Protein AF-0000000067333808 (afdb_homodimer)

Organism: Triticum aestivum (NCBI:txid4565)

Secondary structure (DSSP, 8-state):
---HHHHHTSSSSEEE--S-TTBSS--TTS-SEEE-HHHHHHHHHHHHHHHHHHHTTEEEPP--GGGEEE-TTS-EEE-S--EEE--HHHHHHHHHHHHHHIIIIITTTS-TTTTS-HHHHHHHHHHHHS-TT-HHHHHT-GGGS-HHHHHHHHHHHHHHHHHGGGG-HHHHHHHHHT-S-TTTTTGGGTTBHHHHHHHHTS---TTSHHHHHHHHHHHHHTTTTTTTT-TTT-S--HHHHHHHHHHHTTTHHHHHHHHHHHTT-GGGGTGGGG-/---HHHHHTSSSSEEE--S-TTBSS--TT--SEEE-HHHHHHHHHHHHHHHHHHHTTEEEPP--GGGEEE-TTS-EEE-S--EEE--HHHHHHHHHHHHHHIIIIITTTS-TTTTS-HHHHHHHHHHHHS-TT-HHHHHT-GGGS-HHHHHHHHHHHHHHHHTGGGG-HHHHHHHHHT-S-TTTTTGGGTTBHHHHHHHHTS---TTSHHHHHHHHHHHHHTTTTTTTT-TTT-S--HHHHHHHHHHHTTTHHHHHHHHHHHTT-GGGGTGGGG-

Radius of gyration: 24.13 Å; Cα contacts (8 Å, |Δi|>4): 787; chains: 2; bounding box: 66×64×62 Å

Nearest PDB structures (foldseek):
  7bmk-assembly1_B  TM=6.468E-01  e=2.834E-04  Homo sapiens
  6xdf-assembly3_B  TM=6.776E-01  e=4.337E-04  Homo sapiens
  4yz9-assembly3_C  TM=6.048E-01  e=3.900E-04  Homo sapiens
  6w3k-assembly1_A-2  TM=6.064E-01  e=1.922E-03  Homo sapiens
  6hx1-assembly1_A  TM=5.853E-01  e=1.397E-03  Homo sapiens

Structure (mmCIF, N/CA/C/O backbone):
data_AF-0000000067333808-model_v1
#
loop_
_entity.id
_entity.type
_entity.pdbx_description
1 polymer 'Uncharacterized protein'
#
loop_
_atom_site.group_PDB
_atom_site.id
_atom_site.type_symbol
_atom_site.label_atom_id
_atom_site.label_alt_id
_atom_site.label_comp_id
_atom_site.label_asym_id
_atom_site.label_entity_id
_atom_site.label_seq_id
_atom_site.pdbx_PDB_ins_code
_atom_site.Cartn_x
_atom_site.Cartn_y
_atom_site.Cartn_z
_atom_site.occupancy
_atom_site.B_iso_or_equiv
_atom_site.auth_seq_id
_atom_site.auth_comp_id
_atom_site.auth_asym_id
_atom_site.auth_atom_id
_atom_site.pdbx_PDB_model_num
ATOM 1 N N . MET A 1 1 ? 0.226 22.469 31.094 1 55.81 1 MET A N 1
ATOM 2 C CA . MET A 1 1 ? -0.006 21.094 30.641 1 55.81 1 MET A CA 1
ATOM 3 C C . MET A 1 1 ? 0.299 20.969 29.141 1 55.81 1 MET A C 1
ATOM 5 O O . MET A 1 1 ? 0.005 21.875 28.359 1 55.81 1 MET A O 1
ATOM 9 N N . GLY A 1 2 ? 1.276 20.141 28.812 1 73 2 GLY A N 1
ATOM 10 C CA . GLY A 1 2 ? 1.696 20 27.422 1 73 2 GLY A CA 1
ATOM 11 C C . GLY A 1 2 ? 0.553 19.656 26.484 1 73 2 GLY A C 1
ATOM 12 O O . GLY A 1 2 ? -0.493 19.172 26.922 1 73 2 GLY A O 1
ATOM 13 N N . SER A 1 3 ? 0.582 20.141 25.297 1 86.38 3 SER A N 1
ATOM 14 C CA . SER A 1 3 ? -0.425 19.844 24.297 1 86.38 3 SER A CA 1
ATOM 15 C C . SER A 1 3 ? -0.523 18.344 24.047 1 86.38 3 SER A C 1
ATOM 17 O O . SER A 1 3 ? 0.359 17.578 24.438 1 86.38 3 SER A O 1
ATOM 19 N N . SER A 1 4 ? -1.645 17.953 23.516 1 88.62 4 SER A N 1
ATOM 20 C CA . SER A 1 4 ? -1.852 16.547 23.141 1 88.62 4 SER A CA 1
ATOM 21 C C . SER A 1 4 ? -0.72 16.031 22.266 1 88.62 4 SER A C 1
ATOM 23 O O . SER A 1 4 ? -0.282 14.898 22.406 1 88.62 4 SER A O 1
ATOM 25 N N . LEU A 1 5 ? -0.256 16.922 21.484 1 94.38 5 LEU A N 1
ATOM 26 C CA . LEU A 1 5 ? 0.838 16.562 20.594 1 94.38 5 LEU A CA 1
ATOM 27 C C . LEU A 1 5 ? 2.129 16.344 21.375 1 94.38 5 LEU A C 1
ATOM 29 O O . LEU A 1 5 ? 2.85 15.367 21.125 1 94.38 5 LEU A O 1
ATOM 33 N N . GLU A 1 6 ? 2.365 17.188 22.312 1 93.38 6 GLU A N 1
ATOM 34 C CA . GLU A 1 6 ? 3.561 17.062 23.141 1 93.38 6 GLU A CA 1
ATOM 35 C C . GLU A 1 6 ? 3.533 15.781 23.953 1 93.38 6 GLU A C 1
ATOM 37 O O . GLU A 1 6 ? 4.555 15.102 24.094 1 93.38 6 GLU A O 1
ATOM 42 N N . GLU A 1 7 ? 2.398 15.5 24.375 1 91.5 7 GLU A N 1
ATOM 43 C CA . GLU A 1 7 ? 2.26 14.305 25.188 1 91.5 7 GLU A CA 1
ATOM 44 C C . GLU A 1 7 ? 2.453 13.039 24.344 1 91.5 7 GLU A C 1
ATOM 46 O O . GLU A 1 7 ? 3.133 12.102 24.781 1 91.5 7 GLU A O 1
ATOM 51 N N . LEU A 1 8 ? 1.897 13.016 23.203 1 92.44 8 LEU A N 1
ATOM 52 C CA . LEU A 1 8 ? 1.968 11.852 22.344 1 92.44 8 LEU A CA 1
ATOM 53 C C . LEU A 1 8 ? 3.396 11.617 21.859 1 92.44 8 LEU A C 1
ATOM 55 O O . LEU A 1 8 ? 3.795 10.469 21.625 1 92.44 8 LEU A O 1
ATOM 59 N N . THR A 1 9 ? 4.145 12.625 21.766 1 93.69 9 THR A N 1
ATOM 60 C CA . THR A 1 9 ? 5.461 12.508 21.141 1 93.69 9 THR A CA 1
ATOM 61 C C . THR A 1 9 ? 6.562 12.609 22.188 1 93.69 9 THR A C 1
ATOM 63 O O . THR A 1 9 ? 7.707 12.938 21.859 1 93.69 9 THR A O 1
ATOM 66 N N . LYS A 1 10 ? 6.254 12.406 23.359 1 91.5 10 LYS A N 1
ATOM 67 C CA . LYS A 1 10 ? 7.23 12.422 24.453 1 91.5 10 LYS A CA 1
ATOM 68 C C . LYS A 1 10 ? 8.18 11.234 24.359 1 91.5 10 LYS A C 1
ATOM 70 O O . LYS A 1 10 ? 9.359 11.344 24.688 1 91.5 10 LYS A O 1
ATOM 75 N N . THR A 1 11 ? 7.586 10.156 23.906 1 91.31 11 THR A N 1
ATOM 76 C CA . THR A 1 11 ? 8.375 8.93 23.781 1 91.31 11 THR A CA 1
ATOM 77 C C . THR A 1 11 ? 8.047 8.195 22.484 1 91.31 11 THR A C 1
ATOM 79 O O . THR A 1 11 ? 7.078 8.539 21.812 1 91.31 11 THR A O 1
ATOM 82 N N . ASN A 1 12 ? 8.898 7.293 22.109 1 93.56 12 ASN A N 1
ATOM 83 C CA . ASN A 1 12 ? 8.664 6.367 21 1 93.56 12 ASN A CA 1
ATOM 84 C C . ASN A 1 12 ? 8.531 7.105 19.672 1 93.56 12 ASN A C 1
ATOM 86 O O . ASN A 1 12 ? 7.617 6.832 18.891 1 93.56 12 ASN A O 1
ATOM 90 N N . VAL A 1 13 ? 9.352 8.094 19.547 1 96.5 13 VAL A N 1
ATOM 91 C CA . VAL A 1 13 ? 9.367 8.867 18.312 1 96.5 13 VAL A CA 1
ATOM 92 C C . VAL A 1 13 ? 10.391 8.266 17.344 1 96.5 13 VAL A C 1
ATOM 94 O O . VAL A 1 13 ? 10.07 7.961 16.203 1 96.5 13 VAL A O 1
ATOM 97 N N . LEU A 1 14 ? 11.547 8.047 17.906 1 96.19 14 LEU A N 1
ATOM 98 C CA . LEU A 1 14 ? 12.633 7.391 17.172 1 96.19 14 LEU A CA 1
ATOM 99 C C . LEU A 1 14 ? 13.078 6.125 17.891 1 96.19 14 LEU A C 1
ATOM 101 O O . LEU A 1 14 ? 12.992 6.035 19.125 1 96.19 14 LEU A O 1
ATOM 105 N N . ARG A 1 15 ? 13.516 5.199 17.156 1 93.88 15 ARG A N 1
ATOM 106 C CA . ARG A 1 15 ? 14.195 4.035 17.719 1 93.88 15 ARG A CA 1
ATOM 107 C C . ARG A 1 15 ? 15.547 3.818 17.031 1 93.88 15 ARG A C 1
ATOM 109 O O . ARG A 1 15 ? 15.711 4.141 15.852 1 93.88 15 ARG A O 1
ATOM 116 N N . PRO A 1 16 ? 16.5 3.338 17.75 1 92.56 16 PRO A N 1
ATOM 117 C CA . PRO A 1 16 ? 17.797 3.051 17.141 1 92.56 16 PRO A CA 1
ATOM 118 C C . PRO A 1 16 ? 17.703 2.037 16 1 92.56 16 PRO A C 1
ATOM 120 O O . PRO A 1 16 ? 16.922 1.08 16.078 1 92.56 16 PRO A O 1
ATOM 123 N N . ALA A 1 17 ? 18.422 2.408 14.977 1 90.69 17 ALA A N 1
ATOM 124 C CA . ALA A 1 17 ? 18.562 1.462 13.867 1 90.69 17 ALA A CA 1
ATOM 125 C C . ALA A 1 17 ? 19.672 0.455 14.148 1 90.69 17 ALA A C 1
ATOM 127 O O . ALA A 1 17 ? 20.719 0.483 13.5 1 90.69 17 ALA A O 1
ATOM 128 N N . LYS A 1 18 ? 19.609 -0.324 15.156 1 81.19 18 LYS A N 1
ATOM 129 C CA . LYS A 1 18 ? 20.656 -1.274 15.531 1 81.19 18 LYS A CA 1
ATOM 130 C C . LYS A 1 18 ? 20.203 -2.711 15.289 1 81.19 18 LYS A C 1
ATOM 132 O O . LYS A 1 18 ? 19.016 -2.971 15.117 1 81.19 18 LYS A O 1
ATOM 137 N N . ARG A 1 19 ? 21.219 -3.494 15.156 1 82.12 19 ARG A N 1
ATOM 138 C CA . ARG A 1 19 ? 21.016 -4.938 15.047 1 82.12 19 ARG A CA 1
ATOM 139 C C . ARG A 1 19 ? 20.234 -5.289 13.789 1 82.12 19 ARG A C 1
ATOM 141 O O . ARG A 1 19 ? 19.25 -6.02 13.852 1 82.12 19 ARG A O 1
ATOM 148 N N . LEU A 1 20 ? 20.75 -4.656 12.727 1 92.56 20 LEU A N 1
ATOM 149 C CA . LEU A 1 20 ? 20.141 -5.051 11.461 1 92.56 20 LEU A CA 1
ATOM 150 C C . LEU A 1 20 ? 20.484 -6.5 11.125 1 92.56 20 LEU A C 1
ATOM 152 O O . LEU A 1 20 ? 21.562 -6.988 11.477 1 92.56 20 LEU A O 1
ATOM 156 N N . VAL A 1 21 ? 19.594 -7.086 10.5 1 93.25 21 VAL A N 1
ATOM 157 C CA . VAL A 1 21 ? 19.812 -8.484 10.141 1 93.25 21 VAL A CA 1
ATOM 158 C C . VAL A 1 21 ? 21.016 -8.602 9.203 1 93.25 21 VAL A C 1
ATOM 160 O O . VAL A 1 21 ? 21.078 -7.91 8.188 1 93.25 21 VAL A O 1
ATOM 163 N N . GLY A 1 22 ? 21.969 -9.406 9.641 1 93.75 22 GLY A N 1
ATOM 164 C CA . GLY A 1 22 ? 23.141 -9.688 8.812 1 93.75 22 GLY A CA 1
ATOM 165 C C . GLY A 1 22 ? 24.234 -8.648 8.945 1 93.75 22 GLY A C 1
ATOM 166 O O . GLY A 1 22 ? 25.297 -8.773 8.344 1 93.75 22 GLY A O 1
ATOM 167 N N . GLU A 1 23 ? 24.016 -7.656 9.711 1 94.19 23 GLU A N 1
ATOM 168 C CA . GLU A 1 23 ? 25 -6.594 9.859 1 94.19 23 GLU A CA 1
ATOM 169 C C . GLU A 1 23 ? 26.156 -7.027 10.766 1 94.19 23 GLU A C 1
ATOM 171 O O . GLU A 1 23 ? 25.922 -7.504 11.883 1 94.19 23 GLU A O 1
ATOM 176 N N . TYR A 1 24 ? 27.359 -6.902 10.305 1 93.38 24 TYR A N 1
ATOM 177 C CA . TYR A 1 24 ? 28.531 -7.184 11.141 1 93.38 24 TYR A CA 1
ATOM 178 C C . TYR A 1 24 ? 29.391 -5.938 11.312 1 93.38 24 TYR A C 1
ATOM 180 O O . TYR A 1 24 ? 30.266 -5.895 12.18 1 93.38 24 TYR A O 1
ATOM 188 N N . GLN A 1 25 ? 29.125 -4.891 10.445 1 92.75 25 GLN A N 1
ATOM 189 C CA . GLN A 1 25 ? 29.797 -3.6 10.539 1 92.75 25 GLN A CA 1
ATOM 190 C C . GLN A 1 25 ? 28.922 -2.484 9.953 1 92.75 25 GLN A C 1
ATOM 192 O O . GLN A 1 25 ? 28.547 -2.537 8.789 1 92.75 25 GLN A O 1
ATOM 197 N N . ALA A 1 26 ? 28.688 -1.56 10.875 1 87.81 26 ALA A N 1
ATOM 198 C CA . ALA A 1 26 ? 27.922 -0.416 10.391 1 87.81 26 ALA A CA 1
ATOM 199 C C . ALA A 1 26 ? 28.781 0.488 9.508 1 87.81 26 ALA A C 1
ATOM 201 O O . ALA A 1 26 ? 29.953 0.717 9.797 1 87.81 26 ALA A O 1
ATOM 202 N N . HIS A 1 27 ? 28.062 0.975 8.461 1 85.06 27 HIS A N 1
ATOM 203 C CA . HIS A 1 27 ? 28.812 1.937 7.664 1 85.06 27 HIS A CA 1
ATOM 204 C C . HIS A 1 27 ? 28.469 3.369 8.062 1 85.06 27 HIS A C 1
ATOM 206 O O . HIS A 1 27 ? 27.422 3.619 8.656 1 85.06 27 HIS A O 1
ATOM 212 N N . ARG A 1 28 ? 29.375 4.242 7.645 1 82.75 28 ARG A N 1
ATOM 213 C CA . ARG A 1 28 ? 29.328 5.617 8.133 1 82.75 28 ARG A CA 1
ATOM 214 C C . ARG A 1 28 ? 28.125 6.355 7.582 1 82.75 28 ARG A C 1
ATOM 216 O O . ARG A 1 28 ? 27.656 7.324 8.188 1 82.75 28 ARG A O 1
ATOM 223 N N . LEU A 1 29 ? 27.547 5.883 6.527 1 84.88 29 LEU A N 1
ATOM 224 C CA . LEU A 1 29 ? 26.453 6.609 5.883 1 84.88 29 LEU A CA 1
ATOM 225 C C . LEU A 1 29 ? 25.094 6.082 6.352 1 84.88 29 LEU A C 1
ATOM 227 O O . LEU A 1 29 ? 24.047 6.598 5.945 1 84.88 29 LEU A O 1
ATOM 231 N N . GLN A 1 30 ? 25.125 5.133 7.305 1 89.31 30 GLN A N 1
ATOM 232 C CA . GLN A 1 30 ? 23.875 4.566 7.816 1 89.31 30 GLN A CA 1
ATOM 233 C C . GLN A 1 30 ? 23.203 5.512 8.805 1 89.31 30 GLN A C 1
ATOM 235 O O . GLN A 1 30 ? 23.875 6.145 9.617 1 89.31 30 GLN A O 1
ATOM 240 N N . ASP A 1 31 ? 21.906 5.621 8.641 1 92.06 31 ASP A N 1
ATOM 241 C CA . ASP A 1 31 ? 21.172 6.309 9.688 1 92.06 31 ASP A CA 1
ATOM 242 C C . ASP A 1 31 ? 21.156 5.496 10.984 1 92.06 31 ASP A C 1
ATOM 244 O O . ASP A 1 31 ? 21.031 4.273 10.953 1 92.06 31 ASP A O 1
ATOM 248 N N . GLU A 1 32 ? 21.25 6.188 12.023 1 92.5 32 GLU A N 1
ATOM 249 C CA . GLU A 1 32 ? 21.344 5.508 13.312 1 92.5 32 GLU A CA 1
ATOM 250 C C . GLU A 1 32 ? 19.969 5.32 13.938 1 92.5 32 GLU A C 1
ATOM 252 O O . GLU A 1 32 ? 19.812 4.551 14.891 1 92.5 32 GLU A O 1
ATOM 257 N N . PHE A 1 33 ? 19.047 6.008 13.359 1 95.06 33 PHE A N 1
ATOM 258 C CA . PHE A 1 33 ? 17.703 5.941 13.922 1 95.06 33 PHE A CA 1
ATOM 259 C C . PHE A 1 33 ? 16.656 5.781 12.828 1 95.06 33 PHE A C 1
ATOM 261 O O . PHE A 1 33 ? 16.922 6.078 11.664 1 95.06 33 PHE A O 1
ATOM 268 N N . VAL A 1 34 ? 15.539 5.262 13.273 1 95.31 34 VAL A N 1
ATOM 269 C CA . VAL A 1 34 ? 14.359 5.145 12.422 1 95.31 34 VAL A CA 1
ATOM 270 C C . VAL A 1 34 ? 13.156 5.789 13.109 1 95.31 34 VAL A C 1
ATOM 272 O O . VAL A 1 34 ? 13.016 5.695 14.328 1 95.31 34 VAL A O 1
ATOM 275 N N . VAL A 1 35 ? 12.352 6.426 12.328 1 96.19 35 VAL A N 1
ATOM 276 C CA . VAL A 1 35 ? 11.141 7.043 12.859 1 96.19 35 VAL A CA 1
ATOM 277 C C . VAL A 1 35 ? 10.039 5.992 13 1 96.19 35 VAL A C 1
ATOM 279 O O . VAL A 1 35 ? 9.844 5.172 12.102 1 96.19 35 VAL A O 1
ATOM 282 N N . GLU A 1 36 ? 9.32 6.094 14.062 1 95.56 36 GLU A N 1
ATOM 283 C CA . GLU A 1 36 ? 8.234 5.152 14.32 1 95.56 36 GLU A CA 1
ATOM 284 C C . GLU A 1 36 ? 7.055 5.402 13.383 1 95.56 36 GLU A C 1
ATOM 286 O O . GLU A 1 36 ? 6.758 6.551 13.047 1 95.56 36 GLU A O 1
ATOM 291 N N . ASP A 1 37 ? 6.32 4.375 13.086 1 92.12 37 ASP A N 1
ATOM 292 C CA . ASP A 1 37 ? 5.258 4.434 12.086 1 92.12 37 ASP A CA 1
ATOM 293 C C . ASP A 1 37 ? 4.145 5.379 12.531 1 92.12 37 ASP A C 1
ATOM 295 O O . ASP A 1 37 ? 3.584 6.109 11.711 1 92.12 37 ASP A O 1
ATOM 299 N N . HIS A 1 38 ? 3.809 5.273 13.797 1 93.44 38 HIS A N 1
ATOM 300 C CA . HIS A 1 38 ? 2.717 6.125 14.258 1 93.44 38 HIS A CA 1
ATOM 301 C C . HIS A 1 38 ? 3.07 7.602 14.109 1 93.44 38 HIS A C 1
ATOM 303 O O . HIS A 1 38 ? 2.184 8.445 13.93 1 93.44 38 HIS A O 1
ATOM 309 N N . ILE A 1 39 ? 4.355 7.93 14.164 1 96.94 39 ILE A N 1
ATOM 310 C CA . ILE A 1 39 ? 4.812 9.305 13.969 1 96.94 39 ILE A CA 1
ATOM 311 C C . ILE A 1 39 ? 4.672 9.688 12.492 1 96.94 39 ILE A C 1
ATOM 313 O O . ILE A 1 39 ? 4.281 10.812 12.172 1 96.94 39 ILE A O 1
ATOM 317 N N . LYS A 1 40 ? 5.004 8.773 11.609 1 96.25 40 LYS A N 1
ATOM 318 C CA . LYS A 1 40 ? 4.828 9 10.18 1 96.25 40 LYS A CA 1
ATOM 319 C C . LYS A 1 40 ? 3.373 9.32 9.852 1 96.25 40 LYS A C 1
ATOM 321 O O . LYS A 1 40 ? 3.094 10.273 9.109 1 96.25 40 LYS A O 1
ATOM 326 N N . ILE A 1 41 ? 2.5 8.547 10.438 1 94.75 41 ILE A N 1
ATOM 327 C CA . ILE A 1 41 ? 1.066 8.719 10.234 1 94.75 41 ILE A CA 1
ATOM 328 C C . ILE A 1 41 ? 0.638 10.094 10.734 1 94.75 41 ILE A C 1
ATOM 330 O O . ILE A 1 41 ? -0.109 10.805 10.062 1 94.75 41 ILE A O 1
ATOM 334 N N . LEU A 1 42 ? 1.123 10.398 11.844 1 96.94 42 LEU A N 1
ATOM 335 C CA . LEU A 1 42 ? 0.799 11.68 12.461 1 96.94 42 LEU A CA 1
ATOM 336 C C . LEU A 1 42 ? 1.237 12.844 11.57 1 96.94 42 LEU A C 1
ATOM 338 O O . LEU A 1 42 ? 0.431 13.711 11.234 1 96.94 42 LEU A O 1
ATOM 342 N N . VAL A 1 43 ? 2.449 12.875 11.133 1 98 43 VAL A N 1
ATOM 343 C CA . VAL A 1 43 ? 3 13.953 10.328 1 98 43 VAL A CA 1
ATOM 344 C C . VAL A 1 43 ? 2.268 14.023 8.992 1 98 43 VAL A C 1
ATOM 346 O O . VAL A 1 43 ? 1.907 15.109 8.523 1 98 43 VAL A O 1
ATOM 349 N N . ARG A 1 44 ? 2.033 12.922 8.414 1 97.56 44 ARG A N 1
ATOM 350 C CA . ARG A 1 44 ? 1.333 12.898 7.133 1 97.56 44 ARG A CA 1
ATOM 351 C C . ARG A 1 44 ? -0.071 13.477 7.266 1 97.56 44 ARG A C 1
ATOM 353 O O . ARG A 1 44 ? -0.539 14.195 6.375 1 97.56 44 ARG A O 1
ATOM 360 N N . SER A 1 45 ? -0.742 13.062 8.352 1 96.5 45 SER A N 1
ATOM 361 C CA . SER A 1 45 ? -2.113 13.531 8.531 1 96.5 45 SER A CA 1
ATOM 362 C C . SER A 1 45 ? -2.166 15.047 8.664 1 96.5 45 SER A C 1
ATOM 364 O O . SER A 1 45 ? -3.102 15.688 8.188 1 96.5 45 SER A O 1
ATOM 366 N N . MET A 1 46 ? -1.215 15.656 9.273 1 97.62 46 MET A N 1
ATOM 367 C CA . MET A 1 46 ? -1.156 17.109 9.367 1 97.62 46 MET A CA 1
ATOM 368 C C . MET A 1 46 ? -0.905 17.734 7.996 1 97.62 46 MET A C 1
ATOM 370 O O . MET A 1 46 ? -1.538 18.734 7.633 1 97.62 46 MET A O 1
ATOM 374 N N . ALA A 1 47 ? -0.008 17.141 7.277 1 97.81 47 ALA A N 1
ATOM 375 C CA . ALA A 1 47 ? 0.276 17.625 5.93 1 97.81 47 ALA A CA 1
ATOM 376 C C . ALA A 1 47 ? -0.957 17.5 5.035 1 97.81 47 ALA A C 1
ATOM 378 O O . ALA A 1 47 ? -1.251 18.422 4.254 1 97.81 47 ALA A O 1
ATOM 379 N N . LYS A 1 48 ? -1.604 16.422 5.152 1 95.62 48 LYS A N 1
ATOM 380 C CA . LYS A 1 48 ? -2.822 16.203 4.375 1 95.62 48 LYS A CA 1
ATOM 381 C C . LYS A 1 48 ? -3.896 17.234 4.734 1 95.62 48 LYS A C 1
ATOM 383 O O . LYS A 1 48 ? -4.629 17.703 3.859 1 95.62 48 LYS A O 1
ATOM 388 N N . ASP A 1 49 ? -4.039 17.469 5.945 1 96.25 49 ASP A N 1
ATOM 389 C CA . ASP A 1 49 ? -5.012 18.453 6.395 1 96.25 49 ASP A CA 1
ATOM 390 C C . ASP A 1 49 ? -4.699 19.828 5.809 1 96.25 49 ASP A C 1
ATOM 392 O O . ASP A 1 49 ? -5.605 20.531 5.344 1 96.25 49 ASP A O 1
ATOM 396 N N . LEU A 1 50 ? -3.482 20.156 5.863 1 96.88 50 LEU A N 1
ATOM 397 C CA . LEU A 1 50 ? -3.049 21.422 5.297 1 96.88 50 LEU A CA 1
ATOM 398 C C . LEU A 1 50 ? -3.383 21.5 3.811 1 96.88 50 LEU A C 1
ATOM 400 O O . LEU A 1 50 ? -3.904 22.516 3.336 1 96.88 50 LEU A O 1
ATOM 404 N N . GLU A 1 51 ? -3.084 20.484 3.098 1 94.69 51 GLU A N 1
ATOM 405 C CA . GLU A 1 51 ? -3.391 20.422 1.672 1 94.69 51 GLU A CA 1
ATOM 406 C C . GLU A 1 51 ? -4.887 20.578 1.423 1 94.69 51 GLU A C 1
ATOM 408 O O . GLU A 1 51 ? -5.301 21.234 0.46 1 94.69 51 GLU A O 1
ATOM 413 N N . ARG A 1 52 ? -5.633 19.906 2.238 1 92.62 52 ARG A N 1
ATOM 414 C CA . ARG A 1 52 ? -7.082 20.016 2.109 1 92.62 52 ARG A CA 1
ATOM 415 C C . ARG A 1 52 ? -7.543 21.469 2.191 1 92.62 52 ARG A C 1
ATOM 417 O O . ARG A 1 52 ? -8.406 21.891 1.42 1 92.62 52 ARG A O 1
ATOM 424 N N . HIS A 1 53 ? -7.039 22.188 3.092 1 95.38 53 HIS A N 1
ATOM 425 C CA . HIS A 1 53 ? -7.363 23.609 3.201 1 95.38 53 HIS A CA 1
ATOM 426 C C . HIS A 1 53 ? -6.965 24.359 1.938 1 95.38 53 HIS A C 1
ATOM 428 O O . HIS A 1 53 ? -7.75 25.156 1.41 1 95.38 53 HIS A O 1
ATOM 434 N N . HIS A 1 54 ? -5.832 24.125 1.488 1 96.19 54 HIS A N 1
ATOM 435 C CA . HIS A 1 54 ? -5.355 24.781 0.276 1 96.19 54 HIS A CA 1
ATOM 436 C C . HIS A 1 54 ? -6.242 24.438 -0.919 1 96.19 54 HIS A C 1
ATOM 438 O O . HIS A 1 54 ? -6.551 25.297 -1.736 1 96.19 54 HIS A O 1
ATOM 444 N N . ASP A 1 55 ? -6.621 23.219 -1.012 1 92.25 55 ASP A N 1
ATOM 445 C CA . ASP A 1 55 ? -7.492 22.766 -2.092 1 92.25 55 ASP A CA 1
ATOM 446 C C . ASP A 1 55 ? -8.844 23.469 -2.037 1 92.25 55 ASP A C 1
ATOM 448 O O . ASP A 1 55 ? -9.492 23.672 -3.07 1 92.25 55 ASP A O 1
ATOM 452 N N . GLN A 1 56 ? -9.227 23.781 -0.866 1 93 56 GLN A N 1
ATOM 453 C CA . GLN A 1 56 ? -10.508 24.453 -0.666 1 93 56 GLN A CA 1
ATOM 454 C C . GLN A 1 56 ? -10.398 25.953 -0.932 1 93 56 GLN A C 1
ATOM 456 O O . GLN A 1 56 ? -11.391 26.672 -0.852 1 93 56 GLN A O 1
ATOM 461 N N . GLY A 1 57 ? -9.203 26.422 -1.201 1 94.25 57 GLY A N 1
ATOM 462 C CA . GLY A 1 57 ? -9.023 27.781 -1.668 1 94.25 57 GLY A CA 1
ATOM 463 C C . GLY A 1 57 ? -8.625 28.75 -0.565 1 94.25 57 GLY A C 1
ATOM 464 O O . GLY A 1 57 ? -8.703 29.969 -0.736 1 94.25 57 GLY A O 1
ATOM 465 N N . HIS A 1 58 ? -8.281 28.203 0.579 1 96.88 58 HIS A N 1
ATOM 466 C CA . HIS A 1 58 ? -7.832 29.094 1.641 1 96.88 58 HIS A CA 1
ATOM 467 C C . HIS A 1 58 ? -6.574 28.562 2.314 1 96.88 58 HIS A C 1
ATOM 469 O O . HIS A 1 58 ? -6.25 27.375 2.182 1 96.88 58 HIS A O 1
ATOM 475 N N . CYS A 1 59 ? -5.852 29.438 2.945 1 98 59 CYS A N 1
ATOM 476 C CA . CYS A 1 59 ? -4.742 29.109 3.836 1 98 59 CYS A CA 1
ATOM 477 C C . CYS A 1 59 ? -5.145 29.281 5.293 1 98 59 CYS A C 1
ATOM 479 O O . CYS A 1 59 ? -6.246 29.75 5.586 1 98 59 CYS A O 1
ATOM 481 N N . LEU A 1 60 ? -4.293 28.797 6.102 1 98.38 60 LEU A N 1
ATOM 482 C CA . LEU A 1 60 ? -4.496 28.969 7.539 1 98.38 60 LEU A CA 1
ATOM 483 C C . LEU A 1 60 ? -3.631 30.109 8.078 1 98.38 60 LEU A C 1
ATOM 485 O O . LEU A 1 60 ? -2.494 30.281 7.641 1 98.38 60 LEU A O 1
ATOM 489 N N . ALA A 1 61 ? -4.23 30.875 9.055 1 98.31 61 ALA A N 1
ATOM 490 C CA . ALA A 1 61 ? -3.383 31.781 9.828 1 98.31 61 ALA A CA 1
ATOM 491 C C . ALA A 1 61 ? -2.318 31 10.602 1 98.31 61 ALA A C 1
ATOM 493 O O . ALA A 1 61 ? -2.338 29.766 10.633 1 98.31 61 ALA A O 1
ATOM 494 N N . ALA A 1 62 ? -1.414 31.766 11.195 1 98.25 62 ALA A N 1
ATOM 495 C CA . ALA A 1 62 ? -0.296 31.141 11.898 1 98.25 62 ALA A CA 1
ATOM 496 C C . ALA A 1 62 ? -0.792 30.156 12.953 1 98.25 62 ALA A C 1
ATOM 498 O O . ALA A 1 62 ? -1.761 30.422 13.664 1 98.25 62 ALA A O 1
ATOM 499 N N . PHE A 1 63 ? -0.18 28.953 13 1 98.31 63 PHE A N 1
ATOM 500 C CA . PHE A 1 63 ? -0.549 27.922 13.969 1 98.31 63 PHE A CA 1
ATOM 501 C C . PHE A 1 63 ? 0.692 27.281 14.562 1 98.31 63 PHE A C 1
ATOM 503 O O . PHE A 1 63 ? 1.795 27.422 14.039 1 98.31 63 PHE A O 1
ATOM 510 N N . ASP A 1 64 ? 0.507 26.672 15.742 1 97.56 64 ASP A N 1
ATOM 511 C CA . ASP A 1 64 ? 1.563 25.922 16.422 1 97.56 64 ASP A CA 1
ATOM 512 C C . ASP A 1 64 ? 1.027 24.609 17 1 97.56 64 ASP A C 1
ATOM 514 O O . ASP A 1 64 ? -0.012 24.109 16.562 1 97.56 64 ASP A O 1
ATOM 518 N N . HIS A 1 65 ? 1.775 24 17.859 1 97.12 65 HIS A N 1
ATOM 519 C CA . HIS A 1 65 ? 1.451 22.672 18.359 1 97.12 65 HIS A CA 1
ATOM 520 C C . HIS A 1 65 ? 0.14 22.688 19.141 1 97.12 65 HIS A C 1
ATOM 522 O O . HIS A 1 65 ? -0.525 21.656 19.266 1 97.12 65 HIS A O 1
ATOM 528 N N . ARG A 1 66 ? -0.233 23.812 19.719 1 96.06 66 ARG A N 1
ATOM 529 C CA . ARG A 1 66 ? -1.459 23.922 20.5 1 96.06 66 ARG A CA 1
ATOM 530 C C . ARG A 1 66 ? -2.691 23.812 19.609 1 96.06 66 ARG A C 1
ATOM 532 O O . ARG A 1 66 ? -3.789 23.531 20.094 1 96.06 66 ARG A O 1
ATOM 539 N N . ASN A 1 67 ? -2.475 24.031 18.312 1 97.75 67 ASN A N 1
ATOM 540 C CA . ASN A 1 67 ? -3.578 24 17.359 1 97.75 67 ASN A CA 1
ATOM 541 C C . ASN A 1 67 ? -3.736 22.609 16.734 1 97.75 67 ASN A C 1
ATOM 543 O O . ASN A 1 67 ? -4.551 22.422 15.836 1 97.75 67 ASN A O 1
ATOM 547 N N . ILE A 1 68 ? -2.926 21.625 17.141 1 97.88 68 ILE A N 1
ATOM 548 C CA . ILE A 1 68 ? -2.996 20.266 16.594 1 97.88 68 ILE A CA 1
ATOM 549 C C . ILE A 1 68 ? -3.852 19.391 17.5 1 97.88 68 ILE A C 1
ATOM 551 O O . ILE A 1 68 ? -3.508 19.172 18.672 1 97.88 68 ILE A O 1
ATOM 555 N N . GLN A 1 69 ? -4.867 18.906 16.969 1 96.44 69 GLN A N 1
ATOM 556 C CA . GLN A 1 69 ? -5.695 17.922 17.656 1 96.44 69 GLN A CA 1
ATOM 557 C C . GLN A 1 69 ? -5.438 16.516 17.125 1 96.44 69 GLN A C 1
ATOM 559 O O . GLN A 1 69 ? -5.395 16.312 15.906 1 96.44 69 GLN A O 1
ATOM 564 N N . ILE A 1 70 ? -5.234 15.602 18 1 95.38 70 ILE A N 1
ATOM 565 C CA . ILE A 1 70 ? -4.957 14.219 17.625 1 95.38 70 ILE A CA 1
ATOM 566 C C . ILE A 1 70 ? -6.148 13.336 17.984 1 95.38 70 ILE A C 1
ATOM 568 O O . ILE A 1 70 ? -6.645 13.383 19.109 1 95.38 70 ILE A O 1
ATOM 572 N N . ASN A 1 71 ? -6.574 12.578 17.078 1 88.31 71 ASN A N 1
ATOM 573 C CA . ASN A 1 71 ? -7.699 11.688 17.359 1 88.31 71 ASN A CA 1
ATOM 574 C C . ASN A 1 71 ? -7.227 10.344 17.906 1 88.31 71 ASN A C 1
ATOM 576 O O . ASN A 1 71 ? -6.027 10.133 18.109 1 88.31 71 ASN A O 1
ATOM 580 N N . ASP A 1 72 ? -8.164 9.477 18.047 1 80.62 72 ASP A N 1
ATOM 581 C CA . ASP A 1 72 ? -7.91 8.195 18.703 1 80.62 72 ASP A CA 1
ATOM 582 C C . ASP A 1 72 ? -7.066 7.285 17.797 1 80.62 72 ASP A C 1
ATOM 584 O O . ASP A 1 72 ? -6.496 6.301 18.281 1 80.62 72 ASP A O 1
ATOM 588 N N . LYS A 1 73 ? -6.91 7.66 16.578 1 78.88 73 LYS A N 1
ATOM 589 C CA . LYS A 1 73 ? -6.152 6.836 15.648 1 78.88 73 LYS A CA 1
ATOM 590 C C . LYS A 1 73 ? -4.75 7.395 15.43 1 78.88 73 LYS A C 1
ATOM 592 O O . LYS A 1 73 ? -4.02 6.93 14.555 1 78.88 73 LYS A O 1
ATOM 597 N N . GLY A 1 74 ? -4.457 8.461 16.188 1 88.19 74 GLY A N 1
ATOM 598 C CA . GLY A 1 74 ? -3.123 9.039 16.094 1 88.19 74 GLY A CA 1
ATOM 599 C C . GLY A 1 74 ? -2.961 9.992 14.938 1 88.19 74 GLY A C 1
ATOM 600 O O . GLY A 1 74 ? -1.839 10.32 14.547 1 88.19 74 GLY A O 1
ATOM 601 N N . ARG A 1 75 ? -4.117 10.391 14.359 1 92.31 75 ARG A N 1
ATOM 602 C CA . ARG A 1 75 ? -4.07 11.328 13.242 1 92.31 75 ARG A CA 1
ATOM 603 C C . ARG A 1 75 ? -4.246 12.766 13.727 1 92.31 75 ARG A C 1
ATOM 605 O O . ARG A 1 75 ? -5.062 13.031 14.609 1 92.31 75 ARG A O 1
ATOM 612 N N . GLY A 1 76 ? -3.438 13.664 13.172 1 94.88 76 GLY A N 1
ATOM 613 C CA . GLY A 1 76 ? -3.475 15.07 13.547 1 94.88 76 GLY A CA 1
ATOM 614 C C . GLY A 1 76 ? -4.258 15.93 12.578 1 94.88 76 GLY A C 1
ATOM 615 O O . GLY A 1 76 ? -4.203 15.719 11.367 1 94.88 76 GLY A O 1
ATOM 616 N N . LYS A 1 77 ? -4.992 16.859 13.117 1 95.81 77 LYS A N 1
ATOM 617 C CA . LYS A 1 77 ? -5.688 17.906 12.367 1 95.81 77 LYS A CA 1
ATOM 618 C C . LYS A 1 77 ? -5.398 19.281 12.945 1 95.81 77 LYS A C 1
ATOM 620 O O . LYS A 1 77 ? -5.238 19.422 14.156 1 95.81 77 LYS A O 1
ATOM 625 N N . ILE A 1 78 ? -5.352 20.219 12.062 1 97.12 78 ILE A N 1
ATOM 626 C CA . ILE A 1 78 ? -5.145 21.594 12.508 1 97.12 78 ILE A CA 1
ATOM 627 C C . ILE A 1 78 ? -6.492 22.25 12.797 1 97.12 78 ILE A C 1
ATOM 629 O O . ILE A 1 78 ? -7.367 22.312 11.93 1 97.12 78 ILE A O 1
ATOM 633 N N . THR A 1 79 ? -6.582 22.672 14.023 1 96.56 79 THR A N 1
ATOM 634 C CA . THR A 1 79 ? -7.867 23.234 14.445 1 96.56 79 THR A CA 1
ATOM 635 C C . THR A 1 79 ? -7.676 24.562 15.156 1 96.56 79 THR A C 1
ATOM 637 O O . THR A 1 79 ? -6.562 24.906 15.562 1 96.56 79 THR A O 1
ATOM 640 N N . GLY A 1 80 ? -8.805 25.359 15.273 1 95.94 80 GLY A N 1
ATOM 641 C CA . GLY A 1 80 ? -8.805 26.594 16.062 1 95.94 80 GLY A CA 1
ATOM 642 C C . GLY A 1 80 ? -8.023 27.719 15.398 1 95.94 80 GLY A C 1
ATOM 643 O O . GLY A 1 80 ? -7.488 28.578 16.078 1 95.94 80 GLY A O 1
ATOM 644 N N . VAL A 1 81 ? -7.848 27.656 14.148 1 97.56 81 VAL A N 1
ATOM 645 C CA . VAL A 1 81 ? -7.074 28.656 13.422 1 97.56 81 VAL A CA 1
ATOM 646 C C . VAL A 1 81 ? -7.957 29.312 12.367 1 97.56 81 VAL A C 1
ATOM 648 O O . VAL A 1 81 ? -8.773 28.656 11.719 1 97.56 81 VAL A O 1
ATOM 651 N N . ALA A 1 82 ? -7.855 30.594 12.195 1 97.69 82 ALA A N 1
ATOM 652 C CA . ALA A 1 82 ? -8.641 31.328 11.211 1 97.69 82 ALA A CA 1
ATOM 653 C C . ALA A 1 82 ? -8.172 31.016 9.789 1 97.69 82 ALA A C 1
ATOM 655 O O . ALA A 1 82 ? -6.992 30.719 9.578 1 97.69 82 ALA A O 1
ATOM 656 N N . TYR A 1 83 ? -9.141 31.141 8.844 1 97.75 83 TYR A N 1
ATOM 657 C CA . TYR A 1 83 ? -8.805 31.031 7.426 1 97.75 83 TYR A CA 1
ATOM 658 C C . TYR A 1 83 ? -8.391 32.375 6.859 1 97.75 83 TYR A C 1
ATOM 660 O O . TYR A 1 83 ? -8.922 33.406 7.262 1 97.75 83 TYR A O 1
ATOM 668 N N . ILE A 1 84 ? -7.422 32.344 6.031 1 97.81 84 ILE A N 1
ATOM 669 C CA . ILE A 1 84 ? -7.004 33.531 5.34 1 97.81 84 ILE A CA 1
ATOM 670 C C . ILE A 1 84 ? -6.984 33.312 3.832 1 97.81 84 ILE A C 1
ATOM 672 O O . ILE A 1 84 ? -7.09 32.156 3.381 1 97.81 84 ILE A O 1
ATOM 676 N N . GLU A 1 85 ? -6.895 34.344 3.098 1 96.5 85 GLU A N 1
ATOM 677 C CA . GLU A 1 85 ? -6.871 34.25 1.642 1 96.5 85 GLU A CA 1
ATOM 678 C C . GLU A 1 85 ? -5.648 33.469 1.17 1 96.5 85 GLU A C 1
ATOM 680 O O . GLU A 1 85 ? -4.547 33.656 1.69 1 96.5 85 GLU A O 1
ATOM 685 N N . LYS A 1 86 ? -5.914 32.688 0.178 1 96.31 86 LYS A N 1
ATOM 686 C CA . LYS A 1 86 ? -4.852 31.812 -0.344 1 96.31 86 LYS A CA 1
ATOM 687 C C . LYS A 1 86 ? -3.889 32.625 -1.223 1 96.31 86 LYS A C 1
ATOM 689 O O . LYS A 1 86 ? -4.312 33.312 -2.156 1 96.31 86 LYS A O 1
ATOM 694 N N . SER A 1 87 ? -2.645 32.562 -0.882 1 96.25 87 SER A N 1
ATOM 695 C CA . SER A 1 87 ? -1.547 33.125 -1.671 1 96.25 87 SER A CA 1
ATOM 696 C C . SER A 1 87 ? -0.295 32.25 -1.553 1 96.25 87 SER A C 1
ATOM 698 O O . SER A 1 87 ? -0.172 31.453 -0.623 1 96.25 87 SER A O 1
ATOM 700 N N . ASP A 1 88 ? 0.596 32.375 -2.426 1 95.88 88 ASP A N 1
ATOM 701 C CA . ASP A 1 88 ? 1.843 31.625 -2.383 1 95.88 88 ASP A CA 1
ATOM 702 C C . ASP A 1 88 ? 2.602 31.891 -1.084 1 95.88 88 ASP A C 1
ATOM 704 O O . ASP A 1 88 ? 3.18 30.969 -0.5 1 95.88 88 ASP A O 1
ATOM 708 N N . VAL A 1 89 ? 2.586 33.094 -0.677 1 96.88 89 VAL A N 1
ATOM 709 C CA . VAL A 1 89 ? 3.281 33.469 0.545 1 96.88 89 VAL A CA 1
ATOM 710 C C . VAL A 1 89 ? 2.652 32.781 1.745 1 96.88 89 VAL A C 1
ATOM 712 O O . VAL A 1 89 ? 3.361 32.281 2.623 1 96.88 89 VAL A O 1
ATOM 715 N N . ASP A 1 90 ? 1.377 32.719 1.747 1 97.06 90 ASP A N 1
ATOM 716 C CA . ASP A 1 90 ? 0.684 32.125 2.885 1 97.06 90 ASP A CA 1
ATOM 717 C C . ASP A 1 90 ? 0.809 30.594 2.869 1 97.06 90 ASP A C 1
ATOM 719 O O . ASP A 1 90 ? 0.855 29.969 3.924 1 97.06 90 ASP A O 1
ATOM 723 N N . ILE A 1 91 ? 0.841 30.031 1.668 1 97.56 91 ILE A N 1
ATOM 724 C CA . ILE A 1 91 ? 1.138 28.609 1.563 1 97.56 91 ILE A CA 1
ATOM 725 C C . ILE A 1 91 ? 2.504 28.312 2.182 1 97.56 91 ILE A C 1
ATOM 727 O O . ILE A 1 91 ? 2.648 27.375 2.967 1 97.56 91 ILE A O 1
ATOM 731 N N . LYS A 1 92 ? 3.449 29.109 1.852 1 98 92 LYS A N 1
ATOM 732 C CA . LYS A 1 92 ? 4.793 28.953 2.402 1 98 92 LYS A CA 1
ATOM 733 C C . LYS A 1 92 ? 4.781 29.078 3.924 1 98 92 LYS A C 1
ATOM 735 O O . LYS A 1 92 ? 5.438 28.297 4.617 1 98 92 LYS A O 1
ATOM 740 N N . ASN A 1 93 ? 4.086 30 4.395 1 98.12 93 ASN A N 1
ATOM 741 C CA . ASN A 1 93 ? 3.992 30.188 5.84 1 98.12 93 ASN A CA 1
ATOM 742 C C . ASN A 1 93 ? 3.342 28.984 6.52 1 98.12 93 ASN A C 1
ATOM 744 O O . ASN A 1 93 ? 3.768 28.562 7.602 1 98.12 93 ASN A O 1
ATOM 748 N N . ASN A 1 94 ? 2.303 28.469 5.891 1 98.56 94 ASN A N 1
ATOM 749 C CA . ASN A 1 94 ? 1.638 27.281 6.43 1 98.56 94 ASN A CA 1
ATOM 750 C C . ASN A 1 94 ? 2.602 26.109 6.559 1 98.56 94 ASN A C 1
ATOM 752 O O . ASN A 1 94 ? 2.635 25.438 7.59 1 98.56 94 ASN A O 1
ATOM 756 N N . TYR A 1 95 ? 3.35 25.891 5.535 1 98.5 95 TYR A N 1
ATOM 757 C CA . TYR A 1 95 ? 4.281 24.766 5.586 1 98.5 95 TYR A CA 1
ATOM 758 C C . TYR A 1 95 ? 5.441 25.062 6.527 1 98.5 95 TYR A C 1
ATOM 760 O O . TYR A 1 95 ? 5.992 24.156 7.148 1 98.5 95 TYR A O 1
ATOM 768 N N . LEU A 1 96 ? 5.793 26.312 6.652 1 98.5 96 LEU A N 1
ATOM 769 C CA . LEU A 1 96 ? 6.785 26.688 7.66 1 98.5 96 LEU A CA 1
ATOM 770 C C . LEU A 1 96 ? 6.27 26.391 9.062 1 98.5 96 LEU A C 1
ATOM 772 O O . LEU A 1 96 ? 7.012 25.875 9.906 1 98.5 96 LEU A O 1
ATOM 776 N N . ASP A 1 97 ? 5.039 26.766 9.305 1 98.69 97 ASP A N 1
ATOM 777 C CA . ASP A 1 97 ? 4.422 26.438 10.594 1 98.69 97 ASP A CA 1
ATOM 778 C C . ASP A 1 97 ? 4.43 24.938 10.836 1 98.69 97 ASP A C 1
ATOM 780 O O . ASP A 1 97 ? 4.781 24.469 11.922 1 98.69 97 ASP A O 1
ATOM 784 N N . LEU A 1 98 ? 4.039 24.172 9.828 1 98.69 98 LEU A N 1
ATOM 785 C CA . LEU A 1 98 ? 4.047 22.719 9.953 1 98.69 98 LEU A CA 1
ATOM 786 C C . LEU A 1 98 ? 5.453 22.203 10.234 1 98.69 98 LEU A C 1
ATOM 788 O O . LEU A 1 98 ? 5.645 21.344 11.094 1 98.69 98 LEU A O 1
ATOM 792 N N . HIS A 1 99 ? 6.359 22.719 9.461 1 98.5 99 HIS A N 1
ATOM 793 C CA . HIS A 1 99 ? 7.766 22.406 9.695 1 98.5 99 HIS A CA 1
ATOM 794 C C . HIS A 1 99 ? 8.141 22.625 11.156 1 98.5 99 HIS A C 1
ATOM 796 O O . HIS A 1 99 ? 8.742 21.75 11.789 1 98.5 99 HIS A O 1
ATOM 802 N N . ASN A 1 100 ? 7.828 23.766 11.648 1 98.31 100 ASN A N 1
ATOM 803 C CA . ASN A 1 100 ? 8.188 24.125 13.023 1 98.31 100 ASN A CA 1
ATOM 804 C C . ASN A 1 100 ? 7.496 23.219 14.031 1 98.31 100 ASN A C 1
ATOM 806 O O . ASN A 1 100 ? 8.102 22.812 15.031 1 98.31 100 ASN A O 1
ATOM 810 N N . VAL A 1 101 ? 6.273 22.891 13.797 1 98.38 101 VAL A N 1
ATOM 811 C CA . VAL A 1 101 ? 5.551 21.969 14.664 1 98.38 101 VAL A CA 1
ATOM 812 C C . VAL A 1 101 ? 6.258 20.625 14.695 1 98.38 101 VAL A C 1
ATOM 814 O O . VAL A 1 101 ? 6.484 20.047 15.766 1 98.38 101 VAL A O 1
ATOM 817 N N . VAL A 1 102 ? 6.617 20.109 13.562 1 98.31 102 VAL A N 1
ATOM 818 C CA . VAL A 1 102 ? 7.238 18.797 13.453 1 98.31 102 VAL A CA 1
ATOM 819 C C . VAL A 1 102 ? 8.625 18.828 14.094 1 98.31 102 VAL A C 1
ATOM 821 O O . VAL A 1 102 ? 8.953 17.969 14.914 1 98.31 102 VAL A O 1
ATOM 824 N N . LEU A 1 103 ? 9.398 19.828 13.789 1 97.44 103 LEU A N 1
ATOM 825 C CA . LEU A 1 103 ? 10.773 19.906 14.258 1 97.44 103 LEU A CA 1
ATOM 826 C C . LEU A 1 103 ? 10.828 20.203 15.758 1 97.44 103 LEU A C 1
ATOM 828 O O . LEU A 1 103 ? 11.523 19.516 16.5 1 97.44 103 LEU A O 1
ATOM 832 N N . ASN A 1 104 ? 10.016 21.141 16.234 1 96.06 104 ASN A N 1
ATOM 833 C CA . ASN A 1 104 ? 10.172 21.703 17.578 1 96.06 104 ASN A CA 1
ATOM 834 C C . ASN A 1 104 ? 9.281 21 18.578 1 96.06 104 ASN A C 1
ATOM 836 O O . ASN A 1 104 ? 9.422 21.188 19.797 1 96.06 104 ASN A O 1
ATOM 840 N N . THR A 1 105 ? 8.391 20.156 18.094 1 95.88 105 THR A N 1
ATOM 841 C CA . THR A 1 105 ? 7.523 19.453 19.016 1 95.88 105 THR A CA 1
ATOM 842 C C . THR A 1 105 ? 7.672 17.938 18.859 1 95.88 105 THR A C 1
ATOM 844 O O . THR A 1 105 ? 8.031 17.234 19.812 1 95.88 105 THR A O 1
ATOM 847 N N . VAL A 1 106 ? 7.508 17.438 17.688 1 96.75 106 VAL A N 1
ATOM 848 C CA . VAL A 1 106 ? 7.582 15.992 17.453 1 96.75 106 VAL A CA 1
ATOM 849 C C . VAL A 1 106 ? 9.008 15.508 17.688 1 96.75 106 VAL A C 1
ATOM 851 O O . VAL A 1 106 ? 9.234 14.539 18.422 1 96.75 106 VAL A O 1
ATOM 854 N N . PHE A 1 107 ? 9.93 16.25 17.141 1 97.25 107 PHE A N 1
ATOM 855 C CA . PHE A 1 107 ? 11.312 15.797 17.203 1 97.25 107 PHE A CA 1
ATOM 856 C C . PHE A 1 107 ? 12.117 16.641 18.172 1 97.25 107 PHE A C 1
ATOM 858 O O . PHE A 1 107 ? 13.336 16.75 18.062 1 97.25 107 PHE A O 1
ATOM 865 N N . ARG A 1 108 ? 11.461 17.203 19.125 1 95.56 108 ARG A N 1
ATOM 866 C CA . ARG A 1 108 ? 12.055 18.203 20 1 95.56 108 ARG A CA 1
ATOM 867 C C . ARG A 1 108 ? 13.211 17.625 20.797 1 95.56 108 ARG A C 1
ATOM 869 O O . ARG A 1 108 ? 14.141 18.344 21.172 1 95.56 108 ARG A O 1
ATOM 876 N N . HIS A 1 109 ? 13.273 16.406 21.078 1 94.31 109 HIS A N 1
ATOM 877 C CA . HIS A 1 109 ? 14.273 15.812 21.969 1 94.31 109 HIS A CA 1
ATOM 878 C C . HIS A 1 109 ? 15.414 15.188 21.172 1 94.31 109 HIS A C 1
ATOM 880 O O . HIS A 1 109 ? 16.25 14.469 21.734 1 94.31 109 HIS A O 1
ATOM 886 N N . PHE A 1 110 ? 15.398 15.445 19.891 1 94.62 110 PHE A N 1
ATOM 887 C CA . PHE A 1 110 ? 16.375 14.758 19.062 1 94.62 110 PHE A CA 1
ATOM 888 C C . PHE A 1 110 ? 17.188 15.758 18.25 1 94.62 110 PHE A C 1
ATOM 890 O O . PHE A 1 110 ? 16.672 16.797 17.812 1 94.62 110 PHE A O 1
ATOM 897 N N . SER A 1 111 ? 18.422 15.328 18.047 1 93.75 111 SER A N 1
ATOM 898 C CA . SER A 1 111 ? 19.281 16.141 17.203 1 93.75 111 SER A CA 1
ATOM 899 C C . SER A 1 111 ? 18.938 15.977 15.719 1 93.75 111 SER A C 1
ATOM 901 O O . SER A 1 111 ? 18.859 14.859 15.211 1 93.75 111 SER A O 1
ATOM 903 N N . LEU A 1 112 ? 18.734 17.078 15.102 1 92.19 112 LEU A N 1
ATOM 904 C CA . LEU A 1 112 ? 18.391 17.078 13.688 1 92.19 112 LEU A CA 1
ATOM 905 C C . LEU A 1 112 ? 19.516 16.453 12.859 1 92.19 112 LEU A C 1
ATOM 907 O O . LEU A 1 112 ? 19.25 15.641 11.969 1 92.19 112 LEU A O 1
ATOM 911 N N . LYS A 1 113 ? 20.719 16.781 13.156 1 89.06 113 LYS A N 1
ATOM 912 C CA . LYS A 1 113 ? 21.859 16.375 12.352 1 89.06 113 LYS A CA 1
ATOM 913 C C . LYS A 1 113 ? 22.312 14.961 12.695 1 89.06 113 LYS A C 1
ATOM 915 O O . LYS A 1 113 ? 22.688 14.188 11.812 1 89.06 113 LYS A O 1
ATOM 920 N N . GLU A 1 114 ? 22.109 14.578 13.938 1 89.31 114 GLU A N 1
ATOM 921 C CA . GLU A 1 114 ? 22.734 13.328 14.383 1 89.31 114 GLU A CA 1
ATOM 922 C C . GLU A 1 114 ? 21.703 12.203 14.453 1 89.31 114 GLU A C 1
ATOM 924 O O . GLU A 1 114 ? 22.031 11.039 14.219 1 89.31 114 GLU A O 1
ATOM 929 N N . GLN A 1 115 ? 20.516 12.594 14.727 1 93.38 115 GLN A N 1
ATOM 930 C CA . GLN A 1 115 ? 19.594 11.523 15.078 1 93.38 115 GLN A CA 1
ATOM 931 C C . GLN A 1 115 ? 18.453 11.43 14.078 1 93.38 115 GLN A C 1
ATOM 933 O O . GLN A 1 115 ? 17.922 10.344 13.828 1 93.38 115 GLN A O 1
ATOM 938 N N . LEU A 1 116 ? 18.094 12.5 13.508 1 95.88 116 LEU A N 1
ATOM 939 C CA . LEU A 1 116 ? 17 12.461 12.547 1 95.88 116 LEU A CA 1
ATOM 940 C C . LEU A 1 116 ? 17.469 11.859 11.227 1 95.88 116 LEU A C 1
ATOM 942 O O . LEU A 1 116 ? 18.422 12.344 10.617 1 95.88 116 LEU A O 1
ATOM 946 N N . PRO A 1 117 ? 16.797 10.805 10.75 1 95.81 117 PRO A N 1
ATOM 947 C CA . PRO A 1 117 ? 17.188 10.195 9.477 1 95.81 117 PRO A CA 1
ATOM 948 C C . PRO A 1 117 ? 17.203 11.195 8.32 1 95.81 117 PRO A C 1
ATOM 950 O O . PRO A 1 117 ? 16.406 12.141 8.312 1 95.81 117 PRO A O 1
ATOM 953 N N . ARG A 1 118 ? 18.016 11.016 7.375 1 95.06 118 ARG A N 1
ATOM 954 C CA . ARG A 1 118 ? 18.281 11.961 6.297 1 95.06 118 ARG A CA 1
ATOM 955 C C . ARG A 1 118 ? 17.031 12.203 5.453 1 95.06 118 ARG A C 1
ATOM 957 O O . ARG A 1 118 ? 16.781 13.32 5 1 95.06 118 ARG A O 1
ATOM 964 N N . GLU A 1 119 ? 16.25 11.156 5.203 1 95.5 119 GLU A N 1
ATOM 965 C CA . GLU A 1 119 ? 15.039 11.344 4.402 1 95.5 119 GLU A CA 1
ATOM 966 C C . GLU A 1 119 ? 14.055 12.273 5.102 1 95.5 119 GLU A C 1
ATOM 968 O O . GLU A 1 119 ? 13.352 13.047 4.445 1 95.5 119 GLU A O 1
ATOM 973 N N . ARG A 1 120 ? 14.094 12.211 6.43 1 96.56 120 ARG A N 1
ATOM 974 C CA . ARG A 1 120 ? 13.211 13.094 7.191 1 96.56 120 ARG A CA 1
ATOM 975 C C . ARG A 1 120 ? 13.703 14.539 7.129 1 96.56 120 ARG A C 1
ATOM 977 O O . ARG A 1 120 ? 12.891 15.469 7.047 1 96.56 120 ARG A O 1
ATOM 984 N N . ARG A 1 121 ? 14.898 14.664 7.129 1 96.62 121 ARG A N 1
ATOM 985 C CA . ARG A 1 121 ? 15.477 16 7.004 1 96.62 121 ARG A CA 1
ATOM 986 C C . ARG A 1 121 ? 15.148 16.609 5.645 1 96.62 121 ARG A C 1
ATOM 988 O O . ARG A 1 121 ? 14.867 17.812 5.551 1 96.62 121 ARG A O 1
ATOM 995 N N . MET A 1 122 ? 15.227 15.781 4.652 1 96.44 122 MET A N 1
ATOM 996 C CA . MET A 1 122 ? 14.883 16.25 3.316 1 96.44 122 MET A CA 1
ATOM 997 C C . MET A 1 122 ? 13.43 16.719 3.262 1 96.44 122 MET A C 1
ATOM 999 O O . MET A 1 122 ? 13.133 17.75 2.645 1 96.44 122 MET A O 1
ATOM 1003 N N . LEU A 1 123 ? 12.57 15.969 3.896 1 97.94 123 LEU A N 1
ATOM 1004 C CA . LEU A 1 123 ? 11.156 16.344 3.938 1 97.94 123 LEU A CA 1
ATOM 1005 C C . LEU A 1 123 ? 10.977 17.688 4.656 1 97.94 123 LEU A C 1
ATOM 1007 O O . LEU A 1 123 ? 10.227 18.547 4.195 1 97.94 123 LEU A O 1
ATOM 1011 N N . LEU A 1 124 ? 11.695 17.828 5.754 1 97.81 124 LEU A N 1
ATOM 1012 C CA . LEU A 1 124 ? 11.617 19.062 6.508 1 97.81 124 LEU A CA 1
ATOM 1013 C C . LEU A 1 124 ? 12.141 20.234 5.68 1 97.81 124 LEU A C 1
ATOM 1015 O O . LEU A 1 124 ? 11.562 21.328 5.699 1 97.81 124 LEU A O 1
ATOM 1019 N N . LEU A 1 125 ? 13.164 19.984 4.965 1 96.94 125 LEU A N 1
ATOM 1020 C CA . LEU A 1 125 ? 13.711 21.016 4.098 1 96.94 125 LEU A CA 1
ATOM 1021 C C . LEU A 1 125 ? 12.719 21.391 3.002 1 96.94 125 LEU A C 1
ATOM 1023 O O . LEU A 1 125 ? 12.594 22.562 2.648 1 96.94 125 LEU A O 1
ATOM 1027 N N . LEU A 1 126 ? 12.062 20.422 2.469 1 97.5 126 LEU A N 1
ATOM 1028 C CA . LEU A 1 126 ? 11.039 20.641 1.458 1 97.5 126 LEU A CA 1
ATOM 1029 C C . LEU A 1 126 ? 9.922 21.531 2.004 1 97.5 126 LEU A C 1
ATOM 1031 O O . LEU A 1 126 ? 9.492 22.469 1.334 1 97.5 126 LEU A O 1
ATOM 1035 N N . MET A 1 127 ? 9.477 21.297 3.213 1 97.62 127 MET A N 1
ATOM 1036 C CA . MET A 1 127 ? 8.43 22.094 3.857 1 97.62 127 MET A CA 1
ATOM 1037 C C . MET A 1 127 ? 8.883 23.531 4.059 1 97.62 127 MET A C 1
ATOM 1039 O O . MET A 1 127 ? 8.094 24.469 3.875 1 97.62 127 MET A O 1
ATOM 1043 N N . ARG A 1 128 ? 10.086 23.656 4.293 1 97 128 ARG A N 1
ATOM 1044 C CA . ARG A 1 128 ? 10.609 24.969 4.68 1 97 128 ARG A CA 1
ATOM 1045 C C . ARG A 1 128 ? 10.953 25.797 3.453 1 97 128 ARG A C 1
ATOM 1047 O O . ARG A 1 128 ? 10.68 27 3.42 1 97 128 ARG A O 1
ATOM 1054 N N . LYS A 1 129 ? 11.484 25.156 2.424 1 94.56 129 LYS A N 1
ATOM 1055 C CA . LYS A 1 129 ? 12.141 25.969 1.399 1 94.56 129 LYS A CA 1
ATOM 1056 C C . LYS A 1 129 ? 11.492 25.75 0.034 1 94.56 129 LYS A C 1
ATOM 1058 O O . LYS A 1 129 ? 11.547 26.625 -0.829 1 94.56 129 LYS A O 1
ATOM 1063 N N . GLU A 1 130 ? 10.914 24.672 -0.226 1 93.06 130 GLU A N 1
ATOM 1064 C CA . GLU A 1 130 ? 10.492 24.312 -1.574 1 93.06 130 GLU A CA 1
ATOM 1065 C C . GLU A 1 130 ? 9.086 23.719 -1.571 1 93.06 130 GLU A C 1
ATOM 1067 O O . GLU A 1 130 ? 8.844 22.688 -2.195 1 93.06 130 GLU A O 1
ATOM 1072 N N . CYS A 1 131 ? 8.203 24.391 -0.914 1 94.88 131 CYS A N 1
ATOM 1073 C CA . CYS A 1 131 ? 6.914 23.766 -0.677 1 94.88 131 CYS A CA 1
ATOM 1074 C C . CYS A 1 131 ? 5.914 24.141 -1.762 1 94.88 131 CYS A C 1
ATOM 1076 O O . CYS A 1 131 ? 4.918 23.438 -1.97 1 94.88 131 CYS A O 1
ATOM 1078 N N . ILE A 1 132 ? 6.125 25.25 -2.467 1 94 132 ILE A N 1
ATOM 1079 C CA . ILE A 1 132 ? 5.148 25.75 -3.432 1 94 132 ILE A CA 1
ATOM 1080 C C . ILE A 1 132 ? 5.02 24.766 -4.59 1 94 132 ILE A C 1
ATOM 1082 O O . ILE A 1 132 ? 6.016 24.422 -5.234 1 94 132 ILE A O 1
ATOM 1086 N N . GLY A 1 133 ? 3.832 24.344 -4.84 1 92.75 133 GLY A N 1
ATOM 1087 C CA . GLY A 1 133 ? 3.586 23.406 -5.926 1 92.75 133 GLY A CA 1
ATOM 1088 C C . GLY A 1 133 ? 4.016 21.984 -5.598 1 92.75 133 GLY A C 1
ATOM 1089 O O . GLY A 1 133 ? 3.977 21.109 -6.461 1 92.75 133 GLY A O 1
ATOM 1090 N N . LYS A 1 134 ? 4.391 21.734 -4.32 1 95.94 134 LYS A N 1
ATOM 1091 C CA . LYS A 1 134 ? 4.918 20.422 -3.945 1 95.94 134 LYS A CA 1
ATOM 1092 C C . LYS A 1 134 ? 4.043 19.766 -2.887 1 95.94 134 LYS A C 1
ATOM 1094 O O . LYS A 1 134 ? 4.512 18.906 -2.125 1 95.94 134 LYS A O 1
ATOM 1099 N N . GLU A 1 135 ? 2.818 20.141 -2.873 1 94.5 135 GLU A N 1
ATOM 1100 C CA . GLU A 1 135 ? 1.899 19.625 -1.863 1 94.5 135 GLU A CA 1
ATOM 1101 C C . GLU A 1 135 ? 1.75 18.109 -1.978 1 94.5 135 GLU A C 1
ATOM 1103 O O . GLU A 1 135 ? 1.787 17.406 -0.971 1 94.5 135 GLU A O 1
ATOM 1108 N N . TYR A 1 136 ? 1.703 17.688 -3.234 1 95.94 136 TYR A N 1
ATOM 1109 C CA . TYR A 1 136 ? 1.571 16.25 -3.482 1 95.94 136 TYR A CA 1
ATOM 1110 C C . TYR A 1 136 ? 2.803 15.5 -2.994 1 95.94 136 TYR A C 1
ATOM 1112 O O . TYR A 1 136 ? 2.684 14.453 -2.354 1 95.94 136 TYR A O 1
ATOM 1120 N N . LEU A 1 137 ? 3.938 16.062 -3.25 1 97.75 137 LEU A N 1
ATOM 1121 C CA . LEU A 1 137 ? 5.195 15.445 -2.828 1 97.75 137 LEU A CA 1
ATOM 1122 C C . LEU A 1 137 ? 5.309 15.438 -1.309 1 97.75 137 LEU A C 1
ATOM 1124 O O . LEU A 1 137 ? 5.703 14.422 -0.719 1 97.75 137 LEU A O 1
ATOM 1128 N N . ILE A 1 138 ? 4.93 16.438 -0.678 1 97.94 138 ILE A N 1
ATOM 1129 C CA . ILE A 1 138 ? 5.078 16.578 0.767 1 97.94 138 ILE A CA 1
ATOM 1130 C C . ILE A 1 138 ? 4.156 15.586 1.477 1 97.94 138 ILE A C 1
ATOM 1132 O O . ILE A 1 138 ? 4.59 14.844 2.359 1 97.94 138 ILE A O 1
ATOM 1136 N N . ARG A 1 139 ? 2.92 15.492 1.079 1 96.56 139 ARG A N 1
ATOM 1137 C CA . ARG A 1 139 ? 1.948 14.641 1.758 1 96.56 139 ARG A CA 1
ATOM 1138 C C . ARG A 1 139 ? 2.227 13.172 1.485 1 96.56 139 ARG A C 1
ATOM 1140 O O . ARG A 1 139 ? 1.89 12.305 2.301 1 96.56 139 ARG A O 1
ATOM 1147 N N . ASN A 1 140 ? 2.799 12.914 0.331 1 97.12 140 ASN A N 1
ATOM 1148 C CA . ASN A 1 140 ? 3.049 11.531 -0.066 1 97.12 140 ASN A CA 1
ATOM 1149 C C . ASN A 1 140 ? 4.543 11.227 -0.123 1 97.12 140 ASN A C 1
ATOM 1151 O O . ASN A 1 140 ? 5 10.508 -1.012 1 97.12 140 ASN A O 1
ATOM 1155 N N . ASN A 1 141 ? 5.262 11.82 0.781 1 98.19 141 ASN A N 1
ATOM 1156 C CA . ASN A 1 141 ? 6.711 11.656 0.822 1 98.19 141 ASN A CA 1
ATOM 1157 C C . ASN A 1 141 ? 7.109 10.281 1.347 1 98.19 141 ASN A C 1
ATOM 1159 O O . ASN A 1 141 ? 6.516 9.781 2.307 1 98.19 141 ASN A O 1
ATOM 1163 N N . VAL A 1 142 ? 8.055 9.688 0.787 1 97.75 142 VAL A N 1
ATOM 1164 C CA . VAL A 1 142 ? 8.508 8.344 1.146 1 97.75 142 VAL A CA 1
ATOM 1165 C C . VAL A 1 142 ? 8.969 8.328 2.602 1 97.75 142 VAL A C 1
ATOM 1167 O O . VAL A 1 142 ? 8.906 7.285 3.264 1 97.75 142 VAL A O 1
ATOM 1170 N N . ALA A 1 143 ? 9.422 9.469 3.121 1 97.5 143 ALA A N 1
ATOM 1171 C CA . ALA A 1 143 ? 9.828 9.562 4.52 1 97.5 143 ALA A CA 1
ATOM 1172 C C . ALA A 1 143 ? 8.656 9.258 5.453 1 97.5 143 ALA A C 1
ATOM 1174 O O . ALA A 1 143 ? 8.859 8.938 6.629 1 97.5 143 ALA A O 1
ATOM 1175 N N . LEU A 1 144 ? 7.477 9.359 4.934 1 97.31 144 LEU A N 1
ATOM 1176 C CA . LEU A 1 144 ? 6.27 9.141 5.723 1 97.31 144 LEU A CA 1
ATOM 1177 C C . LEU A 1 144 ? 5.621 7.805 5.371 1 97.31 144 LEU A C 1
ATOM 1179 O O . LEU A 1 144 ? 4.539 7.484 5.871 1 97.31 144 LEU A O 1
ATOM 1183 N N . MET A 1 145 ? 6.227 7.035 4.535 1 96.06 145 MET A N 1
ATOM 1184 C CA . MET A 1 145 ? 5.676 5.777 4.047 1 96.06 145 MET A CA 1
ATOM 1185 C C . MET A 1 145 ? 5.977 4.637 5.012 1 96.06 145 MET A C 1
ATOM 1187 O O . MET A 1 145 ? 7.094 4.531 5.523 1 96.06 145 MET A O 1
ATOM 1191 N N . PRO A 1 146 ? 4.969 3.805 5.273 1 93.31 146 PRO A N 1
ATOM 1192 C CA . PRO A 1 146 ? 5.289 2.586 6.02 1 93.31 146 PRO A CA 1
ATOM 1193 C C . PRO A 1 146 ? 6.375 1.748 5.348 1 93.31 146 PRO A C 1
ATOM 1195 O O . PRO A 1 146 ? 6.422 1.665 4.117 1 93.31 146 PRO A O 1
ATOM 1198 N N . ILE A 1 147 ? 7.137 1.116 6.172 1 92.56 147 ILE A N 1
ATOM 1199 C CA . ILE A 1 147 ? 8.297 0.4 5.652 1 92.56 147 ILE A CA 1
ATOM 1200 C C . ILE A 1 147 ? 7.84 -0.7 4.699 1 92.56 147 ILE A C 1
ATOM 1202 O O . ILE A 1 147 ? 8.492 -0.966 3.688 1 92.56 147 ILE A O 1
ATOM 1206 N N . GLN A 1 148 ? 6.672 -1.258 4.891 1 91.38 148 GLN A N 1
ATOM 1207 C CA . GLN A 1 148 ? 6.184 -2.391 4.113 1 91.38 148 GLN A CA 1
ATOM 1208 C C . GLN A 1 148 ? 5.812 -1.965 2.695 1 91.38 148 GLN A C 1
ATOM 1210 O O . GLN A 1 148 ? 5.766 -2.795 1.784 1 91.38 148 GLN A O 1
ATOM 1215 N N . LEU A 1 149 ? 5.602 -0.683 2.521 1 94.94 149 LEU A N 1
ATOM 1216 C CA . LEU A 1 149 ? 5.09 -0.206 1.24 1 94.94 149 LEU A CA 1
ATOM 1217 C C . LEU A 1 149 ? 6.215 0.382 0.394 1 94.94 149 LEU A C 1
ATOM 1219 O O . LEU A 1 149 ? 6.023 0.662 -0.792 1 94.94 149 LEU A O 1
ATOM 1223 N N . ARG A 1 150 ? 7.379 0.473 0.971 1 95.44 150 ARG A N 1
ATOM 1224 C CA . ARG A 1 150 ? 8.508 1.111 0.296 1 95.44 150 ARG A CA 1
ATOM 1225 C C . ARG A 1 150 ? 8.93 0.313 -0.933 1 95.44 150 ARG A C 1
ATOM 1227 O O . ARG A 1 150 ? 9.281 0.891 -1.964 1 95.44 150 ARG A O 1
ATOM 1234 N N . VAL A 1 151 ? 8.82 -0.965 -0.801 1 94.69 151 VAL A N 1
ATOM 1235 C CA . VAL A 1 151 ? 9.203 -1.815 -1.924 1 94.69 151 VAL A CA 1
ATOM 1236 C C . VAL A 1 151 ? 8.258 -1.58 -3.098 1 94.69 151 VAL A C 1
ATOM 1238 O O . VAL A 1 151 ? 8.68 -1.593 -4.258 1 94.69 151 VAL A O 1
ATOM 1241 N N . LEU A 1 152 ? 7.02 -1.436 -2.793 1 95 152 LEU A N 1
ATOM 1242 C CA . LEU A 1 152 ? 6.047 -1.195 -3.855 1 95 152 LEU A CA 1
ATOM 1243 C C . LEU A 1 152 ? 6.309 0.142 -4.539 1 95 152 LEU A C 1
ATOM 1245 O O . LEU A 1 152 ? 6.207 0.248 -5.762 1 95 152 LEU A O 1
ATOM 1249 N N . PHE A 1 153 ? 6.629 1.177 -3.762 1 97 153 PHE A N 1
ATOM 1250 C CA . PHE A 1 153 ? 6.988 2.461 -4.352 1 97 153 PHE A CA 1
ATOM 1251 C C . PHE A 1 153 ? 8.164 2.305 -5.309 1 97 153 PHE A C 1
ATOM 1253 O O . PHE A 1 153 ? 8.109 2.768 -6.453 1 97 153 PHE A O 1
ATOM 1260 N N . PHE A 1 154 ? 9.164 1.65 -4.828 1 97.19 154 PHE A N 1
ATOM 1261 C CA . PHE A 1 154 ? 10.352 1.492 -5.656 1 97.19 154 PHE A CA 1
ATOM 1262 C C . PHE A 1 154 ? 10.016 0.741 -6.941 1 97.19 154 PHE A C 1
ATOM 1264 O O . PHE A 1 154 ? 10.414 1.161 -8.031 1 97.19 154 PHE A O 1
ATOM 1271 N N . GLN A 1 155 ? 9.312 -0.367 -6.766 1 95 155 GLN A N 1
ATOM 1272 C CA . GLN A 1 155 ? 8.977 -1.176 -7.93 1 95 155 GLN A CA 1
ATOM 1273 C C . GLN A 1 155 ? 8.18 -0.365 -8.945 1 95 155 GLN A C 1
ATOM 1275 O O . GLN A 1 155 ? 8.445 -0.435 -10.148 1 95 155 GLN A O 1
ATOM 1280 N N . THR A 1 156 ? 7.262 0.358 -8.508 1 95.25 156 THR A N 1
ATOM 1281 C CA . THR A 1 156 ? 6.441 1.197 -9.375 1 95.25 156 THR A CA 1
ATOM 1282 C C . THR A 1 156 ? 7.297 2.244 -10.078 1 95.25 156 THR A C 1
ATOM 1284 O O . THR A 1 156 ? 7.164 2.453 -11.281 1 95.25 156 THR A O 1
ATOM 1287 N N . ALA A 1 157 ? 8.172 2.854 -9.312 1 96.69 157 ALA A N 1
ATOM 1288 C CA . ALA A 1 157 ? 9.07 3.861 -9.875 1 96.69 157 ALA A CA 1
ATOM 1289 C C . ALA A 1 157 ? 10.031 3.236 -10.883 1 96.69 157 ALA A C 1
ATOM 1291 O O . ALA A 1 157 ? 10.273 3.799 -11.953 1 96.69 157 ALA A O 1
ATOM 1292 N N . TYR A 1 158 ? 10.531 2.092 -10.492 1 95.62 158 TYR A N 1
ATOM 1293 C CA . TYR A 1 158 ? 11.453 1.378 -11.375 1 95.62 158 TYR A CA 1
ATOM 1294 C C . TYR A 1 158 ? 10.797 1.074 -12.719 1 95.62 158 TYR A C 1
ATOM 1296 O O . TYR A 1 158 ? 11.359 1.366 -13.773 1 95.62 158 TYR A O 1
ATOM 1304 N N . GLU A 1 159 ? 9.648 0.554 -12.672 1 93.94 159 GLU A N 1
ATOM 1305 C CA . GLU A 1 159 ? 8.922 0.178 -13.883 1 93.94 159 GLU A CA 1
ATOM 1306 C C . GLU A 1 159 ? 8.602 1.401 -14.734 1 93.94 159 GLU A C 1
ATOM 1308 O O . GLU A 1 159 ? 8.719 1.353 -15.961 1 93.94 159 GLU A O 1
ATOM 1313 N N . HIS A 1 160 ? 8.273 2.418 -14.062 1 94.69 160 HIS A N 1
ATOM 1314 C CA . HIS A 1 160 ? 7.957 3.658 -14.766 1 94.69 160 HIS A CA 1
ATOM 1315 C C . HIS A 1 160 ? 9.18 4.207 -15.492 1 94.69 160 HIS A C 1
ATOM 1317 O O . HIS A 1 160 ? 9.117 4.523 -16.688 1 94.69 160 HIS A O 1
ATOM 1323 N N . VAL A 1 161 ? 10.258 4.238 -14.828 1 95.19 161 VAL A N 1
ATOM 1324 C CA . VAL A 1 161 ? 11.477 4.828 -15.367 1 95.19 161 VAL A CA 1
ATOM 1325 C C . VAL A 1 161 ? 12.047 3.932 -16.469 1 95.19 161 VAL A C 1
ATOM 1327 O O . VAL A 1 161 ? 12.422 4.41 -17.531 1 95.19 161 VAL A O 1
ATOM 1330 N N . MET A 1 162 ? 12.016 2.664 -16.234 1 91.81 162 MET A N 1
ATOM 1331 C CA . MET A 1 162 ? 12.727 1.749 -17.125 1 91.81 162 MET A CA 1
ATOM 1332 C C . MET A 1 162 ? 11.875 1.394 -18.328 1 91.81 162 MET A C 1
ATOM 1334 O O . MET A 1 162 ? 12.406 1.147 -19.422 1 91.81 162 MET A O 1
ATOM 1338 N N . PHE A 1 163 ? 10.539 1.442 -18.125 1 89.88 163 PHE A N 1
ATOM 1339 C CA . PHE A 1 163 ? 9.727 0.911 -19.203 1 89.88 163 PHE A CA 1
ATOM 1340 C C . PHE A 1 163 ? 8.812 1.988 -19.781 1 89.88 163 PHE A C 1
ATOM 1342 O O . PHE A 1 163 ? 8.617 2.066 -21 1 89.88 163 PHE A O 1
ATOM 1349 N N . PHE A 1 164 ? 8.258 2.758 -18.953 1 88.56 164 PHE A N 1
ATOM 1350 C CA . PHE A 1 164 ? 7.328 3.77 -19.438 1 88.56 164 PHE A CA 1
ATOM 1351 C C . PHE A 1 164 ? 8.07 4.934 -20.078 1 88.56 164 PHE A C 1
ATOM 1353 O O . PHE A 1 164 ? 7.633 5.473 -21.094 1 88.56 164 PHE A O 1
ATOM 1360 N N . LEU A 1 165 ? 9.172 5.293 -19.469 1 91.38 165 LEU A N 1
ATOM 1361 C CA . LEU A 1 165 ? 9.922 6.438 -19.984 1 91.38 165 LEU A CA 1
ATOM 1362 C C . LEU A 1 165 ? 10.938 6 -21.031 1 91.38 165 LEU A C 1
ATOM 1364 O O . LEU A 1 165 ? 11.812 6.781 -21.406 1 91.38 165 LEU A O 1
ATOM 1368 N N . ARG A 1 166 ? 10.766 4.883 -21.516 1 86.56 166 ARG A N 1
ATOM 1369 C CA . ARG A 1 166 ? 11.695 4.355 -22.516 1 86.56 166 ARG A CA 1
ATOM 1370 C C . ARG A 1 166 ? 11.703 5.23 -23.766 1 86.56 166 ARG A C 1
ATOM 1372 O O . ARG A 1 166 ? 12.742 5.395 -24.406 1 86.56 166 ARG A O 1
ATOM 1379 N N . ASP A 1 167 ? 10.586 5.793 -24.078 1 86.69 167 ASP A N 1
ATOM 1380 C CA . ASP A 1 167 ? 10.461 6.613 -25.281 1 86.69 167 ASP A CA 1
ATOM 1381 C C . ASP A 1 167 ? 10.914 8.047 -25.016 1 86.69 167 ASP A C 1
ATOM 1383 O O . ASP A 1 167 ? 10.875 8.891 -25.922 1 86.69 167 ASP A O 1
ATOM 1387 N N . ASP A 1 168 ? 11.305 8.406 -23.875 1 93.56 168 ASP A N 1
ATOM 1388 C CA . ASP A 1 168 ? 11.922 9.68 -23.5 1 93.56 168 ASP A CA 1
ATOM 1389 C C . ASP A 1 168 ? 13.234 9.453 -22.75 1 93.56 168 ASP A C 1
ATOM 1391 O O . ASP A 1 168 ? 13.336 9.758 -21.562 1 93.56 168 ASP A O 1
ATOM 1395 N N . PRO A 1 169 ? 14.172 9.078 -23.531 1 93.12 169 PRO A N 1
ATOM 1396 C CA . PRO A 1 169 ? 15.453 8.711 -22.922 1 93.12 169 PRO A CA 1
ATOM 1397 C C . PRO A 1 169 ? 16.109 9.875 -22.188 1 93.12 169 PRO A C 1
ATOM 1399 O O . PRO A 1 169 ? 16.828 9.664 -21.203 1 93.12 169 PRO A O 1
ATOM 1402 N N . ALA A 1 170 ? 15.898 11.078 -22.656 1 96.19 170 ALA A N 1
ATOM 1403 C CA . ALA A 1 170 ? 16.469 12.242 -21.984 1 96.19 170 ALA A CA 1
ATOM 1404 C C . ALA A 1 170 ? 15.922 12.383 -20.578 1 96.19 170 ALA A C 1
ATOM 1406 O O . ALA A 1 170 ? 16.688 12.602 -19.625 1 96.19 170 ALA A O 1
ATOM 1407 N N . LYS A 1 171 ? 14.695 12.258 -20.5 1 95.88 171 LYS A N 1
ATOM 1408 C CA . LYS A 1 171 ? 14.055 12.32 -19.188 1 95.88 171 LYS A CA 1
ATOM 1409 C C . LYS A 1 171 ? 14.539 11.18 -18.297 1 95.88 171 LYS A C 1
ATOM 1411 O O . LYS A 1 171 ? 14.805 11.391 -17.109 1 95.88 171 LYS A O 1
ATOM 1416 N N . GLN A 1 172 ? 14.578 9.977 -18.797 1 95.25 172 GLN A N 1
ATOM 1417 C CA . GLN A 1 172 ? 15.094 8.828 -18.078 1 95.25 172 GLN A CA 1
ATOM 1418 C C . GLN A 1 172 ? 16.484 9.102 -17.516 1 95.25 172 GLN A C 1
ATOM 1420 O O . GLN A 1 172 ? 16.75 8.875 -16.344 1 95.25 172 GLN A O 1
ATOM 1425 N N . LYS A 1 173 ? 17.25 9.641 -18.344 1 94.5 173 LYS A N 1
ATOM 1426 C CA . LYS A 1 173 ? 18.641 9.922 -17.984 1 94.5 173 LYS A CA 1
ATOM 1427 C C . LYS A 1 173 ? 18.703 10.977 -16.891 1 94.5 173 LYS A C 1
ATOM 1429 O O . LYS A 1 173 ? 19.5 10.859 -15.953 1 94.5 173 LYS A O 1
ATOM 1434 N N . ARG A 1 174 ? 17.906 11.945 -16.953 1 96.44 174 ARG A N 1
ATOM 1435 C CA . ARG A 1 174 ? 17.906 13.008 -15.953 1 96.44 174 ARG A CA 1
ATOM 1436 C C . ARG A 1 174 ? 17.516 12.461 -14.586 1 96.44 174 ARG A C 1
ATOM 1438 O O . ARG A 1 174 ? 18.094 12.852 -13.57 1 96.44 174 ARG A O 1
ATOM 1445 N N . ILE A 1 175 ? 16.578 11.562 -14.531 1 96.69 175 ILE A N 1
ATOM 1446 C CA . ILE A 1 175 ? 16.141 10.961 -13.273 1 96.69 175 ILE A CA 1
ATOM 1447 C C . ILE A 1 175 ? 17.266 10.102 -12.703 1 96.69 175 ILE A C 1
ATOM 1449 O O . ILE A 1 175 ? 17.609 10.227 -11.523 1 96.69 175 ILE A O 1
ATOM 1453 N N . LEU A 1 176 ? 17.891 9.312 -13.555 1 93.94 176 LEU A N 1
ATOM 1454 C CA . LEU A 1 176 ? 18.922 8.375 -13.102 1 93.94 176 LEU A CA 1
ATOM 1455 C C . LEU A 1 176 ? 20.172 9.117 -12.672 1 93.94 176 LEU A C 1
ATOM 1457 O O . LEU A 1 176 ? 20.812 8.75 -11.688 1 93.94 176 LEU A O 1
ATOM 1461 N N . ASP A 1 177 ? 20.453 10.188 -13.305 1 92.31 177 ASP A N 1
ATOM 1462 C CA . ASP A 1 177 ? 21.656 10.953 -13.016 1 92.31 177 ASP A CA 1
ATOM 1463 C C . ASP A 1 177 ? 21.547 11.664 -11.672 1 92.31 177 ASP A C 1
ATOM 1465 O O . ASP A 1 177 ? 22.562 12.023 -11.062 1 92.31 177 ASP A O 1
ATOM 1469 N N . ARG A 1 178 ? 20.391 11.789 -11.219 1 93.44 178 ARG A N 1
ATOM 1470 C CA . ARG A 1 178 ? 20.188 12.523 -9.977 1 93.44 178 ARG A CA 1
ATOM 1471 C C . ARG A 1 178 ? 20.234 11.594 -8.773 1 93.44 178 ARG A C 1
ATOM 1473 O O . ARG A 1 178 ? 20.281 12.047 -7.629 1 93.44 178 ARG A O 1
ATOM 1480 N N . LEU A 1 179 ? 20.234 10.328 -9.023 1 92.56 179 LEU A N 1
ATOM 1481 C CA . LEU A 1 179 ? 20.219 9.375 -7.926 1 92.56 179 LEU A CA 1
ATOM 1482 C C . LEU A 1 179 ? 21.547 9.359 -7.188 1 92.56 179 LEU A C 1
ATOM 1484 O O . LEU A 1 179 ? 22.609 9.562 -7.797 1 92.56 179 LEU A O 1
ATOM 1488 N N . PRO A 1 180 ? 21.422 9.109 -5.949 1 89.75 180 PRO A N 1
ATOM 1489 C CA . PRO A 1 180 ? 22.641 9.125 -5.152 1 89.75 180 PRO A CA 1
ATOM 1490 C C . PRO A 1 180 ? 23.438 7.828 -5.281 1 89.75 180 PRO A C 1
ATOM 1492 O O . PRO A 1 180 ? 22.969 6.855 -5.863 1 89.75 180 PRO A O 1
ATOM 1495 N N . TYR A 1 181 ? 24.641 7.797 -4.836 1 85.06 181 TYR A N 1
ATOM 1496 C CA . TYR A 1 181 ? 25.547 6.664 -4.648 1 85.06 181 TYR A CA 1
ATOM 1497 C C . TYR A 1 181 ? 26.094 6.168 -5.984 1 85.06 181 TYR A C 1
ATOM 1499 O O . TYR A 1 181 ? 26.422 4.992 -6.125 1 85.06 181 TYR A O 1
ATOM 1507 N N . LEU A 1 182 ? 26.078 6.875 -6.949 1 75.56 182 LEU A N 1
ATOM 1508 C CA . LEU A 1 182 ? 26.453 6.477 -8.297 1 75.56 182 LEU A CA 1
ATOM 1509 C C . LEU A 1 182 ? 27.828 5.812 -8.305 1 75.56 182 LEU A C 1
ATOM 1511 O O . LEU A 1 182 ? 28.016 4.762 -8.922 1 75.56 182 LEU A O 1
ATOM 1515 N N . ASN A 1 183 ? 28.734 6.301 -7.621 1 73.75 183 ASN A N 1
ATOM 1516 C CA . ASN A 1 183 ? 30.109 5.809 -7.773 1 73.75 183 ASN A CA 1
ATOM 1517 C C . ASN A 1 183 ? 30.484 4.855 -6.645 1 73.75 183 ASN A C 1
ATOM 1519 O O . ASN A 1 183 ? 31.484 4.137 -6.742 1 73.75 183 ASN A O 1
ATOM 1523 N N . ASN A 1 184 ? 29.625 4.715 -5.723 1 82.88 184 ASN A N 1
ATOM 1524 C CA . ASN A 1 184 ? 30.125 3.957 -4.578 1 82.88 184 ASN A CA 1
ATOM 1525 C C . ASN A 1 184 ? 29.016 3.158 -3.908 1 82.88 184 ASN A C 1
ATOM 1527 O O . ASN A 1 184 ? 29.078 2.867 -2.713 1 82.88 184 ASN A O 1
ATOM 1531 N N . TRP A 1 185 ? 28 2.766 -4.715 1 90.06 185 TRP A N 1
ATOM 1532 C CA . TRP A 1 185 ? 26.859 2.129 -4.039 1 90.06 185 TRP A CA 1
ATOM 1533 C C . TRP A 1 185 ? 27.25 0.737 -3.547 1 90.06 185 TRP A C 1
ATOM 1535 O O . TRP A 1 185 ? 26.703 0.263 -2.541 1 90.06 185 TRP A O 1
ATOM 1545 N N . THR A 1 186 ? 28.219 0.065 -4.105 1 91.19 186 THR A N 1
ATOM 1546 C CA . THR A 1 186 ? 28.625 -1.272 -3.688 1 91.19 186 THR A CA 1
ATOM 1547 C C . THR A 1 186 ? 29.375 -1.221 -2.359 1 91.19 186 THR A C 1
ATOM 1549 O O . THR A 1 186 ? 29.344 -2.18 -1.585 1 91.19 186 THR A O 1
ATOM 1552 N N . ASP A 1 187 ? 30.062 -0.116 -2.115 1 89.88 187 ASP A N 1
ATOM 1553 C CA . ASP A 1 187 ? 30.781 0.045 -0.857 1 89.88 187 ASP A CA 1
ATOM 1554 C C . ASP A 1 187 ? 29.828 0.068 0.329 1 89.88 187 ASP A C 1
ATOM 1556 O O . ASP A 1 187 ? 30.172 -0.39 1.422 1 89.88 187 ASP A O 1
ATOM 1560 N N . LEU A 1 188 ? 28.641 0.473 0.067 1 89.56 188 LEU A N 1
ATOM 1561 C CA . LEU A 1 188 ? 27.641 0.609 1.134 1 89.56 188 LEU A CA 1
ATOM 1562 C C . LEU A 1 188 ? 27.031 -0.744 1.484 1 89.56 188 LEU A C 1
ATOM 1564 O O . LEU A 1 188 ? 26.375 -0.88 2.512 1 89.56 188 LEU A O 1
ATOM 1568 N N . LEU A 1 189 ? 27.297 -1.682 0.696 1 91.56 189 LEU A N 1
ATOM 1569 C CA . LEU A 1 189 ? 26.828 -3.035 0.958 1 91.56 189 LEU A CA 1
ATOM 1570 C C . LEU A 1 189 ? 27.734 -3.75 1.951 1 91.56 189 LEU A C 1
ATOM 1572 O O . LEU A 1 189 ? 27.312 -4.719 2.59 1 91.56 189 LEU A O 1
ATOM 1576 N N . ARG A 1 190 ? 28.922 -3.234 1.972 1 91.38 190 ARG A N 1
ATOM 1577 C CA . ARG A 1 190 ? 29.891 -3.865 2.861 1 91.38 190 ARG A CA 1
ATOM 1578 C C . ARG A 1 190 ? 29.469 -3.723 4.32 1 91.38 190 ARG A C 1
ATOM 1580 O O . ARG A 1 190 ? 28.953 -2.676 4.723 1 91.38 190 ARG A O 1
ATOM 1587 N N . GLY A 1 191 ? 29.703 -4.785 5.027 1 92.62 191 GLY A N 1
ATOM 1588 C CA . GLY A 1 191 ? 29.359 -4.762 6.441 1 92.62 191 GLY A CA 1
ATOM 1589 C C . GLY A 1 191 ? 28.047 -5.441 6.742 1 92.62 191 GLY A C 1
ATOM 1590 O O . GLY A 1 191 ? 27.641 -5.535 7.902 1 92.62 191 GLY A O 1
ATOM 1591 N N . ASN A 1 192 ? 27.328 -5.93 5.758 1 94.12 192 ASN A N 1
ATOM 1592 C CA . ASN A 1 192 ? 26.078 -6.652 5.902 1 94.12 192 ASN A CA 1
ATOM 1593 C C . ASN A 1 192 ? 26.047 -7.918 5.051 1 94.12 192 ASN A C 1
ATOM 1595 O O . ASN A 1 192 ? 25.891 -7.848 3.832 1 94.12 192 ASN A O 1
ATOM 1599 N N . THR A 1 193 ? 26.125 -9.031 5.719 1 93.81 193 THR A N 1
ATOM 1600 C CA . THR A 1 193 ? 26.281 -10.32 5.051 1 93.81 193 THR A CA 1
ATOM 1601 C C . THR A 1 193 ? 25.094 -10.578 4.113 1 93.81 193 THR A C 1
ATOM 1603 O O . THR A 1 193 ? 25.266 -11.172 3.043 1 93.81 193 THR A O 1
ATOM 1606 N N . LEU A 1 194 ? 23.984 -10.18 4.496 1 93.44 194 LEU A N 1
ATOM 1607 C CA . LEU A 1 194 ? 22.781 -10.398 3.691 1 93.44 194 LEU A CA 1
ATOM 1608 C C . LEU A 1 194 ? 22.844 -9.594 2.4 1 93.44 194 LEU A C 1
ATOM 1610 O O . LEU A 1 194 ? 22.594 -10.125 1.316 1 93.44 194 LEU A O 1
ATOM 1614 N N . LEU A 1 195 ? 23.188 -8.336 2.488 1 92.25 195 LEU A N 1
ATOM 1615 C CA . LEU A 1 195 ? 23.25 -7.469 1.318 1 92.25 195 LEU A CA 1
ATOM 1616 C C . LEU A 1 195 ? 24.422 -7.863 0.413 1 92.25 195 LEU A C 1
ATOM 1618 O O . LEU A 1 195 ? 24.281 -7.855 -0.813 1 92.25 195 LEU A O 1
ATOM 1622 N N . GLU A 1 196 ? 25.5 -8.25 1.016 1 92.75 196 GLU A N 1
ATOM 1623 C CA . GLU A 1 196 ? 26.641 -8.742 0.246 1 92.75 196 GLU A CA 1
ATOM 1624 C C . GLU A 1 196 ? 26.281 -9.992 -0.545 1 92.75 196 GLU A C 1
ATOM 1626 O O . GLU A 1 196 ? 26.625 -10.109 -1.724 1 92.75 196 GLU A O 1
ATOM 1631 N N . ALA A 1 197 ? 25.578 -10.883 0.1 1 92.31 197 ALA A N 1
ATOM 1632 C CA . ALA A 1 197 ? 25.156 -12.117 -0.557 1 92.31 197 ALA A CA 1
ATOM 1633 C C . ALA A 1 197 ? 24.188 -11.828 -1.704 1 92.31 197 ALA A C 1
ATOM 1635 O O . ALA A 1 197 ? 24.203 -12.516 -2.727 1 92.31 197 ALA A O 1
ATOM 1636 N N . SER A 1 198 ? 23.312 -10.828 -1.533 1 91 198 SER A N 1
ATOM 1637 C CA . SER A 1 198 ? 22.359 -10.445 -2.576 1 91 198 SER A CA 1
ATOM 1638 C C . SER A 1 198 ? 23.078 -9.945 -3.822 1 91 198 SER A C 1
ATOM 1640 O O . SER A 1 198 ? 22.641 -10.203 -4.945 1 91 198 SER A O 1
ATOM 1642 N N . LEU A 1 199 ? 24.156 -9.258 -3.676 1 91.62 199 LEU A N 1
ATOM 1643 C CA . LEU A 1 199 ? 24.953 -8.758 -4.797 1 91.62 199 LEU A CA 1
ATOM 1644 C C . LEU A 1 199 ? 25.672 -9.891 -5.508 1 91.62 199 LEU A C 1
ATOM 1646 O O . LEU A 1 199 ? 25.781 -9.898 -6.734 1 91.62 199 LEU A O 1
ATOM 1650 N N . ALA A 1 200 ? 26.109 -10.805 -4.758 1 89.75 200 ALA A N 1
ATOM 1651 C CA . ALA A 1 200 ? 26.906 -11.898 -5.301 1 89.75 200 ALA A CA 1
ATOM 1652 C C . ALA A 1 200 ? 26.062 -12.844 -6.137 1 89.75 200 ALA A C 1
ATOM 1654 O O . ALA A 1 200 ? 26.578 -13.57 -6.992 1 89.75 200 ALA A O 1
ATOM 1655 N N . HIS A 1 201 ? 24.844 -12.852 -5.973 1 86.25 201 HIS A N 1
ATOM 1656 C CA . HIS A 1 201 ? 23.938 -13.805 -6.598 1 86.25 201 HIS A CA 1
ATOM 1657 C C . HIS A 1 201 ? 23.766 -13.516 -8.086 1 86.25 201 HIS A C 1
ATOM 1659 O O . HIS A 1 201 ? 23.516 -14.43 -8.875 1 86.25 201 HIS A O 1
ATOM 1665 N N . LYS A 1 202 ? 23.797 -12.328 -8.469 1 86.19 202 LYS A N 1
ATOM 1666 C CA . LYS A 1 202 ? 23.609 -11.922 -9.852 1 86.19 202 LYS A CA 1
ATOM 1667 C C . LYS A 1 202 ? 24.578 -10.805 -10.234 1 86.19 202 LYS A C 1
ATOM 1669 O O . LYS A 1 202 ? 24.891 -9.938 -9.414 1 86.19 202 LYS A O 1
ATOM 1674 N N . SER A 1 203 ? 24.953 -10.852 -11.453 1 89.62 203 SER A N 1
ATOM 1675 C CA . SER A 1 203 ? 25.875 -9.828 -11.93 1 89.62 203 SER A CA 1
ATOM 1676 C C . SER A 1 203 ? 25.125 -8.531 -12.258 1 89.62 203 SER A C 1
ATOM 1678 O O . SER A 1 203 ? 24.047 -8.562 -12.844 1 89.62 203 SER A O 1
ATOM 1680 N N . HIS A 1 204 ? 25.656 -7.43 -11.742 1 90.94 204 HIS A N 1
ATOM 1681 C CA . HIS A 1 204 ? 25.141 -6.094 -12.016 1 90.94 204 HIS A CA 1
ATOM 1682 C C . HIS A 1 204 ? 26.266 -5.148 -12.438 1 90.94 204 HIS A C 1
ATOM 1684 O O . HIS A 1 204 ? 27.422 -5.336 -12.055 1 90.94 204 HIS A O 1
ATOM 1690 N N . ASP A 1 205 ? 25.953 -4.215 -13.328 1 89.62 205 ASP A N 1
ATOM 1691 C CA . ASP A 1 205 ? 26.906 -3.152 -13.625 1 89.62 205 ASP A CA 1
ATOM 1692 C C . ASP A 1 205 ? 27.125 -2.26 -12.406 1 89.62 205 ASP A C 1
ATOM 1694 O O . ASP A 1 205 ? 26.234 -1.518 -12 1 89.62 205 ASP A O 1
ATOM 1698 N N . LYS A 1 206 ? 28.297 -2.281 -11.953 1 90 206 LYS A N 1
ATOM 1699 C CA . LYS A 1 206 ? 28.594 -1.604 -10.695 1 90 206 LYS A CA 1
ATOM 1700 C C . LYS A 1 206 ? 29 -0.149 -10.93 1 90 206 LYS A C 1
ATOM 1702 O O . LYS A 1 206 ? 29.203 0.608 -9.984 1 90 206 LYS A O 1
ATOM 1707 N N . THR A 1 207 ? 28.984 0.281 -12.164 1 87.44 207 THR A N 1
ATOM 1708 C CA . THR A 1 207 ? 29.562 1.585 -12.484 1 87.44 207 THR A CA 1
ATOM 1709 C C . THR A 1 207 ? 28.469 2.562 -12.906 1 87.44 207 THR A C 1
ATOM 1711 O O . THR A 1 207 ? 28.734 3.734 -13.172 1 87.44 207 THR A O 1
ATOM 1714 N N . THR A 1 208 ? 27.25 2.098 -12.883 1 86.19 208 THR A N 1
ATOM 1715 C CA . THR A 1 208 ? 26.203 2.963 -13.406 1 86.19 208 THR A CA 1
ATOM 1716 C C . THR A 1 208 ? 25.047 3.049 -12.422 1 86.19 208 THR A C 1
ATOM 1718 O O . THR A 1 208 ? 24.828 2.141 -11.609 1 86.19 208 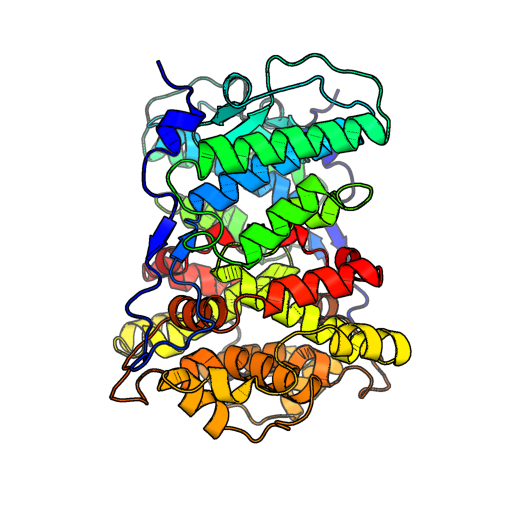THR A O 1
ATOM 1721 N N . ALA A 1 209 ? 24.328 4.137 -12.57 1 85.44 209 ALA A N 1
ATOM 1722 C CA . ALA A 1 209 ? 23.078 4.301 -11.805 1 85.44 209 ALA A CA 1
ATOM 1723 C C . ALA A 1 209 ? 22.062 3.223 -12.172 1 85.44 209 ALA A C 1
ATOM 1725 O O . ALA A 1 209 ? 21.328 2.748 -11.312 1 85.44 209 ALA A O 1
ATOM 1726 N N . GLU A 1 210 ? 22.078 2.869 -13.352 1 87.75 210 GLU A N 1
ATOM 1727 C CA . GLU A 1 210 ? 21.188 1.815 -13.828 1 87.75 210 GLU A CA 1
ATOM 1728 C C . GLU A 1 210 ? 21.531 0.473 -13.188 1 87.75 210 GLU A C 1
ATOM 1730 O O . GLU A 1 210 ? 20.641 -0.322 -12.883 1 87.75 210 GLU A O 1
ATOM 1735 N N . GLY A 1 211 ? 22.766 0.262 -13.055 1 89.62 211 GLY A N 1
ATOM 1736 C CA . GLY A 1 211 ? 23.188 -0.951 -12.375 1 89.62 211 GLY A CA 1
ATOM 1737 C C . GLY A 1 211 ? 22.656 -1.06 -10.961 1 89.62 211 GLY A C 1
ATOM 1738 O O . GLY A 1 211 ? 22.156 -2.115 -10.555 1 89.62 211 GLY A O 1
ATOM 1739 N N . PHE A 1 212 ? 22.719 0.022 -10.211 1 91.69 212 PHE A N 1
ATOM 1740 C CA . PHE A 1 212 ? 22.172 0.026 -8.859 1 91.69 212 PHE A CA 1
ATOM 1741 C C . PHE A 1 212 ? 20.656 -0.12 -8.883 1 91.69 212 PHE A C 1
ATOM 1743 O O . PHE A 1 212 ? 20.078 -0.828 -8.055 1 91.69 212 PHE A O 1
ATOM 1750 N N . PHE A 1 213 ? 20.109 0.585 -9.812 1 93.25 213 PHE A N 1
ATOM 1751 C CA . PHE A 1 213 ? 18.656 0.534 -9.977 1 93.25 213 PHE A CA 1
ATOM 1752 C C . PHE A 1 213 ? 18.188 -0.899 -10.195 1 93.25 213 PHE A C 1
ATOM 1754 O O . PHE A 1 213 ? 17.234 -1.349 -9.57 1 93.25 213 PHE A O 1
ATOM 1761 N N . THR A 1 214 ? 18.891 -1.607 -10.945 1 91.56 214 THR A N 1
ATOM 1762 C CA . THR A 1 214 ? 18.562 -2.992 -11.258 1 91.56 214 THR A CA 1
ATOM 1763 C C . THR A 1 214 ? 18.891 -3.908 -10.086 1 91.56 214 THR A C 1
ATOM 1765 O O . THR A 1 214 ? 18.141 -4.84 -9.781 1 91.56 214 THR A O 1
ATOM 1768 N N . TYR A 1 215 ? 19.969 -3.66 -9.484 1 92.69 215 TYR A N 1
ATOM 1769 C CA . TYR A 1 215 ? 20.344 -4.41 -8.281 1 92.69 215 TYR A CA 1
ATOM 1770 C C . TYR A 1 215 ? 19.25 -4.301 -7.223 1 92.69 215 TYR A C 1
ATOM 1772 O O . TYR A 1 215 ? 18.844 -5.309 -6.641 1 92.69 215 TYR A O 1
ATOM 1780 N N . TYR A 1 216 ? 18.844 -3.092 -6.977 1 93.44 216 TYR A N 1
ATOM 1781 C CA . TYR A 1 216 ? 17.828 -2.83 -5.965 1 93.44 216 TYR A CA 1
ATOM 1782 C C . TYR A 1 216 ? 16.547 -3.59 -6.277 1 93.44 216 TYR A C 1
ATOM 1784 O O . TYR A 1 216 ? 15.961 -4.227 -5.395 1 93.44 216 TYR A O 1
ATOM 1792 N N . ARG A 1 217 ? 16.141 -3.551 -7.477 1 92.5 217 ARG A N 1
ATOM 1793 C CA . ARG A 1 217 ? 14.953 -4.273 -7.934 1 92.5 217 ARG A CA 1
ATOM 1794 C C . ARG A 1 217 ? 15.125 -5.777 -7.734 1 92.5 217 ARG A C 1
ATOM 1796 O O . ARG A 1 217 ? 14.258 -6.434 -7.16 1 92.5 217 ARG A O 1
ATOM 1803 N N . ASP A 1 218 ? 16.219 -6.297 -8.195 1 90.75 218 ASP A N 1
ATOM 1804 C CA . ASP A 1 218 ? 16.453 -7.734 -8.141 1 90.75 218 ASP A CA 1
ATOM 1805 C C . ASP A 1 218 ? 16.562 -8.227 -6.699 1 90.75 218 ASP A C 1
ATOM 1807 O O . ASP A 1 218 ? 16.031 -9.281 -6.359 1 90.75 218 ASP A O 1
ATOM 1811 N N . SER A 1 219 ? 17.219 -7.465 -5.906 1 91.25 219 SER A N 1
ATOM 1812 C CA . SER A 1 219 ? 17.359 -7.828 -4.5 1 91.25 219 SER A CA 1
ATOM 1813 C C . SER A 1 219 ? 16.016 -7.871 -3.797 1 91.25 219 SER A C 1
ATOM 1815 O O . SER A 1 219 ? 15.766 -8.758 -2.973 1 91.25 219 SER A O 1
ATOM 1817 N N . ASN A 1 220 ? 15.148 -6.98 -4.102 1 90.62 220 ASN A N 1
ATOM 1818 C CA . ASN A 1 220 ? 13.828 -6.957 -3.498 1 90.62 220 ASN A CA 1
ATOM 1819 C C . ASN A 1 220 ? 12.945 -8.086 -4.031 1 90.62 220 ASN A C 1
ATOM 1821 O O . ASN A 1 220 ? 12.18 -8.695 -3.279 1 90.62 220 ASN A O 1
ATOM 1825 N N . SER A 1 221 ? 13.078 -8.367 -5.273 1 86.69 221 SER A N 1
ATOM 1826 C CA . SER A 1 221 ? 12.281 -9.414 -5.895 1 86.69 221 SER A CA 1
ATOM 1827 C C . SER A 1 221 ? 12.625 -10.789 -5.32 1 86.69 221 SER A C 1
ATOM 1829 O O . SER A 1 221 ? 11.773 -11.68 -5.273 1 86.69 221 SER A O 1
ATOM 1831 N N . HIS A 1 222 ? 13.797 -10.898 -4.844 1 88.19 222 HIS A N 1
ATOM 1832 C CA . HIS A 1 222 ? 14.289 -12.18 -4.363 1 88.19 222 HIS A CA 1
ATOM 1833 C C . HIS A 1 222 ? 14.766 -12.078 -2.914 1 88.19 222 HIS A C 1
ATOM 1835 O O . HIS A 1 222 ? 15.656 -12.82 -2.492 1 88.19 222 HIS A O 1
ATOM 1841 N N . ARG A 1 223 ? 14.211 -11.211 -2.238 1 89.38 223 ARG A N 1
ATOM 1842 C CA . ARG A 1 223 ? 14.719 -10.805 -0.933 1 89.38 223 ARG A CA 1
ATOM 1843 C C . ARG A 1 223 ? 14.672 -11.961 0.056 1 89.38 223 ARG A C 1
ATOM 1845 O O . ARG A 1 223 ? 15.484 -12.023 0.984 1 89.38 223 ARG A O 1
ATOM 1852 N N . LEU A 1 224 ? 13.844 -12.898 -0.088 1 89.81 224 LEU A N 1
ATOM 1853 C CA . LEU A 1 224 ? 13.758 -13.961 0.904 1 89.81 224 LEU A CA 1
ATOM 1854 C C . LEU A 1 224 ? 14.359 -15.258 0.367 1 89.81 224 LEU A C 1
ATOM 1856 O O . LEU A 1 224 ? 14.406 -16.266 1.076 1 89.81 224 LEU A O 1
ATOM 1860 N N . ASP A 1 225 ? 14.875 -15.172 -0.846 1 83.25 225 ASP A N 1
ATOM 1861 C CA . ASP A 1 225 ? 15.438 -16.375 -1.46 1 83.25 225 ASP A CA 1
ATOM 1862 C C . ASP A 1 225 ? 16.609 -16.906 -0.64 1 83.25 225 ASP A C 1
ATOM 1864 O O . ASP A 1 225 ? 16.922 -18.109 -0.712 1 83.25 225 ASP A O 1
ATOM 1868 N N . ARG A 1 226 ? 17.094 -16.078 0.096 1 83.31 226 ARG A N 1
ATOM 1869 C CA . ARG A 1 226 ? 18.266 -16.484 0.852 1 83.31 226 ARG A CA 1
ATOM 1870 C C . ARG A 1 226 ? 17.922 -16.734 2.316 1 83.31 226 ARG A C 1
ATOM 1872 O O . ARG A 1 226 ? 18.812 -17.031 3.125 1 83.31 226 ARG A O 1
ATOM 1879 N N . CYS A 1 227 ? 16.688 -16.625 2.451 1 81.81 227 CYS A N 1
ATOM 1880 C CA . CYS A 1 227 ? 16.234 -16.906 3.811 1 81.81 227 CYS A CA 1
ATOM 1881 C C . CYS A 1 227 ? 16.594 -18.344 4.207 1 81.81 227 CYS A C 1
ATOM 1883 O O . CYS A 1 227 ? 16.344 -19.281 3.445 1 81.81 227 CYS A O 1
ATOM 1885 N N . HIS A 1 228 ? 17.328 -18.578 5.188 1 77.69 228 HIS A N 1
ATOM 1886 C CA . HIS A 1 228 ? 17.703 -19.859 5.773 1 77.69 228 HIS A CA 1
ATOM 1887 C C . HIS A 1 228 ? 18.984 -20.391 5.125 1 77.69 228 HIS A C 1
ATOM 1889 O O . HIS A 1 228 ? 19.5 -21.438 5.547 1 77.69 228 HIS A O 1
ATOM 1895 N N . LEU A 1 229 ? 19.359 -19.672 4.055 1 79.62 229 LEU A N 1
ATOM 1896 C CA . LEU A 1 229 ? 20.547 -20.172 3.369 1 79.62 229 LEU A CA 1
ATOM 1897 C C . LEU A 1 229 ? 21.812 -19.625 4.023 1 79.62 229 LEU A C 1
ATOM 1899 O O . LEU A 1 229 ? 22.859 -20.266 4.008 1 79.62 229 LEU A O 1
ATOM 1903 N N . LEU A 1 230 ? 21.594 -18.469 4.527 1 83.75 230 LEU A N 1
ATOM 1904 C CA . LEU A 1 230 ? 22.734 -17.844 5.184 1 83.75 230 LEU A CA 1
ATOM 1905 C C . LEU A 1 230 ? 22.781 -18.203 6.664 1 83.75 230 LEU A C 1
ATOM 1907 O O . LEU A 1 230 ? 22.016 -17.656 7.461 1 83.75 230 LEU A O 1
ATOM 1911 N N . ARG A 1 231 ? 23.594 -18.969 6.965 1 82.06 231 ARG A N 1
ATOM 1912 C CA . ARG A 1 231 ? 23.688 -19.516 8.312 1 82.06 231 ARG A CA 1
ATOM 1913 C C . ARG A 1 231 ? 23.859 -18.406 9.344 1 82.06 231 ARG A C 1
ATOM 1915 O O . ARG A 1 231 ? 23.281 -18.453 10.422 1 82.06 231 ARG A O 1
ATOM 1922 N N . THR A 1 232 ? 24.625 -17.422 8.969 1 82.25 232 THR A N 1
ATOM 1923 C CA . THR A 1 232 ? 24.938 -16.328 9.891 1 82.25 232 THR A CA 1
ATOM 1924 C C . THR A 1 232 ? 23.734 -15.422 10.086 1 82.25 232 THR A C 1
ATOM 1926 O O . THR A 1 232 ? 23.656 -14.68 11.07 1 82.25 232 THR A O 1
ATOM 1929 N N . VAL A 1 233 ? 22.828 -15.445 9.219 1 86.06 233 VAL A N 1
ATOM 1930 C CA . VAL A 1 233 ? 21.688 -14.539 9.242 1 86.06 233 VAL A CA 1
ATOM 1931 C C . VAL A 1 233 ? 20.438 -15.297 9.672 1 86.06 233 VAL A C 1
ATOM 1933 O O . VAL A 1 233 ? 19.656 -14.797 10.484 1 86.06 233 VAL A O 1
ATOM 1936 N N . GLY A 1 234 ? 20.391 -16.484 9.234 1 82.88 234 GLY A N 1
ATOM 1937 C CA . GLY A 1 234 ? 19.188 -17.266 9.523 1 82.88 234 GLY A CA 1
ATOM 1938 C C . GLY A 1 234 ? 17.953 -16.75 8.828 1 82.88 234 GLY A C 1
ATOM 1939 O O . GLY A 1 234 ? 18.031 -16.188 7.73 1 82.88 234 GLY A O 1
ATOM 1940 N N . CYS A 1 235 ? 16.828 -16.984 9.453 1 85.31 235 CYS A N 1
ATOM 1941 C CA . CYS A 1 235 ? 15.555 -16.562 8.883 1 85.31 235 CYS A CA 1
ATOM 1942 C C . CYS A 1 235 ? 15.297 -15.078 9.141 1 85.31 235 CYS A C 1
ATOM 1944 O O . CYS A 1 235 ? 15.57 -14.578 10.234 1 85.31 235 CYS A O 1
ATOM 1946 N N . TYR A 1 236 ? 14.938 -14.438 8.094 1 90.25 236 TYR A N 1
ATOM 1947 C CA . TYR A 1 236 ? 14.602 -13.023 8.211 1 90.25 236 TYR A CA 1
ATOM 1948 C C . TYR A 1 236 ? 13.328 -12.695 7.445 1 90.25 236 TYR A C 1
ATOM 1950 O O . TYR A 1 236 ? 12.891 -13.477 6.602 1 90.25 236 TYR A O 1
ATOM 1958 N N . THR A 1 237 ? 12.789 -11.547 7.773 1 88.38 237 THR A N 1
ATOM 1959 C CA . THR A 1 237 ? 11.531 -11.133 7.16 1 88.38 237 THR A CA 1
ATOM 1960 C C . THR A 1 237 ? 11.773 -10.094 6.078 1 88.38 237 THR A C 1
ATOM 1962 O O . THR A 1 237 ? 12.844 -9.484 6.02 1 88.38 237 THR A O 1
ATOM 1965 N N . ALA A 1 238 ? 10.727 -9.93 5.238 1 90.56 238 ALA A N 1
ATOM 1966 C CA . ALA A 1 238 ? 10.766 -8.883 4.223 1 90.56 238 ALA A CA 1
ATOM 1967 C C . ALA A 1 238 ? 10.984 -7.512 4.863 1 90.56 238 ALA A C 1
ATOM 1969 O O . ALA A 1 238 ? 11.719 -6.68 4.324 1 90.56 238 ALA A O 1
ATOM 1970 N N . LYS A 1 239 ? 10.352 -7.305 5.965 1 90.31 239 LYS A N 1
ATOM 1971 C CA . LYS A 1 239 ? 10.469 -6.039 6.688 1 90.31 239 LYS A CA 1
ATOM 1972 C C . LYS A 1 239 ? 11.914 -5.801 7.133 1 90.31 239 LYS A C 1
ATOM 1974 O O . LYS A 1 239 ? 12.422 -4.68 7.039 1 90.31 239 LYS A O 1
ATOM 1979 N N . GLN A 1 240 ? 12.539 -6.82 7.629 1 91.75 240 GLN A N 1
ATOM 1980 C CA . GLN A 1 240 ? 13.922 -6.723 8.062 1 91.75 240 GLN A CA 1
ATOM 1981 C C . GLN A 1 240 ? 14.852 -6.426 6.883 1 91.75 240 GLN A C 1
ATOM 1983 O O . GLN A 1 240 ? 15.789 -5.633 7.008 1 91.75 240 GLN A O 1
ATOM 1988 N N . PHE A 1 241 ? 14.531 -7.066 5.816 1 94.19 241 PHE A N 1
ATOM 1989 C CA . PHE A 1 241 ? 15.32 -6.805 4.613 1 94.19 241 PHE A CA 1
ATOM 1990 C C . PHE A 1 241 ? 15.18 -5.352 4.184 1 94.19 241 PHE A C 1
ATOM 1992 O O . PHE A 1 241 ? 16.172 -4.684 3.896 1 94.19 241 PHE A O 1
ATOM 1999 N N . GLU A 1 242 ? 13.938 -4.871 4.168 1 93.75 242 GLU A N 1
ATOM 2000 C CA . GLU A 1 242 ? 13.672 -3.49 3.779 1 93.75 242 GLU A CA 1
ATOM 2001 C C . GLU A 1 242 ? 14.352 -2.51 4.734 1 93.75 242 GLU A C 1
ATOM 2003 O O . GLU A 1 242 ? 14.805 -1.441 4.32 1 93.75 242 GLU A O 1
ATOM 2008 N N . MET A 1 243 ? 14.414 -2.896 5.926 1 94.38 243 MET A N 1
ATOM 2009 C CA . MET A 1 243 ? 15.086 -2.059 6.918 1 94.38 243 MET A CA 1
ATOM 2010 C C . MET A 1 243 ? 16.562 -1.905 6.594 1 94.38 243 MET A C 1
ATOM 2012 O O . MET A 1 243 ? 17.125 -0.814 6.715 1 94.38 243 MET A O 1
ATOM 2016 N N . ASN A 1 244 ? 17.172 -2.973 6.199 1 94.12 244 ASN A N 1
ATOM 2017 C CA . ASN A 1 244 ? 18.562 -2.91 5.785 1 94.12 244 ASN A CA 1
ATOM 2018 C C . ASN A 1 244 ? 18.766 -1.911 4.652 1 94.12 244 ASN A C 1
ATOM 2020 O O . ASN A 1 244 ? 19.703 -1.103 4.691 1 94.12 244 ASN A O 1
ATOM 2024 N N . LEU A 1 245 ? 17.859 -1.967 3.73 1 93.69 245 LEU A N 1
ATOM 2025 C CA . LEU A 1 245 ? 17.969 -1.079 2.578 1 93.69 245 LEU A CA 1
ATOM 2026 C C . LEU A 1 245 ? 17.688 0.366 2.977 1 93.69 245 LEU A C 1
ATOM 2028 O O . LEU A 1 245 ? 18.406 1.28 2.553 1 93.69 245 LEU A O 1
ATOM 2032 N N . MET A 1 246 ? 16.719 0.547 3.785 1 93.88 246 MET A N 1
ATOM 2033 C CA . MET A 1 246 ? 16.312 1.886 4.199 1 93.88 246 MET A CA 1
ATOM 2034 C C . MET A 1 246 ? 17.422 2.58 4.977 1 93.88 246 MET A C 1
ATOM 2036 O O . MET A 1 246 ? 17.719 3.754 4.738 1 93.88 246 MET A O 1
ATOM 2040 N N . VAL A 1 247 ? 18.016 1.825 5.812 1 93.62 247 VAL A N 1
ATOM 2041 C CA . VAL A 1 247 ? 19.047 2.381 6.68 1 93.62 247 VAL A CA 1
ATOM 2042 C C . VAL A 1 247 ? 20.375 2.49 5.91 1 93.62 247 VAL A C 1
ATOM 2044 O O . VAL A 1 247 ? 21.125 3.441 6.102 1 93.62 247 VAL A O 1
ATOM 2047 N N . GLY A 1 248 ? 20.609 1.576 5.027 1 90.75 248 GLY A N 1
ATOM 2048 C CA . GLY A 1 248 ? 21.844 1.537 4.27 1 90.75 248 GLY A CA 1
ATOM 2049 C C . GLY A 1 248 ? 21.859 2.512 3.105 1 90.75 248 GLY A C 1
ATOM 2050 O O . GLY A 1 248 ? 22.906 3.062 2.768 1 90.75 248 GLY A O 1
ATOM 2051 N N . TYR A 1 249 ? 20.719 2.672 2.506 1 91.62 249 TYR A N 1
ATOM 2052 C CA . TYR A 1 249 ? 20.562 3.578 1.372 1 91.62 249 TYR A CA 1
ATOM 2053 C C . TYR A 1 249 ? 19.5 4.625 1.646 1 91.62 249 TYR A C 1
ATOM 2055 O O . TYR A 1 249 ? 18.547 4.77 0.869 1 91.62 249 TYR A O 1
ATOM 2063 N N . THR A 1 250 ? 19.781 5.391 2.6 1 87.88 250 THR A N 1
ATOM 2064 C CA . THR A 1 250 ? 18.781 6.219 3.279 1 87.88 250 THR A CA 1
ATOM 2065 C C . THR A 1 250 ? 18.219 7.266 2.328 1 87.88 250 THR A C 1
ATOM 2067 O O . THR A 1 250 ? 17.062 7.676 2.469 1 87.88 250 THR A O 1
ATOM 2070 N N . LEU A 1 251 ? 18.969 7.648 1.364 1 92.69 251 LEU A N 1
ATOM 2071 C CA . LEU A 1 251 ? 18.531 8.758 0.531 1 92.69 251 LEU A CA 1
ATOM 2072 C C . LEU A 1 251 ? 18 8.258 -0.806 1 92.69 251 LEU A C 1
ATOM 2074 O O . LEU A 1 251 ? 17.438 9.039 -1.589 1 92.69 251 LEU A O 1
ATOM 2078 N N . TYR A 1 252 ? 18.109 7.039 -0.989 1 94.56 252 TYR A N 1
ATOM 2079 C CA . TYR A 1 252 ? 17.875 6.531 -2.338 1 94.56 252 TYR A CA 1
ATOM 2080 C C . TYR A 1 252 ? 16.438 6.773 -2.773 1 94.56 252 TYR A C 1
ATOM 2082 O O . TYR A 1 252 ? 16.203 7.402 -3.803 1 94.56 252 TYR A O 1
ATOM 2090 N N . LEU A 1 253 ? 15.469 6.363 -1.979 1 97.12 253 LEU A N 1
ATOM 2091 C CA . LEU A 1 253 ? 14.078 6.48 -2.385 1 97.12 253 LEU A CA 1
ATOM 2092 C C . LEU A 1 253 ? 13.617 7.938 -2.34 1 97.12 253 LEU A C 1
ATOM 2094 O O . LEU A 1 253 ? 12.812 8.367 -3.168 1 97.12 253 LEU A O 1
ATOM 2098 N N . ALA A 1 254 ? 14.133 8.656 -1.394 1 96.81 254 ALA A N 1
ATOM 2099 C CA . ALA A 1 254 ? 13.781 10.07 -1.301 1 96.81 254 ALA A CA 1
ATOM 2100 C C . ALA A 1 254 ? 14.25 10.836 -2.537 1 96.81 254 ALA A C 1
ATOM 2102 O O . ALA A 1 254 ? 13.5 11.641 -3.096 1 96.81 254 ALA A O 1
ATOM 2103 N N . MET A 1 255 ? 15.414 10.562 -2.982 1 96.81 255 MET A N 1
ATOM 2104 C CA . MET A 1 255 ? 15.961 11.242 -4.152 1 96.81 255 MET A CA 1
ATOM 2105 C C . MET A 1 255 ? 15.266 10.773 -5.426 1 96.81 255 MET A C 1
ATOM 2107 O O . MET A 1 255 ? 15.07 11.555 -6.355 1 96.81 255 MET A O 1
ATOM 2111 N N . LEU A 1 256 ? 14.984 9.5 -5.449 1 97.5 256 LEU A N 1
ATOM 2112 C CA . LEU A 1 256 ? 14.211 8.992 -6.578 1 97.5 256 LEU A CA 1
ATOM 2113 C C . LEU A 1 256 ? 12.859 9.695 -6.68 1 97.5 256 LEU A C 1
ATOM 2115 O O . LEU A 1 256 ? 12.469 10.141 -7.762 1 97.5 256 LEU A O 1
ATOM 2119 N N . GLU A 1 257 ? 12.188 9.812 -5.566 1 98.25 257 GLU A N 1
ATOM 2120 C CA . GLU A 1 257 ? 10.898 10.5 -5.523 1 98.25 257 GLU A CA 1
ATOM 2121 C C . GLU A 1 257 ? 11.031 11.953 -5.957 1 98.25 257 GLU A C 1
ATOM 2123 O O . GLU A 1 257 ? 10.242 12.438 -6.773 1 98.25 257 GLU A O 1
ATOM 2128 N N . ASP A 1 258 ? 12.016 12.578 -5.445 1 97.62 258 ASP A N 1
ATOM 2129 C CA . ASP A 1 258 ? 12.273 13.977 -5.789 1 97.62 258 ASP A CA 1
ATOM 2130 C C . ASP A 1 258 ? 12.547 14.133 -7.285 1 97.62 258 ASP A C 1
ATOM 2132 O O . ASP A 1 258 ? 12.055 15.07 -7.914 1 97.62 258 ASP A O 1
ATOM 2136 N N . SER A 1 259 ? 13.312 13.258 -7.82 1 97.88 259 SER A N 1
ATOM 2137 C CA . SER A 1 259 ? 13.648 13.32 -9.242 1 97.88 259 SER A CA 1
ATOM 2138 C C . SER A 1 259 ? 12.414 13.117 -10.109 1 97.88 259 SER A C 1
ATOM 2140 O O . SER A 1 259 ? 12.25 13.789 -11.133 1 97.88 259 SER A O 1
ATOM 2142 N N . LEU A 1 260 ? 11.617 12.227 -9.703 1 98.25 260 LEU A N 1
ATOM 2143 C CA . LEU A 1 260 ? 10.375 11.984 -10.422 1 98.25 260 LEU A CA 1
ATOM 2144 C C . LEU A 1 260 ? 9.461 13.203 -10.367 1 98.25 260 LEU A C 1
ATOM 2146 O O . LEU A 1 260 ? 8.828 13.555 -11.367 1 98.25 260 LEU A O 1
ATOM 2150 N N . ASP A 1 261 ? 9.422 13.789 -9.266 1 98 261 ASP A N 1
ATOM 2151 C CA . ASP A 1 261 ? 8.617 14.992 -9.102 1 98 261 ASP A CA 1
ATOM 2152 C C . ASP A 1 261 ? 9.133 16.125 -10 1 98 261 ASP A C 1
ATOM 2154 O O . ASP A 1 261 ? 8.352 16.781 -10.688 1 98 261 ASP A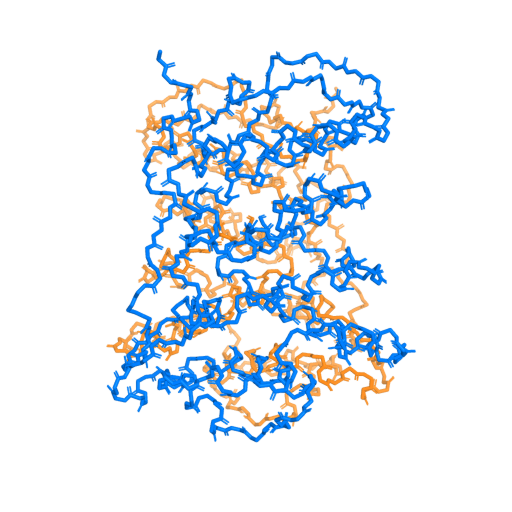 O 1
ATOM 2158 N N . LYS A 1 262 ? 10.391 16.312 -10.047 1 97.06 262 LYS A N 1
ATOM 2159 C CA . LYS A 1 262 ? 11.016 17.375 -10.844 1 97.06 262 LYS A CA 1
ATOM 2160 C C . LYS A 1 262 ? 10.711 17.188 -12.328 1 97.06 262 LYS A C 1
ATOM 2162 O O . LYS A 1 262 ? 10.578 18.172 -13.062 1 97.06 262 LYS A O 1
ATOM 2167 N N . GLU A 1 263 ? 10.562 16 -12.711 1 97.56 263 GLU A N 1
ATOM 2168 C CA . GLU A 1 263 ? 10.32 15.703 -14.125 1 97.56 263 GLU A CA 1
ATOM 2169 C C . GLU A 1 263 ? 8.828 15.602 -14.414 1 97.56 263 GLU A C 1
ATOM 2171 O O . GLU A 1 263 ? 8.43 15.266 -15.531 1 97.56 263 GLU A O 1
ATOM 2176 N N . GLY A 1 264 ? 7.992 15.781 -13.445 1 96.38 264 GLY A N 1
ATOM 2177 C CA . GLY A 1 264 ? 6.551 15.766 -13.625 1 96.38 264 GLY A CA 1
ATOM 2178 C C . GLY A 1 264 ? 5.98 14.367 -13.773 1 96.38 264 GLY A C 1
ATOM 2179 O O . GLY A 1 264 ? 4.93 14.18 -14.383 1 96.38 264 GLY A O 1
ATOM 2180 N N . GLU A 1 265 ? 6.688 13.375 -13.203 1 97.06 265 GLU A N 1
ATOM 2181 C CA . GLU A 1 265 ? 6.309 11.984 -13.422 1 97.06 265 GLU A CA 1
ATOM 2182 C C . GLU A 1 265 ? 5.703 11.375 -12.156 1 97.06 265 GLU A C 1
ATOM 2184 O O . GLU A 1 265 ? 5.043 10.336 -12.219 1 97.06 265 GLU A O 1
ATOM 2189 N N . LEU A 1 266 ? 5.855 11.984 -10.992 1 97.75 266 LEU A N 1
ATOM 2190 C CA . LEU A 1 266 ? 5.52 11.383 -9.711 1 97.75 266 LEU A CA 1
ATOM 2191 C C . LEU A 1 266 ? 4.02 11.141 -9.594 1 97.75 266 LEU A C 1
ATOM 2193 O O . LEU A 1 266 ? 3.59 10.062 -9.18 1 97.75 266 LEU A O 1
ATOM 2197 N N . GLU A 1 267 ? 3.201 12.094 -10 1 95.19 267 GLU A N 1
ATOM 2198 C CA . GLU A 1 267 ? 1.753 11.977 -9.844 1 95.19 267 GLU A CA 1
ATOM 2199 C C . GLU A 1 267 ? 1.195 10.844 -10.703 1 95.19 267 GLU A C 1
ATOM 2201 O O . GLU A 1 267 ? 0.191 10.227 -10.344 1 95.19 267 GLU A O 1
ATOM 2206 N N . LYS A 1 268 ? 1.871 10.547 -11.758 1 93.44 268 LYS A N 1
ATOM 2207 C CA . LYS A 1 268 ? 1.435 9.484 -12.648 1 93.44 268 LYS A CA 1
ATOM 2208 C C . LYS A 1 268 ? 1.547 8.117 -11.977 1 93.44 268 LYS A C 1
ATOM 2210 O O . LYS A 1 268 ? 0.915 7.152 -12.414 1 93.44 268 LYS A O 1
ATOM 2215 N N . LEU A 1 269 ? 2.322 8.078 -10.914 1 95 269 LEU A N 1
ATOM 2216 C CA . LEU A 1 269 ? 2.535 6.812 -10.219 1 95 269 LEU A CA 1
ATOM 2217 C C . LEU A 1 269 ? 1.427 6.562 -9.203 1 95 269 LEU A C 1
ATOM 2219 O O . LEU A 1 269 ? 1.334 5.469 -8.641 1 95 269 LEU A O 1
ATOM 2223 N N . GLU A 1 270 ? 0.618 7.535 -8.914 1 93 270 GLU A N 1
ATOM 2224 C CA . GLU A 1 270 ? -0.476 7.43 -7.953 1 93 270 GLU A CA 1
ATOM 2225 C C . GLU A 1 270 ? 0.024 6.938 -6.598 1 93 270 GLU A C 1
ATOM 2227 O O . GLU A 1 270 ? -0.541 6.004 -6.027 1 93 270 GLU A O 1
ATOM 2232 N N . VAL A 1 271 ? 1.088 7.582 -6.145 1 94.5 271 VAL A N 1
ATOM 2233 C CA . VAL A 1 271 ? 1.766 7.121 -4.938 1 94.5 271 VAL A CA 1
ATOM 2234 C C . VAL A 1 271 ? 0.849 7.297 -3.729 1 94.5 271 VAL A C 1
ATOM 2236 O O . VAL A 1 271 ? 1.026 6.633 -2.703 1 94.5 271 VAL A O 1
ATOM 2239 N N . HIS A 1 272 ? -0.198 8.133 -3.803 1 92.31 272 HIS A N 1
ATOM 2240 C CA . HIS A 1 272 ? -1.106 8.406 -2.695 1 92.31 272 HIS A CA 1
ATOM 2241 C C . HIS A 1 272 ? -1.851 7.152 -2.262 1 92.31 272 HIS A C 1
ATOM 2243 O O . HIS A 1 272 ? -2.309 7.059 -1.121 1 92.31 272 HIS A O 1
ATOM 2249 N N . VAL A 1 273 ? -1.887 6.16 -3.094 1 90 273 VAL A N 1
ATOM 2250 C CA . VAL A 1 273 ? -2.615 4.934 -2.793 1 90 273 VAL A CA 1
ATOM 2251 C C . VAL A 1 273 ? -1.799 4.066 -1.836 1 90 273 VAL A C 1
ATOM 2253 O O . VAL A 1 273 ? -2.324 3.125 -1.239 1 90 273 VAL A O 1
ATOM 2256 N N . MET A 1 274 ? -0.541 4.402 -1.621 1 92.25 274 MET A N 1
ATOM 2257 C CA . MET A 1 274 ? 0.377 3.596 -0.823 1 92.25 274 MET A CA 1
ATOM 2258 C C . MET A 1 274 ? 0.433 4.098 0.616 1 92.25 274 MET A C 1
ATOM 2260 O O . MET A 1 274 ? 1.387 3.809 1.342 1 92.25 274 MET A O 1
ATOM 2264 N N . PHE A 1 275 ? -0.499 4.973 0.97 1 88.62 275 PHE A N 1
ATOM 2265 C CA . PHE A 1 275 ? -0.518 5.512 2.326 1 88.62 275 PHE A CA 1
ATOM 2266 C C . PHE A 1 275 ? -1.864 5.254 2.992 1 88.62 275 PHE A C 1
ATOM 2268 O O . PHE A 1 275 ? -2.9 5.234 2.324 1 88.62 275 PHE A O 1
ATOM 2275 N N . MET B 1 1 ? -36.5 11.672 -1.369 1 56.59 1 MET B N 1
ATOM 2276 C CA . MET B 1 1 ? -35.156 11.984 -1.83 1 56.59 1 MET B CA 1
ATOM 2277 C C . MET B 1 1 ? -34.188 10.914 -1.384 1 56.59 1 MET B C 1
ATOM 2279 O O . MET B 1 1 ? -34.281 10.383 -0.274 1 56.59 1 MET B O 1
ATOM 2283 N N . GLY B 1 2 ? -33.562 10.25 -2.336 1 73.12 2 GLY B N 1
ATOM 2284 C CA . GLY B 1 2 ? -32.656 9.148 -2.025 1 73.12 2 GLY B CA 1
ATOM 2285 C C . GLY B 1 2 ? -31.562 9.539 -1.053 1 73.12 2 GLY B C 1
ATOM 2286 O O . GLY B 1 2 ? -31.266 10.719 -0.884 1 73.12 2 GLY B O 1
ATOM 2287 N N . SER B 1 3 ? -31.141 8.672 -0.21 1 86.81 3 SER B N 1
ATOM 2288 C CA . SER B 1 3 ? -30.062 8.898 0.735 1 86.81 3 SER B CA 1
ATOM 2289 C C . SER B 1 3 ? -28.781 9.289 0.015 1 86.81 3 SER B C 1
ATOM 2291 O O . SER B 1 3 ? -28.656 9.117 -1.2 1 86.81 3 SER B O 1
ATOM 2293 N N . SER B 1 4 ? -27.906 9.898 0.756 1 89.06 4 SER B N 1
ATOM 2294 C CA . SER B 1 4 ? -26.594 10.266 0.218 1 89.06 4 SER B CA 1
ATOM 2295 C C . SER B 1 4 ? -25.891 9.055 -0.392 1 89.06 4 SER B C 1
ATOM 2297 O O . SER B 1 4 ? -25.234 9.172 -1.435 1 89.06 4 SER B O 1
ATOM 2299 N N . LEU B 1 5 ? -26.125 7.973 0.212 1 94.44 5 LEU B N 1
ATOM 2300 C CA . LEU B 1 5 ? -25.516 6.738 -0.282 1 94.44 5 LEU B CA 1
ATOM 2301 C C . LEU B 1 5 ? -26.141 6.324 -1.609 1 94.44 5 LEU B C 1
ATOM 2303 O O . LEU B 1 5 ? -25.422 5.945 -2.543 1 94.44 5 LEU B O 1
ATOM 2307 N N . GLU B 1 6 ? -27.422 6.453 -1.703 1 93.81 6 GLU B N 1
ATOM 2308 C CA . GLU B 1 6 ? -28.125 6.113 -2.938 1 93.81 6 GLU B CA 1
ATOM 2309 C C . GLU B 1 6 ? -27.688 7.02 -4.086 1 93.81 6 GLU B C 1
ATOM 2311 O O . GLU B 1 6 ? -27.5 6.559 -5.211 1 93.81 6 GLU B O 1
ATOM 2316 N N . GLU B 1 7 ? -27.516 8.188 -3.736 1 91.94 7 GLU B N 1
ATOM 2317 C CA . GLU B 1 7 ? -27.141 9.148 -4.762 1 91.94 7 GLU B CA 1
ATOM 2318 C C . GLU B 1 7 ? -25.719 8.898 -5.25 1 91.94 7 GLU B C 1
ATOM 2320 O O . GLU B 1 7 ? -25.453 8.938 -6.453 1 91.94 7 GLU B O 1
ATOM 2325 N N . LEU B 1 8 ? -24.844 8.633 -4.348 1 92.75 8 LEU B N 1
ATOM 2326 C CA . LEU B 1 8 ? -23.438 8.422 -4.68 1 92.75 8 LEU B CA 1
ATOM 2327 C C . LEU B 1 8 ? -23.25 7.152 -5.508 1 92.75 8 LEU B C 1
ATOM 2329 O O . LEU B 1 8 ? -22.344 7.07 -6.344 1 92.75 8 LEU B O 1
ATOM 2333 N N . THR B 1 9 ? -24.094 6.215 -5.332 1 93.94 9 THR B N 1
ATOM 2334 C CA . THR B 1 9 ? -23.891 4.906 -5.945 1 93.94 9 THR B CA 1
ATOM 2335 C C . THR B 1 9 ? -24.859 4.688 -7.094 1 93.94 9 THR B C 1
ATOM 2337 O O . THR B 1 9 ? -25.141 3.547 -7.473 1 93.94 9 THR B O 1
ATOM 2340 N N . LYS B 1 10 ? -25.406 5.691 -7.582 1 91.88 10 LYS B N 1
ATOM 2341 C CA . LYS B 1 10 ? -26.328 5.613 -8.719 1 91.88 10 LYS B CA 1
ATOM 2342 C C . LYS B 1 10 ? -25.594 5.219 -9.992 1 91.88 10 LYS B C 1
ATOM 2344 O O . LYS B 1 10 ? -26.141 4.52 -10.844 1 91.88 10 LYS B O 1
ATOM 2349 N N . THR B 1 11 ? -24.375 5.719 -10.055 1 91.38 11 THR B N 1
ATOM 2350 C CA . THR B 1 11 ? -23.562 5.457 -11.242 1 91.38 11 THR B CA 1
ATOM 2351 C C . THR B 1 11 ? -22.125 5.137 -10.852 1 91.38 11 THR B C 1
ATOM 2353 O O . THR B 1 11 ? -21.734 5.328 -9.703 1 91.38 11 THR B O 1
ATOM 2356 N N . ASN B 1 12 ? -21.406 4.555 -11.75 1 93.44 12 ASN B N 1
ATOM 2357 C CA . ASN B 1 12 ? -19.969 4.344 -11.633 1 93.44 12 ASN B CA 1
ATOM 2358 C C . ASN B 1 12 ? -19.641 3.412 -10.469 1 93.44 12 ASN B C 1
ATOM 2360 O O . ASN B 1 12 ? -18.734 3.697 -9.68 1 93.44 12 ASN B O 1
ATOM 2364 N N . VAL B 1 13 ? -20.469 2.445 -10.328 1 96.56 13 VAL B N 1
ATOM 2365 C CA . VAL B 1 13 ? -20.25 1.445 -9.289 1 96.56 13 VAL B CA 1
ATOM 2366 C C . VAL B 1 13 ? -19.406 0.3 -9.852 1 96.56 13 VAL B C 1
ATOM 2368 O O . VAL B 1 13 ? -18.375 -0.061 -9.273 1 96.56 13 VAL B O 1
ATOM 2371 N N . LEU B 1 14 ? -19.844 -0.142 -10.984 1 96.25 14 LEU B N 1
ATOM 2372 C CA . LEU B 1 14 ? -19.125 -1.174 -11.727 1 96.25 14 LEU B CA 1
ATOM 2373 C C . LEU B 1 14 ? -18.75 -0.677 -13.117 1 96.25 14 LEU B C 1
ATOM 2375 O O . LEU B 1 14 ? -19.438 0.168 -13.688 1 96.25 14 LEU B O 1
ATOM 2379 N N . ARG B 1 15 ? -17.688 -1.153 -13.602 1 94.06 15 ARG B N 1
ATOM 2380 C CA . ARG B 1 15 ? -17.344 -0.961 -15 1 94.06 15 ARG B CA 1
ATOM 2381 C C . ARG B 1 15 ? -17.031 -2.295 -15.68 1 94.06 15 ARG B C 1
ATOM 2383 O O . ARG B 1 15 ? -16.547 -3.229 -15.031 1 94.06 15 ARG B O 1
ATOM 2390 N N . PRO B 1 16 ? -17.344 -2.416 -16.922 1 92.75 16 PRO B N 1
ATOM 2391 C CA . PRO B 1 16 ? -17.031 -3.652 -17.641 1 92.75 16 PRO B CA 1
ATOM 2392 C C . PRO B 1 16 ? -15.531 -3.951 -17.656 1 92.75 16 PRO B C 1
ATOM 2394 O O . PRO B 1 16 ? -14.711 -3.035 -17.781 1 92.75 16 PRO B O 1
ATOM 2397 N N . ALA B 1 17 ? -15.297 -5.211 -17.391 1 91 17 ALA B N 1
ATOM 2398 C CA . ALA B 1 17 ? -13.922 -5.684 -17.531 1 91 17 ALA B CA 1
ATOM 2399 C C . ALA B 1 17 ? -13.602 -6.031 -18.984 1 91 17 ALA B C 1
ATOM 2401 O O . ALA B 1 17 ? -13.422 -7.203 -19.312 1 91 17 ALA B O 1
ATOM 2402 N N . LYS B 1 18 ? -13.656 -5.117 -19.891 1 82.06 18 LYS B N 1
ATOM 2403 C CA . LYS B 1 18 ? -13.422 -5.367 -21.312 1 82.06 18 LYS B CA 1
ATOM 2404 C C . LYS B 1 18 ? -12.109 -4.73 -21.766 1 82.06 18 LYS B C 1
ATOM 2406 O O . LYS B 1 18 ? -11.547 -3.883 -21.062 1 82.06 18 LYS B O 1
ATOM 2411 N N . ARG B 1 19 ? -11.664 -5.297 -22.828 1 82.12 19 ARG B N 1
ATOM 2412 C CA . ARG B 1 19 ? -10.484 -4.77 -23.5 1 82.12 19 ARG B CA 1
ATOM 2413 C C . ARG B 1 19 ? -9.25 -4.855 -22.609 1 82.12 19 ARG B C 1
ATOM 2415 O O . ARG B 1 19 ? -8.539 -3.867 -22.438 1 82.12 19 ARG B O 1
ATOM 2422 N N . LEU B 1 20 ? -9.148 -6.078 -22.062 1 92.69 20 LEU B N 1
ATOM 2423 C CA . LEU B 1 20 ? -7.918 -6.277 -21.312 1 92.69 20 LEU B CA 1
ATOM 2424 C C . LEU B 1 20 ? -6.707 -6.285 -22.234 1 92.69 20 LEU B C 1
ATOM 2426 O O . LEU B 1 20 ? -6.805 -6.711 -23.391 1 92.69 20 LEU B O 1
ATOM 2430 N N . VAL B 1 21 ? -5.68 -5.84 -21.719 1 93.62 21 VAL B N 1
ATOM 2431 C CA . VAL B 1 21 ? -4.465 -5.777 -22.531 1 93.62 21 VAL B CA 1
ATOM 2432 C C . VAL B 1 21 ? -4.043 -7.191 -22.938 1 93.62 21 VAL B C 1
ATOM 2434 O O . VAL B 1 21 ? -3.914 -8.078 -22.078 1 93.62 21 VAL B O 1
ATOM 2437 N N . GLY B 1 22 ? -3.941 -7.375 -24.25 1 94.19 22 GLY B N 1
ATOM 2438 C CA . GLY B 1 22 ? -3.459 -8.641 -24.781 1 94.19 22 GLY B CA 1
ATOM 2439 C C . GLY B 1 22 ? -4.551 -9.688 -24.906 1 94.19 22 GLY B C 1
ATOM 2440 O O . GLY B 1 22 ? -4.301 -10.797 -25.391 1 94.19 22 GLY B O 1
ATOM 2441 N N . GLU B 1 23 ? -5.719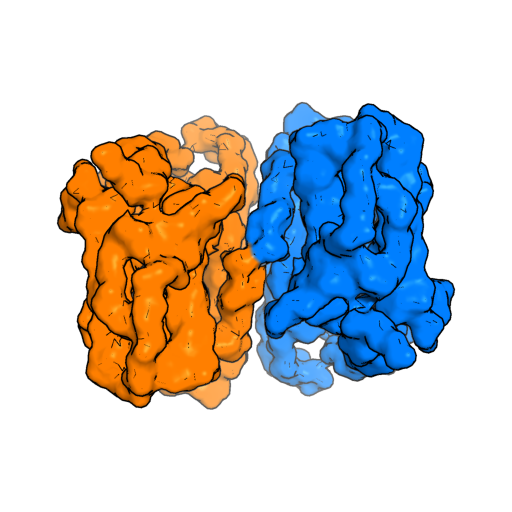 -9.375 -24.531 1 94.56 23 GLU B N 1
ATOM 2442 C CA . GLU B 1 23 ? -6.809 -10.344 -24.594 1 94.56 23 GLU B CA 1
ATOM 2443 C C . GLU B 1 23 ? -7.332 -10.508 -26.016 1 94.56 23 GLU B C 1
ATOM 2445 O O . GLU B 1 23 ? -7.645 -9.523 -26.688 1 94.56 23 GLU B O 1
ATOM 2450 N N . TYR B 1 24 ? -7.41 -11.727 -26.5 1 93.75 24 TYR B N 1
ATOM 2451 C CA . TYR B 1 24 ? -8.016 -11.992 -27.797 1 93.75 24 TYR B CA 1
ATOM 2452 C C . TYR B 1 24 ? -9.219 -12.914 -27.672 1 93.75 24 TYR B C 1
ATOM 2454 O O . TYR B 1 24 ? -10.016 -13.039 -28.594 1 93.75 24 TYR B O 1
ATOM 2462 N N . GLN B 1 25 ? -9.344 -13.555 -26.469 1 93.06 25 GLN B N 1
ATOM 2463 C CA . GLN B 1 25 ? -10.492 -14.398 -26.156 1 93.06 25 GLN B CA 1
ATOM 2464 C C . GLN B 1 25 ? -10.727 -14.477 -24.656 1 93.06 25 GLN B C 1
ATOM 2466 O O . GLN B 1 25 ? -9.836 -14.883 -23.906 1 93.06 25 GLN B O 1
ATOM 2471 N N . ALA B 1 26 ? -11.945 -14.047 -24.344 1 88.56 26 ALA B N 1
ATOM 2472 C CA . ALA B 1 26 ? -12.289 -14.156 -22.922 1 88.56 26 ALA B CA 1
ATOM 2473 C C . ALA B 1 26 ? -12.578 -15.609 -22.547 1 88.56 26 ALA B C 1
ATOM 2475 O O . ALA B 1 26 ? -13.203 -16.344 -23.312 1 88.56 26 ALA B O 1
ATOM 2476 N N . HIS B 1 27 ? -12.086 -15.914 -21.312 1 85.25 27 HIS B N 1
ATOM 2477 C CA . HIS B 1 27 ? -12.461 -17.25 -20.859 1 85.25 27 HIS B CA 1
ATOM 2478 C C . HIS B 1 27 ? -13.672 -17.203 -19.938 1 85.25 27 HIS B C 1
ATOM 2480 O O . HIS B 1 27 ? -14.008 -16.141 -19.391 1 85.25 27 HIS B O 1
ATOM 2486 N N . ARG B 1 28 ? -14.242 -18.375 -19.734 1 83.12 28 ARG B N 1
ATOM 2487 C CA . ARG B 1 28 ? -15.555 -18.484 -19.109 1 83.12 28 ARG B CA 1
ATOM 2488 C C . ARG B 1 28 ? -15.5 -18.094 -17.641 1 83.12 28 ARG B C 1
ATOM 2490 O O . ARG B 1 28 ? -16.5 -17.703 -17.047 1 83.12 28 ARG B O 1
ATOM 2497 N N . LEU B 1 29 ? -14.344 -18.141 -17.047 1 86 29 LEU B N 1
ATOM 2498 C CA . LEU B 1 29 ? -14.242 -17.922 -15.609 1 86 29 LEU B CA 1
ATOM 2499 C C . LEU B 1 29 ? -13.867 -16.469 -15.305 1 86 29 LEU B C 1
ATOM 2501 O O . LEU B 1 29 ? -13.75 -16.094 -14.141 1 86 29 LEU B O 1
ATOM 2505 N N . GLN B 1 30 ? -13.82 -15.633 -16.359 1 90.06 30 GLN B N 1
ATOM 2506 C CA . GLN B 1 30 ? -13.469 -14.234 -16.172 1 90.06 30 GLN B CA 1
ATOM 2507 C C . GLN B 1 30 ? -14.648 -13.438 -15.625 1 90.06 30 GLN B C 1
ATOM 2509 O O . GLN B 1 30 ? -15.789 -13.641 -16.047 1 90.06 30 GLN B O 1
ATOM 2514 N N . ASP B 1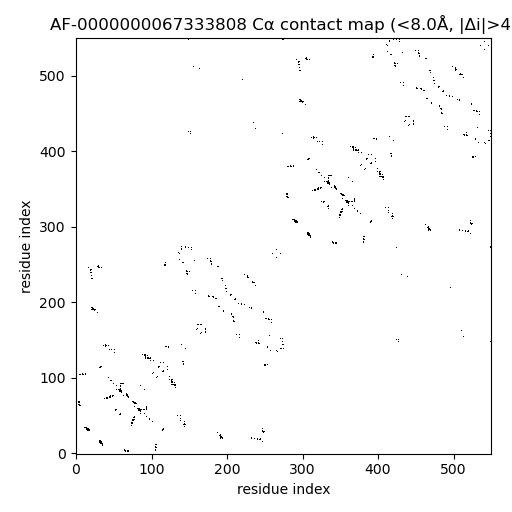 31 ? -14.352 -12.602 -14.672 1 92.44 31 ASP B N 1
ATOM 2515 C CA . ASP B 1 31 ? -15.375 -11.641 -14.273 1 92.44 31 ASP B CA 1
ATOM 2516 C C . ASP B 1 31 ? -15.602 -10.602 -15.375 1 92.44 31 ASP B C 1
ATOM 2518 O O . ASP B 1 31 ? -14.656 -10.156 -16.016 1 92.44 31 ASP B O 1
ATOM 2522 N N . GLU B 1 32 ? -16.797 -10.258 -15.516 1 92.62 32 GLU B N 1
ATOM 2523 C CA . GLU B 1 32 ? -17.141 -9.344 -16.594 1 92.62 32 GLU B CA 1
ATOM 2524 C C . GLU B 1 32 ? -17.109 -7.895 -16.125 1 92.62 32 GLU B C 1
ATOM 2526 O O . GLU B 1 32 ? -17.125 -6.973 -16.938 1 92.62 32 GLU B O 1
ATOM 2531 N N . PHE B 1 33 ? -17.047 -7.777 -14.852 1 95.25 33 PHE B N 1
ATOM 2532 C CA . PHE B 1 33 ? -17.078 -6.426 -14.305 1 95.25 33 PHE B CA 1
ATOM 2533 C C . PHE B 1 33 ? -16.031 -6.266 -13.211 1 95.25 33 PHE B C 1
ATOM 2535 O O . PHE B 1 33 ? -15.562 -7.254 -12.641 1 95.25 33 PHE B O 1
ATOM 2542 N N . VAL B 1 34 ? -15.68 -5.02 -13.016 1 95.38 34 VAL B N 1
ATOM 2543 C CA . VAL B 1 34 ? -14.797 -4.629 -11.922 1 95.38 34 VAL B CA 1
ATOM 2544 C C . VAL B 1 34 ? -15.453 -3.531 -11.094 1 95.38 34 VAL B C 1
ATOM 2546 O O . VAL B 1 34 ? -16.125 -2.652 -11.641 1 95.38 34 VAL B O 1
ATOM 2549 N N . VAL B 1 35 ? -15.25 -3.605 -9.82 1 96.31 35 VAL B N 1
ATOM 2550 C CA . VAL B 1 35 ? -15.789 -2.584 -8.93 1 96.31 35 VAL B CA 1
ATOM 2551 C C . VAL B 1 35 ? -14.859 -1.367 -8.922 1 96.31 35 VAL B C 1
ATOM 2553 O O . VAL B 1 35 ? -13.641 -1.509 -8.859 1 96.31 35 VAL B O 1
ATOM 2556 N N . GLU B 1 36 ? -15.461 -0.227 -8.922 1 95.62 36 GLU B N 1
ATOM 2557 C CA . GLU B 1 36 ? -14.695 1.017 -8.914 1 95.62 36 GLU B CA 1
ATOM 2558 C C . GLU B 1 36 ? -14.031 1.248 -7.562 1 95.62 36 GLU B C 1
ATOM 2560 O O . GLU B 1 36 ? -14.594 0.905 -6.52 1 95.62 36 GLU B O 1
ATOM 2565 N N . ASP B 1 37 ? -12.93 1.917 -7.574 1 92.25 37 ASP B N 1
ATOM 2566 C CA . ASP B 1 37 ? -12.109 2.084 -6.383 1 92.25 37 ASP B CA 1
ATOM 2567 C C . ASP B 1 37 ? -12.852 2.881 -5.309 1 92.25 37 ASP B C 1
ATOM 2569 O O . ASP B 1 37 ? -12.742 2.574 -4.121 1 92.25 37 ASP B O 1
ATOM 2573 N N . HIS B 1 38 ? -13.508 3.93 -5.766 1 93.5 38 HIS B N 1
ATOM 2574 C CA . HIS B 1 38 ? -14.195 4.746 -4.777 1 93.5 38 HIS B CA 1
ATOM 2575 C C . HIS B 1 38 ? -15.266 3.943 -4.043 1 93.5 38 HIS B C 1
ATOM 2577 O O . HIS B 1 38 ? -15.578 4.23 -2.885 1 93.5 38 HIS B O 1
ATOM 2583 N N . ILE B 1 39 ? -15.805 2.918 -4.684 1 97.06 39 ILE B N 1
ATOM 2584 C CA . ILE B 1 39 ? -16.781 2.043 -4.055 1 97.06 39 ILE B CA 1
ATOM 2585 C C . ILE B 1 39 ? -16.094 1.145 -3.031 1 97.06 39 ILE B C 1
ATOM 2587 O O . ILE B 1 39 ? -16.641 0.893 -1.952 1 97.06 39 ILE B O 1
ATOM 2591 N N . LYS B 1 40 ? -14.922 0.647 -3.379 1 96.44 40 LYS B N 1
ATOM 2592 C CA . LYS B 1 40 ? -14.133 -0.148 -2.445 1 96.44 40 LYS B CA 1
ATOM 2593 C C . LYS B 1 40 ? -13.844 0.631 -1.165 1 96.44 40 LYS B C 1
ATOM 2595 O O . LYS B 1 40 ? -14.016 0.106 -0.062 1 96.44 40 LYS B O 1
ATOM 2600 N N . ILE B 1 41 ? -13.461 1.872 -1.351 1 94.94 41 ILE B N 1
ATOM 2601 C CA . ILE B 1 41 ? -13.148 2.756 -0.233 1 94.94 41 ILE B CA 1
ATOM 2602 C C . ILE B 1 41 ? -14.391 2.949 0.634 1 94.94 41 ILE B C 1
ATOM 2604 O O . ILE B 1 41 ? -14.32 2.873 1.862 1 94.94 41 ILE B O 1
ATOM 2608 N N . LEU B 1 42 ? -15.453 3.164 -0.026 1 97 42 LEU B N 1
ATOM 2609 C CA . LEU B 1 42 ? -16.719 3.377 0.662 1 97 42 LEU B CA 1
ATOM 2610 C C . LEU B 1 42 ? -17.094 2.162 1.504 1 97 42 LEU B C 1
ATOM 2612 O O . LEU B 1 42 ? -17.344 2.287 2.705 1 97 42 LEU B O 1
ATOM 2616 N N . VAL B 1 43 ? -17.094 1.007 0.961 1 98.06 43 VAL B N 1
ATOM 2617 C CA . VAL B 1 43 ? -17.484 -0.22 1.646 1 98.06 43 VAL B CA 1
ATOM 2618 C C . VAL B 1 43 ? -16.516 -0.51 2.789 1 98.06 43 VAL B C 1
ATOM 2620 O O . VAL B 1 43 ? -16.938 -0.859 3.895 1 98.06 43 VAL B O 1
ATOM 2623 N N . ARG B 1 44 ? -15.273 -0.356 2.543 1 97.62 44 ARG B N 1
ATOM 2624 C CA . ARG B 1 44 ? -14.281 -0.601 3.584 1 97.62 44 ARG B CA 1
ATOM 2625 C C . ARG B 1 44 ? -14.492 0.333 4.773 1 97.62 44 ARG B C 1
ATOM 2627 O O . ARG B 1 44 ? -14.352 -0.079 5.926 1 97.62 44 ARG B O 1
ATOM 2634 N N . SER B 1 45 ? -14.727 1.625 4.445 1 96.5 45 SER B N 1
ATOM 2635 C CA . SER B 1 45 ? -14.891 2.598 5.52 1 96.5 45 SER B CA 1
ATOM 2636 C C . SER B 1 45 ? -16.078 2.252 6.402 1 96.5 45 SER B C 1
ATOM 2638 O O . SER B 1 45 ? -16.047 2.451 7.621 1 96.5 45 SER B O 1
ATOM 2640 N N . MET B 1 46 ? -17.141 1.723 5.863 1 97.69 46 MET B N 1
ATOM 2641 C CA . MET B 1 46 ? -18.281 1.289 6.66 1 97.69 46 MET B CA 1
ATOM 2642 C C . MET B 1 46 ? -17.922 0.088 7.523 1 97.69 46 MET B C 1
ATOM 2644 O O . MET B 1 46 ? -18.281 0.035 8.703 1 97.69 46 MET B O 1
ATOM 2648 N N . ALA B 1 47 ? -17.219 -0.825 6.922 1 97.88 47 ALA B N 1
ATOM 2649 C CA . ALA B 1 47 ? -16.766 -1.995 7.672 1 97.88 47 ALA B CA 1
ATOM 2650 C C . ALA B 1 47 ? -15.844 -1.593 8.82 1 97.88 47 ALA B C 1
ATOM 2652 O O . ALA B 1 47 ? -15.953 -2.123 9.93 1 97.88 47 ALA B O 1
ATOM 2653 N N . LYS B 1 48 ? -14.977 -0.711 8.523 1 95.62 48 LYS B N 1
ATOM 2654 C CA . LYS B 1 48 ? -14.047 -0.215 9.531 1 95.62 48 LYS B CA 1
ATOM 2655 C C . LYS B 1 48 ? -14.797 0.477 10.672 1 95.62 48 LYS B C 1
ATOM 2657 O O . LYS B 1 48 ? -14.414 0.347 11.836 1 95.62 48 LYS B O 1
ATOM 2662 N N . ASP B 1 49 ? -15.719 1.237 10.344 1 96.31 49 ASP B N 1
ATOM 2663 C CA . ASP B 1 49 ? -16.516 1.922 11.352 1 96.31 49 ASP B CA 1
ATOM 2664 C C . ASP B 1 49 ? -17.219 0.922 12.258 1 96.31 49 ASP B C 1
ATOM 2666 O O . ASP B 1 49 ? -17.25 1.093 13.484 1 96.31 49 ASP B O 1
ATOM 2670 N N . LEU B 1 50 ? -17.766 -0.05 11.648 1 96.94 50 LEU B N 1
ATOM 2671 C CA . LEU B 1 50 ? -18.438 -1.1 12.406 1 96.94 50 LEU B CA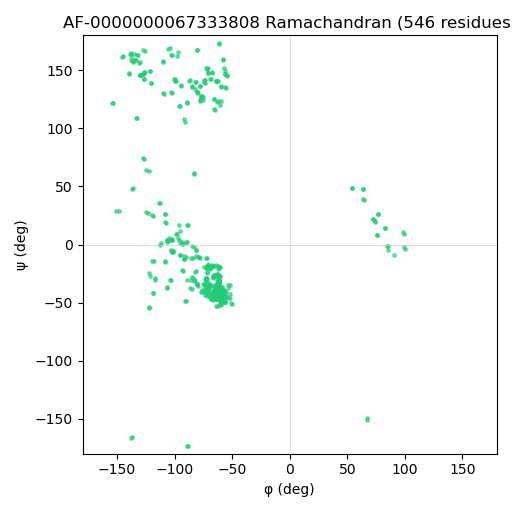 1
ATOM 2672 C C . LEU B 1 50 ? -17.469 -1.772 13.375 1 96.94 50 LEU B C 1
ATOM 2674 O O . LEU B 1 50 ? -17.797 -1.978 14.547 1 96.94 50 LEU B O 1
ATOM 2678 N N . GLU B 1 51 ? -16.328 -2.119 12.914 1 94.81 51 GLU B N 1
ATOM 2679 C CA . GLU B 1 51 ? -15.305 -2.732 13.75 1 94.81 51 GLU B CA 1
ATOM 2680 C C . GLU B 1 51 ? -14.93 -1.821 14.922 1 94.81 51 GLU B C 1
ATOM 2682 O O . GLU B 1 51 ? -14.703 -2.295 16.031 1 94.81 51 GLU B O 1
ATOM 2687 N N . ARG B 1 52 ? -14.797 -0.579 14.609 1 92.62 52 ARG B N 1
ATOM 2688 C CA . ARG B 1 52 ? -14.469 0.385 15.656 1 92.62 52 ARG B CA 1
ATOM 2689 C C . ARG B 1 52 ? -15.484 0.333 16.797 1 92.62 52 ARG B C 1
ATOM 2691 O O . ARG B 1 52 ? -15.117 0.377 17.969 1 92.62 52 ARG B O 1
ATOM 2698 N N . HIS B 1 53 ? -16.719 0.295 16.469 1 95.31 53 HIS B N 1
ATOM 2699 C CA . HIS B 1 53 ? -17.766 0.17 17.484 1 95.31 53 HIS B CA 1
ATOM 2700 C C . HIS B 1 53 ? -17.594 -1.115 18.297 1 95.31 53 HIS B C 1
ATOM 2702 O O . HIS B 1 53 ? -17.656 -1.095 19.531 1 95.31 53 HIS B O 1
ATOM 2708 N N . HIS B 1 54 ? -17.375 -2.154 17.625 1 96.12 54 HIS B N 1
ATOM 2709 C CA . HIS B 1 54 ? -17.188 -3.436 18.297 1 96.12 54 HIS B CA 1
ATOM 2710 C C . HIS B 1 54 ? -15.977 -3.4 19.234 1 96.12 54 HIS B C 1
ATOM 2712 O O . HIS B 1 54 ? -16.031 -3.932 20.344 1 96.12 54 HIS B O 1
ATOM 2718 N N . ASP B 1 55 ? -14.93 -2.814 18.781 1 92.06 55 ASP B N 1
ATOM 2719 C CA . ASP B 1 55 ? -13.711 -2.686 19.578 1 92.06 55 ASP B CA 1
ATOM 2720 C C . ASP B 1 55 ? -13.969 -1.868 20.844 1 92.06 55 ASP B C 1
ATOM 2722 O O . ASP B 1 55 ? -13.312 -2.078 21.875 1 92.06 55 ASP B O 1
ATOM 2726 N N . GLN B 1 56 ? -14.875 -0.969 20.734 1 92.88 56 GLN B N 1
ATOM 2727 C CA . GLN B 1 56 ? -15.211 -0.104 21.859 1 92.88 56 GLN B CA 1
ATOM 2728 C C . GLN B 1 56 ? -16.172 -0.802 22.828 1 92.88 56 GLN B C 1
ATOM 2730 O O . GLN B 1 56 ? -16.531 -0.244 23.859 1 92.88 56 GLN B O 1
ATOM 2735 N N . GLY B 1 57 ? -16.609 -1.99 22.469 1 94.12 57 GLY B N 1
ATOM 2736 C CA . GLY B 1 57 ? -17.344 -2.816 23.406 1 94.12 57 GLY B CA 1
ATOM 2737 C C . GLY B 1 57 ? -18.844 -2.75 23.203 1 94.12 57 GLY B C 1
ATOM 2738 O O . GLY B 1 57 ? -19.609 -3.178 24.062 1 94.12 57 GLY B O 1
ATOM 2739 N N . HIS B 1 58 ? -19.25 -2.129 22.125 1 96.81 58 HIS B N 1
ATOM 2740 C CA . HIS B 1 58 ? -20.688 -2.096 21.859 1 96.81 58 HIS B CA 1
ATOM 2741 C C . HIS B 1 58 ? -20.984 -2.451 20.406 1 96.81 58 HIS B C 1
ATOM 2743 O O . HIS B 1 58 ? -20.109 -2.404 19.547 1 96.81 58 HIS B O 1
ATOM 2749 N N . CYS B 1 59 ? -22.203 -2.867 20.172 1 97.94 59 CYS B N 1
ATOM 2750 C CA . CYS B 1 59 ? -22.766 -3.049 18.844 1 97.94 59 CYS B CA 1
ATOM 2751 C C . CYS B 1 59 ? -23.75 -1.934 18.516 1 97.94 59 CYS B C 1
ATOM 2753 O O . CYS B 1 59 ? -24.062 -1.097 19.375 1 97.94 59 CYS B O 1
ATOM 2755 N N . LEU B 1 60 ? -24.094 -1.912 17.297 1 98.38 60 LEU B N 1
ATOM 2756 C CA . LEU B 1 60 ? -25.094 -0.955 16.844 1 98.38 60 LEU B CA 1
ATOM 2757 C C . LEU B 1 60 ? -26.453 -1.619 16.719 1 98.38 60 LEU B C 1
ATOM 2759 O O . LEU B 1 60 ? -26.562 -2.779 16.312 1 98.38 60 LEU B O 1
ATOM 2763 N N . ALA B 1 61 ? -27.516 -0.841 17.094 1 98.31 61 ALA B N 1
ATOM 2764 C CA . ALA B 1 61 ? -28.859 -1.283 16.719 1 98.31 61 ALA B CA 1
ATOM 2765 C C . ALA B 1 61 ? -29.031 -1.357 15.211 1 98.31 61 ALA B C 1
ATOM 2767 O O . ALA B 1 61 ? -28.125 -0.954 14.461 1 98.31 61 ALA B O 1
ATOM 2768 N N . ALA B 1 62 ? -30.172 -1.876 14.805 1 98.25 62 ALA B N 1
ATOM 2769 C CA . ALA B 1 62 ? -30.406 -2.084 13.375 1 98.25 62 ALA B CA 1
ATOM 2770 C C . ALA B 1 62 ? -30.25 -0.781 12.602 1 98.25 62 ALA B C 1
ATOM 2772 O O . ALA B 1 62 ? -30.703 0.277 13.047 1 98.25 62 ALA B O 1
ATOM 2773 N N . PHE B 1 63 ? -29.547 -0.868 11.461 1 98.31 63 PHE B N 1
ATOM 2774 C CA . PHE B 1 63 ? -29.328 0.304 10.617 1 98.31 63 PHE B CA 1
ATOM 2775 C C . PHE B 1 63 ? -29.5 -0.051 9.148 1 98.31 63 PHE B C 1
ATOM 2777 O O . PHE B 1 63 ? -29.516 -1.229 8.781 1 98.31 63 PHE B O 1
ATOM 2784 N N . ASP B 1 64 ? -29.766 0.996 8.344 1 97.56 64 ASP B N 1
ATOM 2785 C CA . ASP B 1 64 ? -29.875 0.852 6.895 1 97.56 64 ASP B CA 1
ATOM 2786 C C . ASP B 1 64 ? -29.188 2.002 6.172 1 97.56 64 ASP B C 1
ATOM 2788 O O . ASP B 1 64 ? -28.312 2.666 6.738 1 97.56 64 ASP B O 1
ATOM 2792 N N . HIS B 1 65 ? -29.453 2.133 4.906 1 97.31 65 HIS B N 1
ATOM 2793 C CA . HIS B 1 65 ? -28.734 3.088 4.07 1 97.31 65 HIS B CA 1
ATOM 2794 C C . HIS B 1 65 ? -28.953 4.516 4.551 1 97.31 65 HIS B C 1
ATOM 2796 O O . HIS B 1 65 ? -28.141 5.398 4.289 1 97.31 65 HIS B O 1
ATOM 2802 N N . ARG B 1 66 ? -30.062 4.801 5.234 1 96.62 66 ARG B N 1
ATOM 2803 C CA . ARG B 1 66 ? -30.375 6.137 5.719 1 96.62 66 ARG B CA 1
ATOM 2804 C C . ARG B 1 66 ? -29.453 6.539 6.871 1 96.62 66 ARG B C 1
ATOM 2806 O O . ARG B 1 66 ? -29.328 7.723 7.184 1 96.62 66 ARG B O 1
ATOM 2813 N N . ASN B 1 67 ? -28.797 5.535 7.441 1 97.88 67 ASN B N 1
ATOM 2814 C CA . ASN B 1 67 ? -27.906 5.785 8.578 1 97.88 67 ASN B CA 1
ATOM 2815 C C . ASN B 1 67 ? -26.453 5.953 8.133 1 97.88 67 ASN B C 1
ATOM 2817 O O . ASN B 1 67 ? -25.547 6.055 8.961 1 97.88 67 ASN B O 1
ATOM 2821 N N . ILE B 1 68 ? -26.203 5.891 6.84 1 97.94 68 ILE B N 1
ATOM 2822 C CA . ILE B 1 68 ? -24.844 6.027 6.324 1 97.94 68 ILE B CA 1
ATOM 2823 C C . ILE B 1 68 ? -24.594 7.477 5.91 1 97.94 68 ILE B C 1
ATOM 2825 O O . ILE B 1 68 ? -25.25 7.992 5.004 1 97.94 68 ILE B O 1
ATOM 2829 N N . GLN B 1 69 ? -23.672 8.07 6.523 1 96.56 69 GLN B N 1
ATOM 2830 C CA . GLN B 1 69 ? -23.188 9.398 6.133 1 96.56 69 GLN B CA 1
ATOM 2831 C C . GLN B 1 69 ? -21.875 9.312 5.371 1 96.56 69 GLN B C 1
ATOM 2833 O O . GLN B 1 69 ? -20.953 8.609 5.793 1 96.56 69 GLN B O 1
ATOM 2838 N N . ILE B 1 70 ? -21.828 9.969 4.262 1 95.38 70 ILE B N 1
ATOM 2839 C CA . ILE B 1 70 ? -20.641 9.953 3.43 1 95.38 70 ILE B CA 1
ATOM 2840 C C . ILE B 1 70 ? -19.953 11.32 3.482 1 95.38 70 ILE B C 1
ATOM 2842 O O . ILE B 1 70 ? -20.594 12.352 3.295 1 95.38 70 ILE B O 1
ATOM 2846 N N . ASN B 1 71 ? -18.703 11.32 3.738 1 88.62 71 ASN B N 1
ATOM 2847 C CA . ASN B 1 71 ? -17.969 12.586 3.783 1 88.62 71 ASN B CA 1
ATOM 2848 C C . ASN B 1 71 ? -17.438 12.977 2.41 1 88.62 71 ASN B C 1
ATOM 2850 O O . ASN B 1 71 ? -17.672 12.273 1.426 1 88.62 71 ASN B O 1
ATOM 2854 N N . ASP B 1 72 ? -16.672 14.008 2.406 1 80.56 72 ASP B N 1
ATOM 2855 C CA . ASP B 1 72 ? -16.203 14.594 1.156 1 80.56 72 ASP B CA 1
ATOM 2856 C C . ASP B 1 72 ? -15.148 13.703 0.499 1 80.56 72 ASP B C 1
ATOM 2858 O O . ASP B 1 72 ? -14.852 13.859 -0.687 1 80.56 72 ASP B O 1
ATOM 2862 N N . LYS B 1 73 ? -14.68 12.734 1.22 1 78.94 73 LYS B N 1
ATOM 2863 C CA . LYS B 1 73 ? -13.633 11.859 0.687 1 78.94 73 LYS B CA 1
ATOM 2864 C C . LYS B 1 73 ? -14.219 10.523 0.234 1 78.94 73 LYS B C 1
ATOM 2866 O O . LYS B 1 73 ? -13.477 9.594 -0.092 1 78.94 73 LYS B O 1
ATOM 2871 N N . GLY B 1 74 ? -15.562 10.453 0.323 1 88.25 74 GLY B N 1
ATOM 2872 C CA . GLY B 1 74 ? -16.219 9.242 -0.139 1 88.25 74 GLY B CA 1
ATOM 2873 C C . GLY B 1 74 ? -16.219 8.133 0.894 1 88.25 74 GLY B C 1
ATOM 2874 O O . GLY B 1 74 ? -16.453 6.969 0.561 1 88.25 74 GLY B O 1
ATOM 2875 N N . ARG B 1 75 ? -15.891 8.508 2.148 1 92.38 75 ARG B N 1
ATOM 2876 C CA . ARG B 1 75 ? -15.875 7.516 3.217 1 92.38 75 ARG B CA 1
ATOM 2877 C C . ARG B 1 75 ? -17.203 7.5 3.965 1 92.38 75 ARG B C 1
ATOM 2879 O O . ARG B 1 75 ? -17.797 8.555 4.223 1 92.38 75 ARG B O 1
ATOM 2886 N N . GLY B 1 76 ? -17.688 6.316 4.246 1 94.94 76 GLY B N 1
ATOM 2887 C CA . GLY B 1 76 ? -18.953 6.148 4.941 1 94.94 76 GLY B CA 1
ATOM 2888 C C . GLY B 1 76 ? -18.797 5.883 6.426 1 94.94 76 GLY B C 1
ATOM 2889 O O . GLY B 1 76 ? -17.875 5.176 6.836 1 94.94 76 GLY B O 1
ATOM 2890 N N . LYS B 1 77 ? -19.656 6.453 7.184 1 95.81 77 LYS B N 1
ATOM 2891 C CA . LYS B 1 77 ? -19.797 6.199 8.617 1 95.81 77 LYS B CA 1
ATOM 2892 C C . LYS B 1 77 ? -21.25 5.922 8.992 1 95.81 77 LYS B C 1
ATOM 2894 O O . LYS B 1 77 ? -22.172 6.504 8.406 1 95.81 77 LYS B O 1
ATOM 2899 N N . ILE B 1 78 ? -21.391 5.066 9.953 1 97.12 78 ILE B N 1
ATOM 2900 C CA . ILE B 1 78 ? -22.734 4.762 10.438 1 97.12 78 ILE B CA 1
ATOM 2901 C C . ILE B 1 78 ? -23.109 5.734 11.555 1 97.12 78 ILE B C 1
ATOM 2903 O O . ILE B 1 78 ? -22.391 5.844 12.555 1 97.12 78 ILE B O 1
ATOM 2907 N N . THR B 1 79 ? -24.188 6.395 11.297 1 96.56 79 THR B N 1
ATOM 2908 C CA . THR B 1 79 ? -24.578 7.426 12.25 1 96.56 79 THR B CA 1
ATOM 2909 C C . THR B 1 79 ? -26.062 7.305 12.586 1 96.56 79 THR B C 1
ATOM 2911 O O . THR B 1 79 ? -26.812 6.629 11.883 1 96.56 79 THR B O 1
ATOM 2914 N N . GLY B 1 80 ? -26.484 7.977 13.727 1 95.94 80 GLY B N 1
ATOM 2915 C CA . GLY B 1 80 ? -27.891 8.078 14.086 1 95.94 80 GLY B CA 1
ATOM 2916 C C . GLY B 1 80 ? -28.469 6.762 14.578 1 95.94 80 GLY B C 1
ATOM 2917 O O . GLY B 1 80 ? -29.672 6.512 14.422 1 95.94 80 GLY B O 1
ATOM 2918 N N . VAL B 1 81 ? -27.672 5.895 15.023 1 97.5 81 VAL B N 1
ATOM 2919 C CA . VAL B 1 81 ? -28.109 4.582 15.492 1 97.5 81 VAL B CA 1
ATOM 2920 C C . VAL B 1 81 ? -27.719 4.398 16.953 1 97.5 81 VAL B C 1
ATOM 2922 O O . VAL B 1 81 ? -26.641 4.82 17.375 1 97.5 81 VAL B O 1
ATOM 2925 N N . ALA B 1 82 ? -28.547 3.836 17.75 1 97.69 82 ALA B N 1
ATOM 2926 C CA . ALA B 1 82 ? -28.281 3.6 19.172 1 97.69 82 ALA B CA 1
ATOM 2927 C C . ALA B 1 82 ? -27.266 2.486 19.359 1 97.69 82 ALA B C 1
ATOM 2929 O O . ALA B 1 82 ? -27.156 1.577 18.531 1 97.69 82 ALA B O 1
ATOM 2930 N N . TYR B 1 83 ? -26.531 2.592 20.5 1 97.75 83 TYR B N 1
ATOM 2931 C CA . TYR B 1 83 ? -25.609 1.529 20.891 1 97.75 83 TYR B CA 1
ATOM 2932 C C . TYR B 1 83 ? -26.344 0.463 21.703 1 97.75 83 TYR B C 1
ATOM 2934 O O . TYR B 1 83 ? -27.25 0.774 22.484 1 97.75 83 TYR B O 1
ATOM 2942 N N . ILE B 1 84 ? -25.969 -0.733 21.453 1 97.75 84 ILE B N 1
ATOM 2943 C CA . ILE B 1 84 ? -26.516 -1.83 22.25 1 97.75 84 ILE B CA 1
ATOM 2944 C C . ILE B 1 84 ? -25.375 -2.678 22.812 1 97.75 84 ILE B C 1
ATOM 2946 O O . ILE B 1 84 ? -24.219 -2.518 22.406 1 97.75 84 ILE B O 1
ATOM 2950 N N . GLU B 1 85 ? -25.703 -3.518 23.719 1 96.38 85 GLU B N 1
ATOM 2951 C CA . GLU B 1 85 ? -24.703 -4.383 24.328 1 96.38 85 GLU B CA 1
ATOM 2952 C C . GLU B 1 85 ? -24.078 -5.324 23.297 1 96.38 85 GLU B C 1
ATOM 2954 O O . GLU B 1 85 ? -24.797 -5.875 22.453 1 96.38 85 GLU B O 1
ATOM 2959 N N . LYS B 1 86 ? -22.828 -5.492 23.469 1 96.19 86 LYS B N 1
ATOM 2960 C CA . LYS B 1 86 ? -22.094 -6.324 22.531 1 96.19 86 LYS B CA 1
ATOM 2961 C C . LYS B 1 86 ? -22.312 -7.809 22.812 1 96.19 86 LYS B C 1
ATOM 2963 O O . LYS B 1 86 ? -22.109 -8.266 23.938 1 96.19 86 LYS B O 1
ATOM 2968 N N . SER B 1 87 ? -22.766 -8.492 21.828 1 96.12 87 SER B N 1
ATOM 2969 C CA . SER B 1 87 ? -22.891 -9.945 21.844 1 96.12 87 SER B CA 1
ATOM 2970 C C . SER B 1 87 ? -22.609 -10.531 20.469 1 96.12 87 SER B C 1
ATOM 2972 O O . SER B 1 87 ? -22.641 -9.82 19.469 1 96.12 87 SER B O 1
ATOM 2974 N N . ASP B 1 88 ? -22.344 -11.758 20.406 1 95.81 88 ASP B N 1
ATOM 2975 C CA . ASP B 1 88 ? -22.094 -12.422 19.125 1 95.81 88 ASP B CA 1
ATOM 2976 C C . ASP B 1 88 ? -23.281 -12.281 18.188 1 95.81 88 ASP B C 1
ATOM 2978 O O . ASP B 1 88 ? -23.109 -12.078 16.984 1 95.81 88 ASP B O 1
ATOM 2982 N N . VAL B 1 89 ? -24.422 -12.391 18.719 1 96.88 89 VAL B N 1
ATOM 2983 C CA . VAL B 1 89 ? -25.641 -12.281 17.938 1 96.88 89 VAL B CA 1
ATOM 2984 C C . VAL B 1 89 ? -25.75 -10.883 17.344 1 96.88 89 VAL B C 1
ATOM 2986 O O . VAL B 1 89 ? -26.109 -10.719 16.156 1 96.88 89 VAL B O 1
ATOM 2989 N N . ASP B 1 90 ? -25.438 -9.938 18.109 1 97 90 ASP B N 1
ATOM 2990 C CA . ASP B 1 90 ? -25.578 -8.555 17.656 1 97 90 ASP B CA 1
ATOM 2991 C C . ASP B 1 90 ? -24.469 -8.195 16.656 1 97 90 ASP B C 1
ATOM 2993 O O . ASP B 1 90 ? -24.688 -7.402 15.742 1 97 90 ASP B O 1
ATOM 2997 N N . ILE B 1 91 ? -23.297 -8.766 16.859 1 97.56 91 ILE B N 1
ATOM 2998 C CA . ILE B 1 91 ? -22.234 -8.609 15.859 1 97.56 91 ILE B CA 1
ATOM 2999 C C . ILE B 1 91 ? -22.719 -9.156 14.516 1 97.56 91 ILE B C 1
ATOM 3001 O O . ILE B 1 91 ? -22.562 -8.5 13.484 1 97.56 91 ILE B O 1
ATOM 3005 N N . LYS B 1 92 ? -23.297 -10.281 14.555 1 98 92 LYS B N 1
ATOM 3006 C CA . LYS B 1 92 ? -23.828 -10.898 13.336 1 98 92 LYS B CA 1
ATOM 3007 C C . LYS B 1 92 ? -24.891 -10.008 12.695 1 98 92 LYS B C 1
ATOM 3009 O O . LYS B 1 92 ? -24.906 -9.836 11.477 1 98 92 LYS B O 1
ATOM 3014 N N . ASN B 1 93 ? -25.719 -9.5 13.477 1 98.12 93 ASN B N 1
ATOM 3015 C CA . ASN B 1 93 ? -26.766 -8.617 12.961 1 98.12 93 ASN B CA 1
ATOM 3016 C C . ASN B 1 93 ? -26.172 -7.363 12.328 1 98.12 93 ASN B C 1
ATOM 3018 O O . ASN B 1 93 ? -26.656 -6.906 11.289 1 98.12 93 ASN B O 1
ATOM 3022 N N . ASN B 1 94 ? -25.172 -6.816 12.969 1 98.56 94 ASN B N 1
ATOM 3023 C CA . ASN B 1 94 ? -24.5 -5.641 12.422 1 98.56 94 ASN B CA 1
ATOM 3024 C C . ASN B 1 94 ? -23.922 -5.918 11.031 1 98.56 94 ASN B C 1
ATOM 3026 O O . ASN B 1 94 ? -24.094 -5.117 10.117 1 98.56 94 ASN B O 1
ATOM 3030 N N . TYR B 1 95 ? -23.281 -7.023 10.914 1 98.56 95 TYR B N 1
ATOM 3031 C CA . TYR B 1 95 ? -22.688 -7.34 9.617 1 98.56 95 TYR B CA 1
ATOM 3032 C C . TYR B 1 95 ? -23.766 -7.719 8.609 1 98.56 95 TYR B C 1
ATOM 3034 O O . TYR B 1 95 ? -23.609 -7.477 7.406 1 98.56 95 TYR B O 1
ATOM 3042 N N . LEU B 1 96 ? -24.844 -8.281 9.078 1 98.56 96 LEU B N 1
ATOM 3043 C CA . LEU B 1 96 ? -25.969 -8.516 8.188 1 98.56 96 LEU B CA 1
ATOM 3044 C C . LEU B 1 96 ? -26.547 -7.203 7.668 1 98.56 96 LEU B C 1
ATOM 3046 O O . LEU B 1 96 ? -26.875 -7.086 6.484 1 98.56 96 LEU B O 1
ATOM 3050 N N . ASP B 1 97 ? -26.719 -6.262 8.57 1 98.69 97 ASP B N 1
ATOM 3051 C CA . ASP B 1 97 ? -27.156 -4.938 8.148 1 98.69 97 ASP B CA 1
ATOM 3052 C C . ASP B 1 97 ? -26.203 -4.336 7.121 1 98.69 97 ASP B C 1
ATOM 3054 O O . ASP B 1 97 ? -26.641 -3.799 6.102 1 98.69 97 ASP B O 1
ATOM 3058 N N . LEU B 1 98 ? -24.906 -4.426 7.398 1 98.69 98 LEU B N 1
ATOM 3059 C CA . LEU B 1 98 ? -23.922 -3.914 6.457 1 98.69 98 LEU B CA 1
ATOM 3060 C C . LEU B 1 98 ? -24.031 -4.629 5.113 1 98.69 98 LEU B C 1
ATOM 3062 O O . LEU B 1 98 ? -24 -3.99 4.059 1 98.69 98 LEU B O 1
ATOM 3066 N N . HIS B 1 99 ? -24.125 -5.91 5.215 1 98.5 99 HIS B N 1
ATOM 3067 C CA . HIS B 1 99 ? -24.359 -6.707 4.016 1 98.5 99 HIS B CA 1
ATOM 3068 C C . HIS B 1 99 ? -25.531 -6.176 3.213 1 98.5 99 HIS B C 1
ATOM 3070 O O . HIS B 1 99 ? -25.422 -5.973 2.002 1 98.5 99 HIS B O 1
ATOM 3076 N N . ASN B 1 100 ? -26.609 -5.973 3.855 1 98.38 100 ASN B N 1
ATOM 3077 C CA . ASN B 1 100 ? -27.828 -5.52 3.193 1 98.38 100 ASN B CA 1
ATOM 3078 C C . ASN B 1 100 ? -27.656 -4.121 2.605 1 98.38 100 ASN B C 1
ATOM 3080 O O . ASN B 1 100 ? -28.141 -3.846 1.504 1 98.38 100 ASN B O 1
ATOM 3084 N N . VAL B 1 101 ? -27 -3.271 3.301 1 98.38 101 VAL B N 1
ATOM 3085 C CA . VAL B 1 101 ? -26.719 -1.933 2.795 1 98.38 101 VAL B CA 1
ATOM 3086 C C . VAL B 1 101 ? -25.891 -2.029 1.511 1 98.38 101 VAL B C 1
ATOM 3088 O O . VAL B 1 101 ? -26.203 -1.379 0.513 1 98.38 101 VAL B O 1
ATOM 3091 N N . VAL B 1 102 ? -24.875 -2.838 1.505 1 98.38 102 VAL B N 1
ATOM 3092 C CA . VAL B 1 102 ? -23.984 -2.955 0.364 1 98.38 102 VAL B CA 1
ATOM 3093 C C . VAL B 1 102 ? -24.703 -3.605 -0.809 1 98.38 102 VAL B C 1
ATOM 3095 O O . VAL B 1 102 ? -24.672 -3.094 -1.93 1 98.38 102 VAL B O 1
ATOM 3098 N N . LEU B 1 103 ? -25.422 -4.66 -0.543 1 97.5 103 LEU B N 1
ATOM 3099 C CA . LEU B 1 103 ? -26.062 -5.418 -1.606 1 97.5 103 LEU B CA 1
ATOM 3100 C C . LEU B 1 103 ? -27.266 -4.652 -2.166 1 97.5 103 LEU B C 1
ATOM 3102 O O . LEU B 1 103 ? -27.391 -4.504 -3.383 1 97.5 103 LEU B O 1
ATOM 3106 N N . ASN B 1 104 ? -28.094 -4.051 -1.31 1 96.19 104 ASN B N 1
ATOM 3107 C CA . ASN B 1 104 ? -29.406 -3.533 -1.715 1 96.19 104 ASN B CA 1
ATOM 3108 C C . ASN B 1 104 ? -29.328 -2.047 -2.047 1 96.19 104 ASN B C 1
ATOM 3110 O O . ASN B 1 104 ? -30.281 -1.485 -2.59 1 96.19 104 ASN B O 1
ATOM 3114 N N . THR B 1 105 ? -28.203 -1.44 -1.745 1 96 105 THR B N 1
ATOM 3115 C CA . THR B 1 105 ? -28.094 -0.02 -2.059 1 96 105 THR B CA 1
ATOM 3116 C C . THR B 1 105 ? -26.906 0.235 -2.986 1 96 105 THR B C 1
ATOM 3118 O O . THR B 1 105 ? -27.078 0.75 -4.094 1 96 105 THR B O 1
ATOM 3121 N N . VAL B 1 106 ? -25.75 -0.192 -2.633 1 96.81 106 VAL B N 1
ATOM 3122 C CA . VAL B 1 106 ? -24.562 0.06 -3.436 1 96.81 106 VAL B CA 1
ATOM 3123 C C . VAL B 1 106 ? -24.656 -0.705 -4.754 1 96.81 106 VAL B C 1
ATOM 3125 O O . VAL B 1 106 ? -24.453 -0.13 -5.828 1 96.81 106 VAL B O 1
ATOM 3128 N N . PHE B 1 107 ? -25.062 -1.938 -4.645 1 97.38 107 PHE B N 1
ATOM 3129 C CA . PHE B 1 107 ? -25.062 -2.779 -5.836 1 97.38 107 PHE B CA 1
ATOM 3130 C C . PHE B 1 107 ? -26.484 -3.041 -6.309 1 97.38 107 PHE B C 1
ATOM 3132 O O . PHE B 1 107 ? -26.75 -4.043 -6.977 1 97.38 107 PHE B O 1
ATOM 3139 N N . ARG B 1 108 ? -27.359 -2.168 -6.004 1 95.75 108 ARG B N 1
ATOM 3140 C CA . ARG B 1 108 ? -28.781 -2.383 -6.195 1 95.75 108 ARG B CA 1
ATOM 3141 C C . ARG B 1 108 ? -29.125 -2.566 -7.672 1 95.75 108 ARG B C 1
ATOM 3143 O O . ARG B 1 108 ? -30.094 -3.238 -8.016 1 95.75 108 ARG B O 1
ATOM 3150 N N . HIS B 1 109 ? -28.422 -2.068 -8.57 1 94.38 109 HIS B N 1
ATOM 3151 C CA . HIS B 1 109 ? -28.766 -2.084 -9.992 1 94.38 109 HIS B CA 1
ATOM 3152 C C . HIS B 1 109 ? -28.047 -3.217 -10.719 1 94.38 109 HIS B C 1
ATOM 3154 O O . HIS B 1 109 ? -28.062 -3.283 -11.945 1 94.38 109 HIS B O 1
ATOM 3160 N N . PHE B 1 110 ? -27.422 -4.066 -9.953 1 94.69 110 PHE B N 1
ATOM 3161 C CA . PHE B 1 110 ? -26.594 -5.078 -10.594 1 94.69 110 PHE B CA 1
ATOM 3162 C C . PHE B 1 110 ? -26.984 -6.477 -10.125 1 94.69 110 PHE B C 1
ATOM 3164 O O . PHE B 1 110 ? -27.359 -6.664 -8.969 1 94.69 110 PHE B O 1
ATOM 3171 N N . SER B 1 111 ? -26.797 -7.359 -11.07 1 93.94 111 SER B N 1
ATOM 3172 C CA . SER B 1 111 ? -27.031 -8.758 -10.742 1 93.94 111 SER B CA 1
ATOM 3173 C C . SER B 1 111 ? -25.906 -9.336 -9.898 1 93.94 111 SER B C 1
ATOM 3175 O O . SER B 1 111 ? -24.734 -9.25 -10.289 1 93.94 111 SER B O 1
ATOM 3177 N N . LEU B 1 112 ? -26.266 -9.914 -8.805 1 92.5 112 LEU B N 1
ATOM 3178 C CA . LEU B 1 112 ? -25.297 -10.523 -7.902 1 92.5 112 LEU B CA 1
ATOM 3179 C C . LEU B 1 112 ? -24.547 -11.656 -8.594 1 92.5 112 LEU B C 1
ATOM 3181 O O . LEU B 1 112 ? -23.312 -11.75 -8.5 1 92.5 112 LEU B O 1
ATOM 3185 N N . LYS B 1 113 ? -25.219 -12.453 -9.312 1 89.44 113 LYS B N 1
ATOM 3186 C CA . LYS B 1 113 ? -24.656 -13.664 -9.898 1 89.44 113 LYS B CA 1
ATOM 3187 C C . LYS B 1 113 ? -23.938 -13.352 -11.203 1 89.44 113 LYS B C 1
ATOM 3189 O O . LYS B 1 113 ? -22.875 -13.922 -11.484 1 89.44 113 LYS B O 1
ATOM 3194 N N . GLU B 1 114 ? -24.406 -12.344 -11.93 1 89.75 114 GLU B N 1
ATOM 3195 C CA . GLU B 1 114 ? -23.906 -12.148 -13.289 1 89.75 114 GLU B CA 1
ATOM 3196 C C . GLU B 1 114 ? -22.906 -11 -13.352 1 89.75 114 GLU B C 1
ATOM 3198 O O . GLU B 1 114 ? -21.969 -11.031 -14.148 1 89.75 114 GLU B O 1
ATOM 3203 N N . GLN B 1 115 ? -23.109 -10.07 -12.492 1 93.62 115 GLN B N 1
ATOM 3204 C CA . GLN B 1 115 ? -22.344 -8.844 -12.719 1 93.62 115 GLN B CA 1
ATOM 3205 C C . GLN B 1 115 ? -21.391 -8.578 -11.562 1 93.62 115 GLN B C 1
ATOM 3207 O O . GLN B 1 115 ? -20.312 -8.016 -11.758 1 93.62 115 GLN B O 1
ATOM 3212 N N . LEU B 1 116 ? -21.734 -9.008 -10.406 1 95.94 116 LEU B N 1
ATOM 3213 C CA . LEU B 1 116 ? -20.844 -8.766 -9.273 1 95.94 116 LEU B CA 1
ATOM 3214 C C . LEU B 1 116 ? -19.656 -9.719 -9.305 1 95.94 116 LEU B C 1
ATOM 3216 O O . LEU B 1 116 ? -19.828 -10.945 -9.352 1 95.94 116 LEU B O 1
ATOM 3220 N N . PRO B 1 117 ? -18.453 -9.211 -9.258 1 96 117 PRO B N 1
ATOM 3221 C CA . PRO B 1 117 ? -17.281 -10.078 -9.266 1 96 117 PRO B CA 1
ATOM 3222 C C . PRO B 1 117 ? -17.281 -11.094 -8.125 1 96 117 PRO B C 1
ATOM 3224 O O . PRO B 1 117 ? -17.781 -10.797 -7.035 1 96 117 PRO B O 1
ATOM 3227 N N . ARG B 1 118 ? -16.688 -12.156 -8.32 1 95.25 118 ARG B N 1
ATOM 3228 C CA . ARG B 1 118 ? -16.766 -13.289 -7.41 1 95.25 118 ARG B CA 1
ATOM 3229 C C . ARG B 1 118 ? -16.125 -12.953 -6.066 1 95.25 118 ARG B C 1
ATOM 3231 O O . ARG B 1 118 ? -16.594 -13.391 -5.02 1 95.25 118 ARG B O 1
ATOM 3238 N N . GLU B 1 119 ? -15.023 -12.266 -6.098 1 95.44 119 GLU B N 1
ATOM 3239 C CA . GLU B 1 119 ? -14.391 -11.922 -4.828 1 95.44 119 GLU B CA 1
ATOM 3240 C C . GLU B 1 119 ? -15.305 -11.047 -3.971 1 95.44 119 GLU B C 1
ATOM 3242 O O . GLU B 1 119 ? -15.312 -11.164 -2.744 1 95.44 119 GLU B O 1
ATOM 3247 N N . ARG B 1 120 ? -16.109 -10.219 -4.648 1 96.69 120 ARG B N 1
ATOM 3248 C CA . ARG B 1 120 ? -17.062 -9.383 -3.922 1 96.69 120 ARG B CA 1
ATOM 3249 C C . ARG B 1 120 ? -18.188 -10.219 -3.324 1 96.69 120 ARG B C 1
ATOM 3251 O O . ARG B 1 120 ? -18.641 -9.961 -2.209 1 96.69 120 ARG B O 1
ATOM 3258 N N . ARG B 1 121 ? -18.547 -11.156 -4.02 1 96.75 121 ARG B N 1
ATOM 3259 C CA . ARG B 1 121 ? -19.578 -12.062 -3.52 1 96.75 121 ARG B CA 1
ATOM 3260 C C . ARG B 1 121 ? -19.094 -12.82 -2.293 1 96.75 121 ARG B C 1
ATOM 3262 O O . ARG B 1 121 ? -19.844 -13.031 -1.34 1 96.75 121 ARG B O 1
ATOM 3269 N N . MET B 1 122 ? -17.859 -13.227 -2.367 1 96.56 122 MET B N 1
ATOM 3270 C CA . MET B 1 122 ? -17.266 -13.914 -1.225 1 96.56 122 MET B CA 1
ATOM 3271 C C . MET B 1 122 ? -17.281 -13.023 0.013 1 96.56 122 MET B C 1
ATOM 3273 O O . MET B 1 122 ? -17.562 -13.484 1.117 1 96.56 122 MET B O 1
ATOM 3277 N N . LEU B 1 123 ? -16.922 -11.773 -0.192 1 98 123 LEU B N 1
ATOM 3278 C CA . LEU B 1 123 ? -16.922 -10.828 0.92 1 98 123 LEU B CA 1
ATOM 3279 C C . LEU B 1 123 ? -18.328 -10.672 1.496 1 98 123 LEU B C 1
ATOM 3281 O O . LEU B 1 123 ? -18.516 -10.656 2.717 1 98 123 LEU B O 1
ATOM 3285 N N . LEU B 1 124 ? -19.297 -10.57 0.595 1 97.88 124 LEU B N 1
ATOM 3286 C CA . LEU B 1 124 ? -20.688 -10.445 1.039 1 97.88 124 LEU B CA 1
ATOM 3287 C C . LEU B 1 124 ? -21.125 -11.68 1.805 1 97.88 124 LEU B C 1
ATOM 3289 O O . LEU B 1 124 ? -21.812 -11.578 2.822 1 97.88 124 LEU B O 1
ATOM 3293 N N . LEU B 1 125 ? -20.719 -12.789 1.331 1 97.06 125 LEU B N 1
ATOM 3294 C CA . LEU B 1 125 ? -21.031 -14.031 2.018 1 97.06 125 LEU B CA 1
ATOM 3295 C C . LEU B 1 125 ? -20.391 -14.078 3.398 1 97.06 125 LEU B C 1
ATOM 3297 O O . LEU B 1 125 ? -21 -14.555 4.359 1 97.06 125 LEU B O 1
ATOM 3301 N N . LEU B 1 126 ? -19.188 -13.633 3.49 1 97.62 126 LEU B N 1
ATOM 3302 C CA . LEU B 1 126 ? -18.484 -13.555 4.766 1 97.62 126 LEU B CA 1
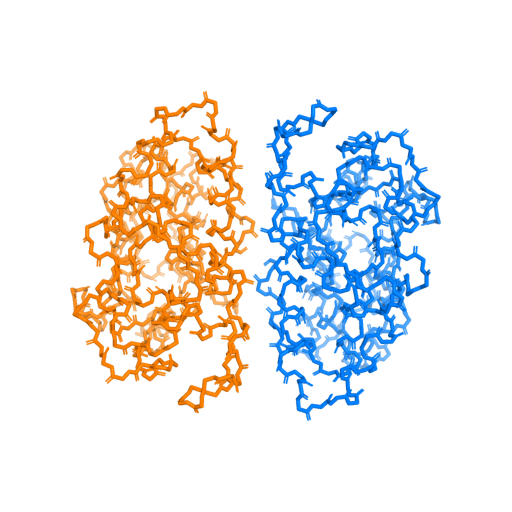ATOM 3303 C C . LEU B 1 126 ? -19.234 -12.672 5.754 1 97.62 126 LEU B C 1
ATOM 3305 O O . LEU B 1 126 ? -19.406 -13.047 6.918 1 97.62 126 LEU B O 1
ATOM 3309 N N . MET B 1 127 ? -19.734 -11.531 5.328 1 97.69 127 MET B N 1
ATOM 3310 C CA . MET B 1 127 ? -20.5 -10.609 6.168 1 97.69 127 MET B CA 1
ATOM 3311 C C . MET B 1 127 ? -21.781 -11.266 6.656 1 97.69 127 MET B C 1
ATOM 3313 O O . MET B 1 127 ? -22.188 -11.086 7.812 1 97.69 127 MET B O 1
ATOM 3317 N N . ARG B 1 128 ? -22.297 -12.039 5.836 1 97.19 128 ARG B N 1
ATOM 3318 C CA . ARG B 1 128 ? -23.625 -12.594 6.102 1 97.19 128 ARG B CA 1
ATOM 3319 C C . ARG B 1 128 ? -23.531 -13.836 6.973 1 97.19 128 ARG B C 1
ATOM 3321 O O . ARG B 1 128 ? -24.344 -14.023 7.887 1 97.19 128 ARG B O 1
ATOM 3328 N N . LYS B 1 129 ? -22.531 -14.656 6.742 1 94.56 129 LYS B N 1
ATOM 3329 C CA . LYS B 1 129 ? -22.625 -16 7.297 1 94.56 129 LYS B CA 1
ATOM 3330 C C . LYS B 1 129 ? -21.438 -16.297 8.219 1 94.56 129 LYS B C 1
ATOM 3332 O O . LYS B 1 129 ? -21.531 -17.141 9.109 1 94.56 129 LYS B O 1
ATOM 3337 N N . GLU B 1 130 ? -20.344 -15.688 8.086 1 93 130 GLU B N 1
ATOM 3338 C CA . GLU B 1 130 ? -19.109 -16.078 8.773 1 93 130 GLU B CA 1
ATOM 3339 C C . GLU B 1 130 ? -18.375 -14.859 9.32 1 93 130 GLU B C 1
ATOM 3341 O O . GLU B 1 130 ? -17.156 -14.75 9.172 1 93 130 GLU B O 1
ATOM 3346 N N . CYS B 1 131 ? -19.109 -14.023 9.969 1 94.75 131 CYS B N 1
ATOM 3347 C CA . CYS B 1 131 ? -18.531 -12.727 10.305 1 94.75 131 CYS B CA 1
ATOM 3348 C C . CYS B 1 131 ? -17.891 -12.773 11.695 1 94.75 131 CYS B C 1
ATOM 3350 O O . CYS B 1 131 ? -17.016 -11.953 12.008 1 94.75 131 CYS B O 1
ATOM 3352 N N . ILE B 1 132 ? -18.297 -13.695 12.562 1 94.06 132 ILE B N 1
ATOM 3353 C CA . ILE B 1 132 ? -17.828 -13.711 13.938 1 94.06 132 ILE B CA 1
ATOM 3354 C C . ILE B 1 132 ? -16.344 -14.016 13.977 1 94.06 132 ILE B C 1
ATOM 3356 O O . ILE B 1 132 ? -15.898 -15.031 13.438 1 94.06 132 ILE B O 1
ATOM 3360 N N . GLY B 1 133 ? -15.586 -13.172 14.594 1 92.94 133 GLY B N 1
ATOM 3361 C CA . GLY B 1 133 ? -14.148 -13.359 14.695 1 92.94 133 GLY B CA 1
ATOM 3362 C C . GLY B 1 133 ? -13.414 -13.039 13.406 1 92.94 133 GLY B C 1
ATOM 3363 O O . GLY B 1 133 ? -12.203 -13.266 13.305 1 92.94 133 GLY B O 1
ATOM 3364 N N . LYS B 1 134 ? -14.133 -12.469 12.406 1 95.94 134 LYS B N 1
ATOM 3365 C CA . LYS B 1 134 ? -13.531 -12.227 11.102 1 95.94 134 LYS B CA 1
ATOM 3366 C C . LYS B 1 134 ? -13.523 -10.742 10.758 1 95.94 134 LYS B C 1
ATOM 3368 O O . LYS B 1 134 ? -13.5 -10.367 9.586 1 95.94 134 LYS B O 1
ATOM 3373 N N . GLU B 1 135 ? -13.555 -9.953 11.781 1 94.5 135 GLU B N 1
ATOM 3374 C CA . GLU B 1 135 ? -13.609 -8.508 11.586 1 94.5 135 GLU B CA 1
ATOM 3375 C C . GLU B 1 135 ? -12.391 -8.008 10.82 1 94.5 135 GLU B C 1
ATOM 3377 O O . GLU B 1 135 ? -12.523 -7.207 9.891 1 94.5 135 GLU B O 1
ATOM 3382 N N . TYR B 1 136 ? -11.258 -8.602 11.188 1 95.94 136 TYR B N 1
ATOM 3383 C CA . TYR B 1 136 ? -10.016 -8.219 10.523 1 95.94 136 TYR B CA 1
ATOM 3384 C C . TYR B 1 136 ? -10.047 -8.602 9.047 1 95.94 136 TYR B C 1
ATOM 3386 O O . TYR B 1 136 ? -9.664 -7.805 8.188 1 95.94 136 TYR B O 1
ATOM 3394 N N . LEU B 1 137 ? -10.547 -9.75 8.781 1 97.69 137 LEU B N 1
ATOM 3395 C CA . LEU B 1 137 ? -10.641 -10.242 7.414 1 97.69 137 LEU B CA 1
ATOM 3396 C C . LEU B 1 137 ? -11.633 -9.406 6.605 1 97.69 137 LEU B C 1
ATOM 3398 O O . LEU B 1 137 ? -11.352 -9.039 5.465 1 97.69 137 LEU B O 1
ATOM 3402 N N . ILE B 1 138 ? -12.68 -9.047 7.16 1 97.94 138 ILE B N 1
ATOM 3403 C CA . ILE B 1 138 ? -13.734 -8.328 6.457 1 97.94 138 ILE B CA 1
ATOM 3404 C C . ILE B 1 138 ? -13.258 -6.914 6.117 1 97.94 138 ILE B C 1
ATOM 3406 O O . ILE B 1 138 ? -13.375 -6.477 4.969 1 97.94 138 ILE B O 1
ATOM 3410 N N . ARG B 1 139 ? -12.672 -6.219 7.027 1 96.56 139 ARG B N 1
ATOM 3411 C CA . ARG B 1 139 ? -12.266 -4.836 6.812 1 96.56 139 ARG B CA 1
ATOM 3412 C C . ARG B 1 139 ? -11.062 -4.754 5.875 1 96.56 139 ARG B C 1
ATOM 3414 O O . ARG B 1 139 ? -10.875 -3.752 5.18 1 96.56 139 ARG B O 1
ATOM 3421 N N . ASN B 1 140 ? -10.266 -5.809 5.906 1 97.12 140 ASN B N 1
ATOM 3422 C CA . ASN B 1 140 ? -9.047 -5.809 5.102 1 97.12 140 ASN B CA 1
ATOM 3423 C C . ASN B 1 140 ? -9.117 -6.852 3.986 1 97.12 140 ASN B C 1
ATOM 3425 O O . ASN B 1 140 ? -8.117 -7.504 3.684 1 97.12 140 ASN B O 1
ATOM 3429 N N . ASN B 1 141 ? -10.289 -7.008 3.463 1 98.19 141 ASN B N 1
ATOM 3430 C CA . ASN B 1 141 ? -10.508 -7.996 2.412 1 98.19 141 ASN B CA 1
ATOM 3431 C C . ASN B 1 141 ? -9.922 -7.539 1.081 1 98.19 141 ASN B C 1
ATOM 3433 O O . ASN B 1 141 ? -10.047 -6.371 0.709 1 98.19 141 ASN B O 1
ATOM 3437 N N . VAL B 1 142 ? -9.336 -8.391 0.371 1 97.75 142 VAL B N 1
ATOM 3438 C CA . VAL B 1 142 ? -8.672 -8.086 -0.894 1 97.75 142 VAL B CA 1
ATOM 3439 C C . VAL B 1 142 ? -9.695 -7.535 -1.889 1 97.75 142 VAL B C 1
ATOM 3441 O O . VAL B 1 142 ? -9.336 -6.77 -2.789 1 97.75 142 VAL B O 1
ATOM 3444 N N . ALA B 1 143 ? -10.961 -7.91 -1.745 1 97.56 143 ALA B N 1
ATOM 3445 C CA . ALA B 1 143 ? -12.023 -7.391 -2.609 1 97.56 143 ALA B CA 1
ATOM 3446 C C . ALA B 1 143 ? -12.141 -5.875 -2.48 1 97.56 143 ALA B C 1
ATOM 3448 O O . ALA B 1 143 ? -12.703 -5.211 -3.355 1 97.56 143 ALA B O 1
ATOM 3449 N N . LEU B 1 144 ? -11.617 -5.355 -1.408 1 97.38 144 LEU B N 1
ATOM 3450 C CA . LEU B 1 144 ? -11.695 -3.924 -1.132 1 97.38 144 LEU B CA 1
ATOM 3451 C C . LEU B 1 144 ? -10.352 -3.248 -1.357 1 97.38 144 LEU B C 1
ATOM 3453 O O . LEU B 1 144 ? -10.203 -2.053 -1.099 1 97.38 144 LEU B O 1
ATOM 3457 N N . MET B 1 145 ? -9.375 -3.959 -1.822 1 96.19 145 MET B N 1
ATOM 3458 C CA . MET B 1 145 ? -8.016 -3.461 -1.997 1 96.19 145 MET B CA 1
ATOM 3459 C C . MET B 1 145 ? -7.867 -2.754 -3.34 1 96.19 145 MET B C 1
ATOM 3461 O O . MET B 1 145 ? -8.359 -3.236 -4.359 1 96.19 145 MET B O 1
ATOM 3465 N N . PRO B 1 146 ? -7.195 -1.595 -3.316 1 93.5 146 PRO B N 1
ATOM 3466 C CA . PRO B 1 146 ? -6.852 -1.008 -4.613 1 93.5 146 PRO B CA 1
ATOM 3467 C C . PRO B 1 146 ? -6.039 -1.955 -5.496 1 93.5 146 PRO B C 1
ATOM 3469 O O . PRO B 1 146 ? -5.199 -2.705 -4.992 1 93.5 146 PRO B O 1
ATOM 3472 N N . ILE B 1 147 ? -6.277 -1.828 -6.758 1 92.56 147 ILE B N 1
ATOM 3473 C CA . ILE B 1 147 ? -5.672 -2.775 -7.688 1 92.56 147 ILE B CA 1
ATOM 3474 C C . ILE B 1 147 ? -4.152 -2.684 -7.602 1 92.56 147 ILE B C 1
ATOM 3476 O O . ILE B 1 147 ? -3.455 -3.697 -7.703 1 92.56 147 ILE B O 1
ATOM 3480 N N . GLN B 1 148 ? -3.604 -1.536 -7.289 1 91.56 148 GLN B N 1
ATOM 3481 C CA . GLN B 1 148 ? -2.164 -1.303 -7.289 1 91.56 148 GLN B CA 1
ATOM 3482 C C . GLN B 1 148 ? -1.491 -2.016 -6.117 1 91.56 148 GLN B C 1
ATOM 3484 O O . GLN B 1 148 ? -0.287 -2.279 -6.156 1 91.56 148 GLN B O 1
ATOM 3489 N N . LEU B 1 149 ? -2.279 -2.355 -5.133 1 94.94 149 LEU B N 1
ATOM 3490 C CA . LEU B 1 149 ? -1.697 -2.896 -3.91 1 94.94 149 LEU B CA 1
ATOM 3491 C C . LEU B 1 149 ? -1.829 -4.414 -3.871 1 94.94 149 LEU B C 1
ATOM 3493 O O . LEU B 1 149 ? -1.227 -5.074 -3.021 1 94.94 149 LEU B O 1
ATOM 3497 N N . ARG B 1 150 ? -2.531 -4.957 -4.828 1 95.44 150 ARG B N 1
ATOM 3498 C CA . ARG B 1 150 ? -2.812 -6.387 -4.84 1 95.44 150 ARG B CA 1
ATOM 3499 C C . ARG B 1 150 ? -1.532 -7.195 -5.012 1 95.44 150 ARG B C 1
ATOM 3501 O O . ARG B 1 150 ? -1.371 -8.25 -4.395 1 95.44 150 ARG B O 1
ATOM 3508 N N . VAL B 1 151 ? -0.649 -6.652 -5.773 1 94.75 151 VAL B N 1
ATOM 3509 C CA . VAL B 1 151 ? 0.612 -7.348 -6.004 1 94.75 151 VAL B CA 1
ATOM 3510 C C . VAL B 1 151 ? 1.401 -7.438 -4.699 1 94.75 151 VAL B C 1
ATOM 3512 O O . VAL B 1 151 ? 2.059 -8.445 -4.43 1 94.75 151 VAL B O 1
ATOM 3515 N N . LEU B 1 152 ? 1.39 -6.375 -3.959 1 94.88 152 LEU B N 1
ATOM 3516 C CA . LEU B 1 152 ? 2.107 -6.375 -2.689 1 94.88 152 LEU B CA 1
ATOM 3517 C C . LEU B 1 152 ? 1.508 -7.395 -1.728 1 94.88 152 LEU B C 1
ATOM 3519 O O . LEU B 1 152 ? 2.238 -8.094 -1.02 1 94.88 152 LEU B O 1
ATOM 3523 N N . PHE B 1 153 ? 0.169 -7.488 -1.653 1 97.06 153 PHE B N 1
ATOM 3524 C CA . PHE B 1 153 ? -0.471 -8.5 -0.827 1 97.06 153 PHE B CA 1
ATOM 3525 C C . PHE B 1 153 ? -0.005 -9.898 -1.227 1 97.06 153 PHE B C 1
ATOM 3527 O O . PHE B 1 153 ? 0.407 -10.688 -0.375 1 97.06 153 PHE B O 1
ATOM 3534 N N . PHE B 1 154 ? -0.08 -10.125 -2.512 1 97.06 154 PHE B N 1
ATOM 3535 C CA . PHE B 1 154 ? 0.312 -11.453 -2.977 1 97.06 154 PHE B CA 1
ATOM 3536 C C . PHE B 1 154 ? 1.761 -11.75 -2.607 1 97.06 154 PHE B C 1
ATOM 3538 O O . PHE B 1 154 ? 2.07 -12.828 -2.102 1 97.06 154 PHE B O 1
ATOM 3545 N N . GLN B 1 155 ? 2.625 -10.789 -2.91 1 95 155 GLN B N 1
ATOM 3546 C CA . GLN B 1 155 ? 4.043 -10.992 -2.627 1 95 155 GLN B CA 1
ATOM 3547 C C . GLN B 1 155 ? 4.273 -11.273 -1.146 1 95 155 GLN B C 1
ATOM 3549 O O . GLN B 1 155 ? 5.035 -12.18 -0.794 1 95 155 GLN B O 1
ATOM 3554 N N . THR B 1 156 ? 3.666 -10.562 -0.319 1 95.31 156 THR B N 1
ATOM 3555 C CA . THR B 1 156 ? 3.785 -10.742 1.123 1 95.31 156 THR B CA 1
ATOM 3556 C C . THR B 1 156 ? 3.281 -12.125 1.536 1 95.31 156 THR B C 1
ATOM 3558 O O . THR B 1 156 ? 3.932 -12.82 2.318 1 95.31 156 THR B O 1
ATOM 3561 N N . ALA B 1 157 ? 2.143 -12.5 0.983 1 96.69 157 ALA B N 1
ATOM 3562 C CA . ALA B 1 157 ? 1.566 -13.805 1.281 1 96.69 157 ALA B CA 1
ATOM 3563 C C . ALA B 1 157 ? 2.461 -14.93 0.763 1 96.69 157 ALA B C 1
ATOM 3565 O O . ALA B 1 157 ? 2.684 -15.922 1.457 1 96.69 157 ALA B O 1
ATOM 3566 N N . TYR B 1 158 ? 2.939 -14.711 -0.439 1 95.69 158 TYR B N 1
ATOM 3567 C CA . TYR B 1 158 ? 3.828 -15.703 -1.038 1 95.69 158 TYR B CA 1
ATOM 3568 C C . TYR B 1 158 ? 5.055 -15.93 -0.164 1 95.69 158 TYR B C 1
ATOM 3570 O O . TYR B 1 158 ? 5.395 -17.078 0.149 1 95.69 158 TYR B O 1
ATOM 3578 N N . GLU B 1 159 ? 5.664 -14.898 0.245 1 94.06 159 GLU B N 1
ATOM 3579 C CA . GLU B 1 159 ? 6.871 -14.977 1.063 1 94.06 159 GLU B CA 1
ATOM 3580 C C . GLU B 1 159 ? 6.582 -15.641 2.408 1 94.06 159 GLU B C 1
ATOM 3582 O O . GLU B 1 159 ? 7.375 -16.453 2.887 1 94.06 159 GLU B O 1
ATOM 3587 N N . HIS B 1 160 ? 5.477 -15.297 2.926 1 94.88 160 HIS B N 1
ATOM 3588 C CA . HIS B 1 160 ? 5.082 -15.867 4.207 1 94.88 160 HIS B CA 1
ATOM 3589 C C . HIS B 1 160 ? 4.875 -17.375 4.094 1 94.88 160 HIS B C 1
ATOM 3591 O O . HIS B 1 160 ? 5.422 -18.141 4.887 1 94.88 160 HIS B O 1
ATOM 3597 N N . VAL B 1 161 ? 4.184 -17.781 3.105 1 95.31 161 VAL B N 1
ATOM 3598 C CA . VAL B 1 161 ? 3.83 -19.188 2.932 1 95.31 161 VAL B CA 1
ATOM 3599 C C . VAL B 1 161 ? 5.07 -20 2.549 1 95.31 161 VAL B C 1
ATOM 3601 O O . VAL B 1 161 ? 5.32 -21.062 3.102 1 95.31 161 VAL B O 1
ATOM 3604 N N . MET B 1 162 ? 5.863 -19.453 1.679 1 91.94 162 MET B N 1
ATOM 3605 C CA . MET B 1 162 ? 6.949 -20.234 1.09 1 91.94 162 MET B CA 1
ATOM 3606 C C . MET B 1 162 ? 8.18 -20.234 1.997 1 91.94 162 MET B C 1
ATOM 3608 O O . MET B 1 162 ? 8.93 -21.203 2.031 1 91.94 162 MET B O 1
ATOM 3612 N N . PHE B 1 163 ? 8.312 -19.125 2.787 1 89.94 163 PHE B N 1
ATOM 3613 C CA . PHE B 1 163 ? 9.578 -19.016 3.5 1 89.94 163 PHE B CA 1
ATOM 3614 C C . PHE B 1 163 ? 9.352 -19.016 5.008 1 89.94 163 PHE B C 1
ATOM 3616 O O . PHE B 1 163 ? 10.109 -19.641 5.758 1 89.94 163 PHE B O 1
ATOM 3623 N N . PHE B 1 164 ? 8.383 -18.344 5.434 1 89 164 PHE B N 1
ATOM 3624 C CA . PHE B 1 164 ? 8.156 -18.25 6.871 1 89 164 PHE B CA 1
ATOM 3625 C C . PHE B 1 164 ? 7.551 -19.547 7.402 1 89 164 PHE B C 1
ATOM 3627 O O . PHE B 1 164 ? 7.906 -20 8.492 1 89 164 PHE B O 1
ATOM 3634 N N . LEU B 1 165 ? 6.652 -20.094 6.629 1 91.56 165 LEU B N 1
ATOM 3635 C CA . LEU B 1 165 ? 5.969 -21.312 7.082 1 91.56 165 LEU B CA 1
ATOM 3636 C C . LEU B 1 165 ? 6.742 -22.562 6.672 1 91.56 165 LEU B C 1
ATOM 3638 O O . LEU B 1 165 ? 6.223 -23.672 6.77 1 91.56 165 LEU B O 1
ATOM 3642 N N . ARG B 1 166 ? 7.91 -22.391 6.34 1 86.62 166 ARG B N 1
ATOM 3643 C CA . ARG B 1 166 ? 8.734 -23.516 5.914 1 86.62 166 ARG B CA 1
ATOM 3644 C C . ARG B 1 166 ? 8.883 -24.531 7.031 1 86.62 166 ARG B C 1
ATOM 3646 O O . ARG B 1 166 ? 8.953 -25.734 6.773 1 86.62 166 ARG B O 1
ATOM 3653 N N . ASP B 1 167 ? 8.914 -24.078 8.234 1 86.81 167 ASP B N 1
ATOM 3654 C CA . ASP B 1 167 ? 9.094 -24.953 9.383 1 86.81 167 ASP B CA 1
ATOM 3655 C C . ASP B 1 167 ? 7.773 -25.578 9.828 1 86.81 167 ASP B C 1
ATOM 3657 O O . ASP B 1 167 ? 7.727 -26.328 10.797 1 86.81 167 ASP B O 1
ATOM 3661 N N . ASP B 1 168 ? 6.684 -25.281 9.25 1 93.75 168 ASP B N 1
ATOM 3662 C CA . ASP B 1 168 ? 5.375 -25.891 9.445 1 93.75 168 ASP B CA 1
ATOM 3663 C C . ASP B 1 168 ? 4.773 -26.344 8.117 1 93.75 168 ASP B C 1
ATOM 3665 O O . ASP B 1 168 ? 3.756 -25.797 7.676 1 93.75 168 ASP B O 1
ATOM 3669 N N . PRO B 1 169 ? 5.336 -27.391 7.652 1 93.12 169 PRO B N 1
ATOM 3670 C CA . PRO B 1 169 ? 4.938 -27.859 6.32 1 93.12 169 PRO B CA 1
ATOM 3671 C C . PRO B 1 169 ? 3.463 -28.25 6.25 1 93.12 169 PRO B C 1
ATOM 3673 O O . PRO B 1 169 ? 2.836 -28.109 5.199 1 93.12 169 PRO B O 1
ATOM 3676 N N . ALA B 1 170 ? 2.955 -28.75 7.348 1 96.25 170 ALA B N 1
ATOM 3677 C CA . ALA B 1 170 ? 1.541 -29.125 7.363 1 96.25 170 ALA B CA 1
ATOM 3678 C C . ALA B 1 170 ? 0.653 -27.906 7.125 1 96.25 170 ALA B C 1
ATOM 3680 O O . ALA B 1 170 ? -0.284 -27.953 6.324 1 96.25 170 ALA B O 1
ATOM 3681 N N . LYS B 1 171 ? 0.97 -26.922 7.785 1 96.06 171 LYS B N 1
ATOM 3682 C CA . LYS B 1 171 ? 0.23 -25.672 7.613 1 96.06 171 LYS B CA 1
ATOM 3683 C C . LYS B 1 171 ? 0.385 -25.141 6.191 1 96.06 171 LYS B C 1
ATOM 3685 O O . LYS B 1 171 ? -0.588 -24.672 5.586 1 96.06 171 LYS B O 1
ATOM 3690 N N . GLN B 1 172 ? 1.58 -25.125 5.688 1 95.19 172 GLN B N 1
ATOM 3691 C CA . GLN B 1 172 ? 1.85 -24.703 4.312 1 95.19 172 GLN B CA 1
ATOM 3692 C C . GLN B 1 172 ? 0.993 -25.484 3.324 1 95.19 172 GLN B C 1
ATOM 3694 O O . GLN B 1 172 ? 0.347 -24.891 2.453 1 95.19 172 GLN B O 1
ATOM 3699 N N . LYS B 1 173 ? 0.961 -26.719 3.541 1 94.62 173 LYS B N 1
ATOM 3700 C CA . LYS B 1 173 ? 0.212 -27.594 2.654 1 94.62 173 LYS B CA 1
ATOM 3701 C C . LYS B 1 173 ? -1.285 -27.312 2.723 1 94.62 173 LYS B C 1
ATOM 3703 O O . LYS B 1 173 ? -1.97 -27.297 1.698 1 94.62 173 LYS B O 1
ATOM 3708 N N . ARG B 1 174 ? -1.774 -27.062 3.859 1 96.5 174 ARG B N 1
ATOM 3709 C CA . ARG B 1 174 ? -3.197 -26.781 4.023 1 96.5 174 ARG B CA 1
ATOM 3710 C C . ARG B 1 174 ? -3.586 -25.5 3.295 1 96.5 174 ARG B C 1
ATOM 3712 O O . ARG B 1 174 ? -4.648 -25.422 2.672 1 96.5 174 ARG B O 1
ATOM 3719 N N . ILE B 1 175 ? -2.754 -24.484 3.338 1 96.62 175 ILE B N 1
ATOM 3720 C CA . ILE B 1 175 ? -3.021 -23.234 2.66 1 96.62 175 ILE B CA 1
ATOM 3721 C C . ILE B 1 175 ? -3 -23.438 1.147 1 96.62 175 ILE B C 1
ATOM 3723 O O . ILE B 1 175 ? -3.922 -23.016 0.443 1 96.62 175 ILE B O 1
ATOM 3727 N N . LEU B 1 176 ? -2.037 -24.172 0.67 1 94 176 LEU B N 1
ATOM 3728 C CA . LEU B 1 176 ? -1.86 -24.375 -0.764 1 94 176 LEU B CA 1
ATOM 3729 C C . LEU B 1 176 ? -2.959 -25.266 -1.329 1 94 176 LEU B C 1
ATOM 3731 O O . LEU B 1 176 ? -3.459 -25.031 -2.43 1 94 176 LEU B O 1
ATOM 3735 N N . ASP B 1 177 ? -3.379 -26.188 -0.56 1 92.25 177 ASP B N 1
ATOM 3736 C CA . ASP B 1 177 ? -4.395 -27.141 -1.005 1 92.25 177 ASP B CA 1
ATOM 3737 C C . ASP B 1 177 ? -5.754 -26.469 -1.151 1 92.25 177 ASP B C 1
ATOM 3739 O O . ASP B 1 177 ? -6.621 -26.953 -1.879 1 92.25 177 ASP B O 1
ATOM 3743 N N . ARG B 1 178 ? -5.895 -25.375 -0.536 1 93.31 178 ARG B N 1
ATOM 3744 C CA . ARG B 1 178 ? -7.184 -24.688 -0.547 1 93.31 178 ARG B CA 1
ATOM 3745 C C . ARG B 1 178 ? -7.277 -23.719 -1.716 1 93.31 178 ARG B C 1
ATOM 3747 O O . ARG B 1 178 ? -8.359 -23.219 -2.021 1 93.31 178 ARG B O 1
ATOM 3754 N N . LEU B 1 179 ? -6.199 -23.484 -2.359 1 92.31 179 LEU B N 1
ATOM 3755 C CA . LEU B 1 179 ? -6.191 -22.516 -3.445 1 92.31 179 LEU B CA 1
ATOM 3756 C C . LEU B 1 179 ? -6.941 -23.047 -4.66 1 92.31 179 LEU B C 1
ATOM 3758 O O . LEU B 1 179 ? -6.918 -24.25 -4.934 1 92.31 179 LEU B O 1
ATOM 3762 N N . PRO B 1 180 ? -7.512 -22.109 -5.312 1 89.69 180 PRO B N 1
ATOM 3763 C CA . PRO B 1 180 ? -8.297 -22.531 -6.473 1 89.69 180 PRO B CA 1
ATOM 3764 C C . PRO B 1 180 ? -7.441 -22.797 -7.707 1 89.69 180 PRO B C 1
ATOM 3766 O O . PRO B 1 180 ? -6.246 -22.484 -7.711 1 89.69 180 PRO B O 1
ATOM 3769 N N . TYR B 1 181 ? -7.973 -23.406 -8.719 1 84.81 181 TYR B N 1
ATOM 3770 C CA . TYR B 1 181 ? -7.457 -23.609 -10.07 1 84.81 181 TYR B CA 1
ATOM 3771 C C . TYR B 1 181 ? -6.355 -24.656 -10.086 1 84.81 181 TYR B C 1
ATOM 3773 O O . TYR B 1 181 ? -5.484 -24.641 -10.961 1 84.81 181 TYR B O 1
ATOM 3781 N N . LEU B 1 182 ? -6.238 -25.453 -9.18 1 75.94 182 LEU B N 1
ATOM 3782 C CA . LEU B 1 182 ? -5.16 -26.422 -9.039 1 75.94 182 LEU B CA 1
ATOM 3783 C C . LEU B 1 182 ? -5.016 -27.266 -10.305 1 75.94 182 LEU B C 1
ATOM 3785 O O . LEU B 1 182 ? -3.898 -27.516 -10.766 1 75.94 182 LEU B O 1
ATOM 3789 N N . ASN B 1 183 ? -6.051 -27.594 -10.914 1 74.56 183 ASN B N 1
ATOM 3790 C CA . ASN B 1 183 ? -5.953 -28.562 -12 1 74.56 183 ASN B CA 1
ATOM 3791 C C . ASN B 1 183 ? -6.031 -27.875 -13.367 1 74.56 183 ASN B C 1
ATOM 3793 O O . ASN B 1 183 ? -5.711 -28.5 -14.383 1 74.56 183 ASN B O 1
ATOM 3797 N N . ASN B 1 184 ? -6.273 -26.609 -13.352 1 83 184 ASN B N 1
ATOM 3798 C CA . ASN B 1 184 ? -6.539 -26.062 -14.68 1 83 184 ASN B CA 1
ATOM 3799 C C . ASN B 1 184 ? -6.117 -24.609 -14.773 1 83 184 ASN B C 1
ATOM 3801 O O . ASN B 1 184 ? -6.672 -23.844 -15.57 1 83 184 ASN B O 1
ATOM 3805 N N . TRP B 1 185 ? -5.082 -24.234 -13.969 1 89.94 185 TRP B N 1
ATOM 3806 C CA . TRP B 1 185 ? -4.785 -22.797 -13.961 1 89.94 185 TRP B CA 1
ATOM 3807 C C . TRP B 1 185 ? -4.152 -22.359 -15.273 1 89.94 185 TRP B C 1
ATOM 3809 O O . TRP B 1 185 ? -4.32 -21.219 -15.703 1 89.94 185 TRP B O 1
ATOM 3819 N N . THR B 1 186 ? -3.518 -23.219 -16.031 1 91.12 186 THR B N 1
ATOM 3820 C CA . THR B 1 186 ? -2.887 -22.875 -17.312 1 91.12 186 THR B CA 1
ATOM 3821 C C . THR B 1 186 ? -3.938 -22.625 -18.391 1 91.12 186 THR B C 1
ATOM 3823 O O . THR B 1 186 ? -3.719 -21.844 -19.297 1 91.12 186 THR B O 1
ATOM 3826 N N . ASP B 1 187 ? -5.055 -23.328 -18.281 1 89.69 187 ASP B N 1
ATOM 3827 C CA . ASP B 1 187 ? -6.137 -23.141 -19.234 1 89.69 187 ASP B CA 1
ATOM 3828 C C . ASP B 1 187 ? -6.703 -21.719 -19.172 1 89.69 187 ASP B C 1
ATOM 3830 O O . ASP B 1 187 ? -7.141 -21.172 -20.188 1 89.69 187 ASP B O 1
ATOM 3834 N N . LEU B 1 188 ? -6.555 -21.141 -18.031 1 90 188 LEU B N 1
ATOM 3835 C CA . LEU B 1 188 ? -7.121 -19.812 -17.828 1 90 188 LEU B CA 1
ATOM 3836 C C . LEU B 1 188 ? -6.211 -18.734 -18.406 1 90 188 LEU B C 1
ATOM 3838 O O . LEU B 1 188 ? -6.613 -17.578 -18.531 1 90 188 LEU B O 1
ATOM 3842 N N . LEU B 1 189 ? -5.09 -19.109 -18.766 1 91.88 189 LEU B N 1
ATOM 3843 C CA . LEU B 1 189 ? -4.152 -18.188 -19.406 1 91.88 189 LEU B CA 1
ATOM 3844 C C . LEU B 1 189 ? -4.457 -18.047 -20.891 1 91.88 189 LEU B C 1
ATOM 3846 O O . LEU B 1 189 ? -4.059 -17.047 -21.516 1 91.88 189 LEU B O 1
ATOM 3850 N N . ARG B 1 190 ? -5.094 -19.062 -21.359 1 91.75 190 ARG B N 1
ATOM 3851 C CA . ARG B 1 190 ? -5.41 -19.031 -22.781 1 91.75 190 ARG B CA 1
ATOM 3852 C C . ARG B 1 190 ? -6.363 -17.891 -23.109 1 91.75 190 ARG B C 1
ATOM 3854 O O . ARG B 1 190 ? -7.281 -17.594 -22.344 1 91.75 190 ARG B O 1
ATOM 3861 N N . GLY B 1 191 ? -6.078 -17.297 -24.25 1 92.94 191 GLY B N 1
ATOM 3862 C CA . GLY B 1 191 ? -6.93 -16.203 -24.672 1 92.94 191 GLY B CA 1
ATOM 3863 C C . GLY B 1 191 ? -6.336 -14.844 -24.391 1 92.94 191 GLY B C 1
ATOM 3864 O O . GLY B 1 191 ? -6.922 -13.812 -24.734 1 92.94 191 GLY B O 1
ATOM 3865 N N . ASN B 1 192 ? -5.191 -14.758 -23.75 1 94.44 192 ASN B N 1
ATOM 3866 C CA . ASN B 1 192 ? -4.477 -13.523 -23.453 1 94.44 192 ASN B CA 1
ATOM 3867 C C . ASN B 1 192 ? -2.994 -13.633 -23.797 1 94.44 192 ASN B C 1
ATOM 3869 O O . ASN B 1 192 ? -2.232 -14.281 -23.078 1 94.44 192 ASN B O 1
ATOM 3873 N N . THR B 1 193 ? -2.627 -12.938 -24.844 1 94.31 193 THR B N 1
ATOM 3874 C CA . THR B 1 193 ? -1.282 -13.047 -25.391 1 94.31 193 THR B CA 1
ATOM 3875 C C . THR B 1 193 ? -0.234 -12.68 -24.344 1 94.31 193 THR B C 1
ATOM 3877 O O . THR B 1 193 ? 0.843 -13.281 -24.312 1 94.31 193 THR B O 1
ATOM 3880 N N . LEU B 1 194 ? -0.528 -11.758 -23.562 1 93.69 194 LEU B N 1
ATOM 3881 C CA . LEU B 1 194 ? 0.416 -11.305 -22.547 1 93.69 194 LEU B CA 1
ATOM 3882 C C . LEU B 1 194 ? 0.625 -12.375 -21.484 1 93.69 194 LEU B C 1
ATOM 3884 O O . LEU B 1 194 ? 1.764 -12.68 -21.125 1 93.69 194 LEU B O 1
ATOM 3888 N N . LEU B 1 195 ? -0.432 -12.961 -21 1 92.62 195 LEU B N 1
ATOM 3889 C CA . LEU B 1 195 ? -0.341 -13.984 -19.969 1 92.62 195 LEU B CA 1
ATOM 3890 C C . LEU B 1 195 ? 0.274 -15.266 -20.531 1 92.62 195 LEU B C 1
ATOM 3892 O O . LEU B 1 195 ? 1.08 -15.914 -19.859 1 92.62 195 LEU B O 1
ATOM 3896 N N . GLU B 1 196 ? -0.077 -15.586 -21.734 1 93.06 196 GLU B N 1
ATOM 3897 C CA . GLU B 1 196 ? 0.524 -16.734 -22.406 1 93.06 196 GLU B CA 1
ATOM 3898 C C . GLU B 1 196 ? 2.035 -16.562 -22.531 1 93.06 196 GLU B C 1
ATOM 3900 O O . GLU B 1 196 ? 2.795 -17.5 -22.266 1 93.06 196 GLU B O 1
ATOM 3905 N N . ALA B 1 197 ? 2.439 -15.383 -22.922 1 92.69 197 ALA B N 1
ATOM 3906 C CA . ALA B 1 197 ? 3.863 -15.094 -23.078 1 92.69 197 ALA B CA 1
ATOM 3907 C C . ALA B 1 197 ? 4.582 -15.172 -21.734 1 92.69 197 ALA B C 1
ATOM 3909 O O . ALA B 1 197 ? 5.742 -15.594 -21.656 1 92.69 197 ALA B O 1
ATOM 3910 N N . SER B 1 198 ? 3.928 -14.734 -20.641 1 91.31 198 SER B N 1
ATOM 3911 C CA . SER B 1 198 ? 4.512 -14.781 -19.312 1 91.31 198 SER B CA 1
ATOM 3912 C C . SER B 1 198 ? 4.781 -16.219 -18.875 1 91.31 198 SER B C 1
ATOM 3914 O O . SER B 1 198 ? 5.781 -16.5 -18.219 1 91.31 198 SER B O 1
ATOM 3916 N N . LEU B 1 199 ? 3.939 -17.125 -19.234 1 91.94 199 LEU B N 1
ATOM 3917 C CA . LEU B 1 199 ? 4.113 -18.547 -18.891 1 91.94 199 LEU B CA 1
ATOM 3918 C C . LEU B 1 199 ? 5.25 -19.156 -19.703 1 91.94 199 LEU B C 1
ATOM 3920 O O . LEU B 1 199 ? 6.012 -19.969 -19.188 1 91.94 199 LEU B O 1
ATOM 3924 N N . ALA B 1 200 ? 5.363 -18.75 -20.891 1 89.81 200 ALA B N 1
ATOM 3925 C CA . ALA B 1 200 ? 6.344 -19.344 -21.797 1 89.81 200 ALA B CA 1
ATOM 3926 C C . ALA B 1 200 ? 7.762 -18.922 -21.422 1 89.81 200 ALA B C 1
ATOM 3928 O O . ALA B 1 200 ? 8.727 -19.594 -21.797 1 89.81 200 ALA B O 1
ATOM 3929 N N . HIS B 1 201 ? 7.918 -17.938 -20.703 1 86 201 HIS B N 1
ATOM 3930 C CA . HIS B 1 201 ? 9.219 -17.359 -20.391 1 86 201 HIS B CA 1
ATOM 3931 C C . HIS B 1 201 ? 10 -18.234 -19.422 1 86 201 HIS B C 1
ATOM 3933 O O . HIS B 1 201 ? 11.234 -18.234 -19.438 1 86 201 HIS B O 1
ATOM 3939 N N . LYS B 1 202 ? 9.352 -18.859 -18.547 1 85.88 202 LYS B N 1
ATOM 3940 C CA . LYS B 1 202 ? 9.984 -19.688 -17.531 1 85.88 202 LYS B CA 1
ATOM 3941 C C . LYS B 1 202 ? 9.195 -20.969 -17.312 1 85.88 202 LYS B C 1
ATOM 3943 O O . LYS B 1 202 ? 7.961 -20.969 -17.375 1 85.88 202 LYS B O 1
ATOM 3948 N N . SER B 1 203 ? 9.938 -21.969 -17 1 89.5 203 SER B N 1
ATOM 3949 C CA . SER B 1 203 ? 9.273 -23.234 -16.734 1 89.5 203 SER B CA 1
ATOM 3950 C C . SER B 1 203 ? 8.688 -23.281 -15.328 1 89.5 203 SER B C 1
ATOM 3952 O O . SER B 1 203 ? 9.336 -22.844 -14.367 1 89.5 203 SER B O 1
ATOM 3954 N N . HIS B 1 204 ? 7.445 -23.672 -15.25 1 91 204 HIS B N 1
ATOM 3955 C CA . HIS B 1 204 ? 6.746 -23.859 -13.984 1 91 204 HIS B CA 1
ATOM 3956 C C . HIS B 1 204 ? 6.074 -25.234 -13.93 1 91 204 HIS B C 1
ATOM 3958 O O . HIS B 1 204 ? 5.719 -25.797 -14.969 1 91 204 HIS B O 1
ATOM 3964 N N . ASP B 1 205 ? 6.031 -25.812 -12.75 1 89.31 205 ASP B N 1
ATOM 3965 C CA . ASP B 1 205 ? 5.23 -27.016 -12.57 1 89.31 205 ASP B CA 1
ATOM 3966 C C . ASP B 1 205 ? 3.744 -26.734 -12.758 1 89.31 205 ASP B C 1
ATOM 3968 O O . ASP B 1 205 ? 3.133 -26.047 -11.945 1 89.31 205 ASP B O 1
ATOM 3972 N N . LYS B 1 206 ? 3.223 -27.328 -13.742 1 89.69 206 LYS B N 1
ATOM 3973 C CA . LYS B 1 206 ? 1.852 -27 -14.125 1 89.69 206 LYS B CA 1
ATOM 3974 C C . LYS B 1 206 ? 0.853 -27.891 -13.383 1 89.69 206 LYS B C 1
ATOM 3976 O O . LYS B 1 206 ? -0.36 -27.703 -13.508 1 89.69 206 LYS B O 1
ATOM 3981 N N . THR B 1 207 ? 1.335 -28.734 -12.531 1 87.31 207 THR B N 1
ATOM 3982 C CA . THR B 1 207 ? 0.46 -29.766 -11.961 1 87.31 207 THR B CA 1
ATOM 3983 C C . THR B 1 207 ? 0.244 -29.516 -10.469 1 87.31 207 THR B C 1
ATOM 3985 O O . THR B 1 207 ? -0.508 -30.234 -9.812 1 87.31 207 THR B O 1
ATOM 3988 N N . THR B 1 208 ? 0.852 -28.469 -9.969 1 86.19 208 THR B N 1
ATOM 3989 C CA . THR B 1 208 ? 0.768 -28.266 -8.531 1 86.19 208 THR B CA 1
ATOM 3990 C C . THR B 1 208 ? 0.329 -26.828 -8.211 1 86.19 208 THR B C 1
ATOM 3992 O O . THR B 1 208 ? 0.529 -25.922 -9.016 1 86.19 208 THR B O 1
ATOM 3995 N N . ALA B 1 209 ? -0.227 -26.719 -7.012 1 85.19 209 ALA B N 1
ATOM 3996 C CA . ALA B 1 209 ? -0.568 -25.406 -6.492 1 85.19 209 ALA B CA 1
ATOM 3997 C C . ALA B 1 209 ? 0.681 -24.547 -6.316 1 85.19 209 ALA B C 1
ATOM 3999 O O . ALA B 1 209 ? 0.644 -23.328 -6.543 1 85.19 209 ALA B O 1
ATOM 4000 N N . GLU B 1 210 ? 1.678 -25.156 -5.969 1 87.62 210 GLU B N 1
ATOM 4001 C CA . GLU B 1 210 ? 2.951 -24.453 -5.805 1 87.62 210 GLU B CA 1
ATOM 4002 C C . GLU B 1 210 ? 3.461 -23.922 -7.137 1 87.62 210 GLU B C 1
ATOM 4004 O O . GLU B 1 210 ? 4.051 -22.828 -7.188 1 87.62 210 GLU B O 1
ATOM 4009 N N . GLY B 1 211 ? 3.264 -24.688 -8.133 1 89.44 211 GLY B N 1
ATOM 4010 C CA . GLY B 1 211 ? 3.635 -24.219 -9.453 1 89.44 211 GLY B CA 1
ATOM 4011 C C . GLY B 1 211 ? 2.926 -22.938 -9.859 1 89.44 211 GLY B C 1
ATOM 4012 O O . GLY B 1 211 ? 3.555 -22 -10.359 1 89.44 211 GLY B O 1
ATOM 4013 N N . PHE B 1 212 ? 1.642 -22.875 -9.609 1 91.5 212 PHE B N 1
ATOM 4014 C CA . PHE B 1 212 ? 0.889 -21.656 -9.906 1 91.5 212 PHE B CA 1
ATOM 4015 C C . PHE B 1 212 ? 1.334 -20.516 -9.008 1 91.5 212 PHE B C 1
ATOM 4017 O O . PHE B 1 212 ? 1.456 -19.375 -9.469 1 91.5 212 PHE B O 1
ATOM 4024 N N . PHE B 1 213 ? 1.508 -20.875 -7.785 1 93.25 213 PHE B N 1
ATOM 4025 C CA . PHE B 1 213 ? 1.961 -19.891 -6.805 1 93.25 213 PHE B CA 1
ATOM 4026 C C . PHE B 1 213 ? 3.262 -19.234 -7.258 1 93.25 213 PHE B C 1
ATOM 4028 O O . PHE B 1 213 ? 3.398 -18.016 -7.215 1 93.25 213 PHE B O 1
ATOM 4035 N N . THR B 1 214 ? 4.117 -19.984 -7.789 1 91.5 214 THR B N 1
ATOM 4036 C CA . THR B 1 214 ? 5.414 -19.5 -8.258 1 91.5 214 THR B CA 1
ATOM 4037 C C . THR B 1 214 ? 5.266 -18.766 -9.586 1 91.5 214 THR B C 1
ATOM 4039 O O . THR B 1 214 ? 5.918 -17.75 -9.805 1 91.5 214 THR B O 1
ATOM 4042 N N . TYR B 1 215 ? 4.469 -19.281 -10.422 1 92.75 215 TYR B N 1
ATOM 4043 C CA . TYR B 1 215 ? 4.176 -18.594 -11.68 1 92.75 215 TYR B CA 1
ATOM 4044 C C . TYR B 1 215 ? 3.654 -17.188 -11.43 1 92.75 215 TYR B C 1
ATOM 4046 O O . TYR B 1 215 ? 4.109 -16.219 -12.055 1 92.75 215 TYR B O 1
ATOM 4054 N N . TYR B 1 216 ? 2.691 -17.109 -10.562 1 93.31 216 TYR B N 1
ATOM 4055 C CA . TYR B 1 216 ? 2.07 -15.828 -10.234 1 93.31 216 TYR B CA 1
ATOM 4056 C C . TYR B 1 216 ? 3.107 -14.836 -9.727 1 93.31 216 TYR B C 1
ATOM 4058 O O . TYR B 1 216 ? 3.137 -13.68 -10.156 1 93.31 216 TYR B O 1
ATOM 4066 N N . ARG B 1 217 ? 3.938 -15.273 -8.859 1 92.56 217 ARG B N 1
ATOM 4067 C CA . ARG B 1 217 ? 5.016 -14.453 -8.32 1 92.56 217 ARG B CA 1
ATOM 4068 C C . ARG B 1 217 ? 5.961 -13.992 -9.43 1 92.56 217 ARG B C 1
ATOM 4070 O O . ARG B 1 217 ? 6.258 -12.805 -9.547 1 92.56 217 ARG B O 1
ATOM 4077 N N . ASP B 1 218 ? 6.402 -14.906 -10.211 1 90.81 218 ASP B N 1
ATOM 4078 C CA . ASP B 1 218 ? 7.375 -14.617 -11.258 1 90.81 218 ASP B CA 1
ATOM 4079 C C . ASP B 1 218 ? 6.789 -13.672 -12.312 1 90.81 218 ASP B C 1
ATOM 4081 O O . ASP B 1 218 ? 7.465 -12.758 -12.781 1 90.81 218 ASP B O 1
ATOM 4085 N N . SER B 1 219 ? 5.574 -13.922 -12.664 1 91.25 219 SER B N 1
ATOM 4086 C CA . SER B 1 219 ? 4.906 -13.07 -13.641 1 91.25 219 SER B CA 1
ATOM 4087 C C . SER B 1 219 ? 4.793 -11.633 -13.141 1 91.25 219 SER B C 1
ATOM 4089 O O . SER B 1 219 ? 4.973 -10.688 -13.906 1 91.25 219 SER B O 1
ATOM 4091 N N . ASN B 1 220 ? 4.531 -11.453 -11.906 1 90.75 220 ASN B N 1
ATOM 4092 C CA . ASN B 1 220 ? 4.418 -10.117 -11.328 1 90.75 220 ASN B CA 1
ATOM 4093 C C . ASN B 1 220 ? 5.781 -9.453 -11.188 1 90.75 220 ASN B C 1
ATOM 4095 O O . ASN B 1 220 ? 5.918 -8.25 -11.43 1 90.75 220 ASN B O 1
ATOM 4099 N N . SER B 1 221 ? 6.738 -10.211 -10.859 1 86.94 221 SER B N 1
ATOM 4100 C CA . SER B 1 221 ? 8.086 -9.68 -10.688 1 86.94 221 SER B CA 1
ATOM 4101 C C . SER B 1 221 ? 8.656 -9.172 -12.008 1 86.94 221 SER B C 1
ATOM 4103 O O . SER B 1 221 ? 9.461 -8.242 -12.031 1 86.94 221 SER B O 1
ATOM 4105 N N . HIS B 1 222 ? 8.18 -9.719 -13.039 1 88.25 222 HIS B N 1
ATOM 4106 C CA . HIS B 1 222 ? 8.703 -9.406 -14.367 1 88.25 222 HIS B CA 1
ATOM 4107 C C . HIS B 1 222 ? 7.602 -8.898 -15.289 1 88.25 222 HIS B C 1
ATOM 4109 O O . HIS B 1 222 ? 7.676 -9.078 -16.5 1 88.25 222 HIS B O 1
ATOM 4115 N N . ARG B 1 223 ? 6.652 -8.352 -14.719 1 89.56 223 ARG B N 1
ATOM 4116 C CA . ARG B 1 223 ? 5.41 -8.062 -15.422 1 89.56 223 ARG B CA 1
ATOM 4117 C C . ARG B 1 223 ? 5.652 -7.082 -16.562 1 89.56 223 ARG B C 1
ATOM 4119 O O . ARG B 1 223 ? 4.949 -7.117 -17.578 1 89.56 223 ARG B O 1
ATOM 4126 N N . LEU B 1 224 ? 6.609 -6.258 -16.516 1 90.06 224 LEU B N 1
ATOM 4127 C CA . LEU B 1 224 ? 6.781 -5.266 -17.578 1 90.06 224 LEU B CA 1
ATOM 4128 C C . LEU B 1 224 ? 7.945 -5.641 -18.484 1 90.06 224 LEU B C 1
ATOM 4130 O O . LEU B 1 224 ? 8.227 -4.938 -19.469 1 90.06 224 LEU B O 1
ATOM 4134 N N . ASP B 1 225 ? 8.531 -6.777 -18.219 1 83.44 225 ASP B N 1
ATOM 4135 C CA . ASP B 1 225 ? 9.688 -7.195 -19.016 1 83.44 225 ASP B CA 1
ATOM 4136 C C . ASP B 1 225 ? 9.305 -7.391 -20.484 1 83.44 225 ASP B C 1
ATOM 4138 O O . ASP B 1 225 ? 10.156 -7.312 -21.359 1 83.44 225 ASP B O 1
ATOM 4142 N N . ARG B 1 226 ? 8.117 -7.562 -20.625 1 84.69 226 ARG B N 1
ATOM 4143 C CA . ARG B 1 226 ? 7.66 -7.848 -21.984 1 84.69 226 ARG B CA 1
ATOM 4144 C C . ARG B 1 226 ? 7.016 -6.617 -22.609 1 84.69 226 ARG B C 1
ATOM 4146 O O . ARG B 1 226 ? 6.535 -6.676 -23.75 1 84.69 226 ARG B O 1
ATOM 4153 N N . CYS B 1 227 ? 7.117 -5.656 -21.828 1 82.56 227 CYS B N 1
ATOM 4154 C CA . CYS B 1 227 ? 6.594 -4.41 -22.375 1 82.56 227 CYS B CA 1
ATOM 4155 C C . CYS B 1 227 ? 7.336 -4.02 -23.641 1 82.56 227 CYS B C 1
ATOM 4157 O O . CYS B 1 227 ? 8.57 -4.059 -23.688 1 82.56 227 CYS B O 1
ATOM 4159 N N . HIS B 1 228 ? 6.719 -3.834 -24.719 1 78.31 228 HIS B N 1
ATOM 4160 C CA . HIS B 1 228 ? 7.215 -3.389 -26.016 1 78.31 228 HIS B CA 1
ATOM 4161 C C . HIS B 1 228 ? 7.754 -4.562 -26.828 1 78.31 228 HIS B C 1
ATOM 4163 O O . HIS B 1 228 ? 8.164 -4.387 -27.969 1 78.31 228 HIS B O 1
ATOM 4169 N N . LEU B 1 229 ? 7.758 -5.719 -26.141 1 80.69 229 LEU B N 1
ATOM 4170 C CA . LEU B 1 229 ? 8.297 -6.867 -26.859 1 80.69 229 LEU B CA 1
ATOM 4171 C C . LEU B 1 229 ? 7.211 -7.578 -27.641 1 80.69 229 LEU B C 1
ATOM 4173 O O . LEU B 1 229 ? 7.484 -8.172 -28.688 1 80.69 229 LEU B O 1
ATOM 4177 N N . LEU B 1 230 ? 6.066 -7.469 -27.078 1 85.88 230 LEU B N 1
ATOM 4178 C CA . LEU B 1 230 ? 4.938 -8.109 -27.75 1 85.88 230 LEU B CA 1
ATOM 4179 C C . LEU B 1 230 ? 4.246 -7.133 -28.703 1 85.88 230 LEU B C 1
ATOM 4181 O O . LEU B 1 230 ? 3.52 -6.238 -28.266 1 85.88 230 LEU B O 1
ATOM 4185 N N . ARG B 1 231 ? 4.414 -7.328 -29.844 1 83.19 231 ARG B N 1
ATOM 4186 C CA . ARG B 1 231 ? 3.93 -6.414 -30.875 1 83.19 231 ARG B CA 1
ATOM 4187 C C . ARG B 1 231 ? 2.418 -6.23 -30.766 1 83.19 231 ARG B C 1
ATOM 4189 O O . ARG B 1 231 ? 1.911 -5.117 -30.938 1 83.19 231 ARG B O 1
ATOM 4196 N N . THR B 1 232 ? 1.743 -7.309 -30.469 1 83.5 232 THR B N 1
ATOM 4197 C CA . THR B 1 232 ? 0.285 -7.281 -30.438 1 83.5 232 THR B CA 1
ATOM 4198 C C . THR B 1 232 ? -0.206 -6.551 -29.188 1 83.5 232 THR B C 1
ATOM 4200 O O . THR B 1 232 ? -1.354 -6.102 -29.141 1 83.5 232 THR B O 1
ATOM 4203 N N . VAL B 1 233 ? 0.592 -6.418 -28.219 1 87.25 233 VAL B N 1
ATOM 4204 C CA . VAL B 1 233 ? 0.195 -5.836 -26.953 1 87.25 233 VAL B CA 1
ATOM 4205 C C . VAL B 1 233 ? 0.791 -4.438 -26.812 1 87.25 233 VAL B C 1
ATOM 4207 O O . VAL B 1 233 ? 0.107 -3.504 -26.375 1 87.25 233 VAL B O 1
ATOM 4210 N N . GLY B 1 234 ? 1.969 -4.312 -27.281 1 84.62 234 GLY B N 1
ATOM 4211 C CA . GLY B 1 234 ? 2.65 -3.039 -27.125 1 84.62 234 GLY B CA 1
ATOM 4212 C C . GLY B 1 234 ? 2.988 -2.713 -25.672 1 84.62 234 GLY B C 1
ATOM 4213 O O . GLY B 1 234 ? 3.281 -3.611 -24.891 1 84.62 234 GLY B O 1
ATOM 4214 N N . CYS B 1 235 ? 2.99 -1.429 -25.406 1 85.88 235 CYS B N 1
ATOM 4215 C CA . CYS B 1 235 ? 3.312 -0.971 -24.047 1 85.88 235 CYS B CA 1
ATOM 4216 C C . CYS B 1 235 ? 2.094 -1.06 -23.141 1 85.88 235 CYS B C 1
ATOM 4218 O O . CYS B 1 235 ? 0.978 -0.744 -23.562 1 85.88 235 CYS B O 1
ATOM 4220 N N . TYR B 1 236 ? 2.35 -1.592 -22 1 90.5 236 TYR B N 1
ATOM 4221 C CA . TYR B 1 236 ? 1.286 -1.7 -21.016 1 90.5 236 TYR B CA 1
ATOM 4222 C C . TYR B 1 236 ? 1.795 -1.33 -19.625 1 90.5 236 TYR B C 1
ATOM 4224 O O . TYR B 1 236 ? 3.004 -1.248 -19.406 1 90.5 236 TYR B O 1
ATOM 4232 N N . THR B 1 237 ? 0.836 -1.102 -18.75 1 88.5 237 THR B N 1
ATOM 4233 C CA . THR B 1 237 ? 1.191 -0.679 -17.391 1 88.5 237 THR B CA 1
ATOM 4234 C C . THR B 1 237 ? 1.06 -1.839 -16.422 1 88.5 237 THR B C 1
ATOM 4236 O O . THR B 1 237 ? 0.418 -2.848 -16.719 1 88.5 237 THR B O 1
ATOM 4239 N N . ALA B 1 238 ? 1.712 -1.628 -15.25 1 90.69 238 ALA B N 1
ATOM 4240 C CA . ALA B 1 238 ? 1.573 -2.598 -14.164 1 90.69 238 ALA B CA 1
ATOM 4241 C C . ALA B 1 238 ? 0.108 -2.791 -13.789 1 90.69 238 ALA B C 1
ATOM 4243 O O . ALA B 1 238 ? -0.325 -3.91 -13.508 1 90.69 238 ALA B O 1
ATOM 4244 N N . LYS B 1 239 ? -0.612 -1.733 -13.773 1 90.44 239 LYS B N 1
ATOM 4245 C CA . LYS B 1 239 ? -2.031 -1.778 -13.438 1 90.44 239 LYS B CA 1
ATOM 4246 C C . LYS B 1 239 ? -2.809 -2.633 -14.43 1 90.44 239 LYS B C 1
ATOM 4248 O O . LYS B 1 239 ? -3.682 -3.412 -14.039 1 90.44 239 LYS B O 1
ATOM 4253 N N . GLN B 1 240 ? -2.504 -2.465 -15.68 1 91.94 240 GLN B N 1
ATOM 4254 C CA . GLN B 1 240 ? -3.158 -3.252 -16.719 1 91.94 240 GLN B CA 1
ATOM 4255 C C . GLN B 1 240 ? -2.828 -4.734 -16.578 1 91.94 240 GLN B C 1
ATOM 4257 O O . GLN B 1 240 ? -3.697 -5.59 -16.75 1 91.94 240 GLN B O 1
ATOM 4262 N N . PHE B 1 241 ? -1.611 -4.961 -16.25 1 94.31 241 PHE B N 1
ATOM 4263 C CA . PHE B 1 241 ? -1.213 -6.348 -16.031 1 94.31 241 PHE B CA 1
ATOM 4264 C C . PHE B 1 241 ? -1.978 -6.949 -14.859 1 94.31 241 PHE B C 1
ATOM 4266 O O . PHE B 1 241 ? -2.508 -8.062 -14.969 1 94.31 241 PHE B O 1
ATOM 4273 N N . GLU B 1 242 ? -2.035 -6.199 -13.773 1 93.88 242 GLU B N 1
ATOM 4274 C CA . GLU B 1 242 ? -2.748 -6.656 -12.586 1 93.88 242 GLU B CA 1
ATOM 4275 C C . GLU B 1 242 ? -4.23 -6.871 -12.883 1 93.88 242 GLU B C 1
ATOM 4277 O O . GLU B 1 242 ? -4.852 -7.785 -12.336 1 93.88 242 GLU B O 1
ATOM 4282 N N . MET B 1 243 ? -4.727 -6.09 -13.719 1 94.62 243 MET B N 1
ATOM 4283 C CA . MET B 1 243 ? -6.129 -6.234 -14.109 1 94.62 243 MET B CA 1
ATOM 4284 C C . MET B 1 243 ? -6.359 -7.57 -14.812 1 94.62 243 MET B C 1
ATOM 4286 O O . MET B 1 243 ? -7.359 -8.242 -14.555 1 94.62 243 MET B O 1
ATOM 4290 N N . ASN B 1 244 ? -5.449 -7.922 -15.656 1 94.5 244 ASN B N 1
ATOM 4291 C CA . ASN B 1 244 ? -5.543 -9.219 -16.312 1 94.5 244 ASN B CA 1
ATOM 4292 C C . ASN B 1 244 ? -5.605 -10.359 -15.312 1 94.5 244 ASN B C 1
ATOM 4294 O O . ASN B 1 244 ? -6.438 -11.258 -15.438 1 94.5 244 ASN B O 1
ATOM 4298 N N . LEU B 1 245 ? -4.777 -10.234 -14.312 1 93.94 245 LEU B N 1
ATOM 4299 C CA . LEU B 1 245 ? -4.723 -11.289 -13.305 1 93.94 245 LEU B CA 1
ATOM 4300 C C . LEU B 1 245 ? -5.977 -11.273 -12.438 1 93.94 245 LEU B C 1
ATOM 4302 O O . LEU B 1 245 ? -6.539 -12.328 -12.133 1 93.94 245 LEU B O 1
ATOM 4306 N N . MET B 1 246 ? -6.41 -10.125 -12.094 1 93.94 246 MET B N 1
ATOM 4307 C CA . MET B 1 246 ? -7.57 -9.977 -11.219 1 93.94 246 MET B CA 1
ATOM 4308 C C . MET B 1 246 ? -8.828 -10.531 -11.875 1 93.94 246 MET B C 1
ATOM 4310 O O . MET B 1 246 ? -9.609 -11.242 -11.234 1 93.94 246 MET B O 1
ATOM 4314 N N . VAL B 1 247 ? -8.93 -10.234 -13.109 1 94 247 VAL B N 1
ATOM 4315 C CA . VAL B 1 247 ? -10.125 -10.641 -13.844 1 94 247 VAL B CA 1
ATOM 4316 C C . VAL B 1 247 ? -10.008 -12.102 -14.266 1 94 247 VAL B C 1
ATOM 4318 O O . VAL B 1 247 ? -10.992 -12.836 -14.266 1 94 247 VAL B O 1
ATOM 4321 N N . GLY B 1 248 ? -8.828 -12.531 -14.555 1 91.25 248 GLY B N 1
ATOM 4322 C CA . GLY B 1 248 ? -8.594 -13.891 -15.031 1 91.25 248 GLY B CA 1
ATOM 4323 C C . GLY B 1 248 ? -8.562 -14.914 -13.914 1 91.25 248 GLY B C 1
ATOM 4324 O O . GLY B 1 248 ? -8.961 -16.062 -14.102 1 91.25 248 GLY B O 1
ATOM 4325 N N . TYR B 1 249 ? -8.055 -14.484 -12.773 1 91.5 249 TYR B N 1
ATOM 4326 C CA . TYR B 1 249 ? -7.957 -15.344 -11.602 1 91.5 249 TYR B CA 1
ATOM 4327 C C . TYR B 1 249 ? -8.656 -14.711 -10.406 1 91.5 249 TYR B C 1
ATOM 4329 O O . TYR B 1 249 ? -8.047 -14.523 -9.344 1 91.5 249 TYR B O 1
ATOM 4337 N N . THR B 1 250 ? -9.891 -14.578 -10.578 1 87.81 250 THR B N 1
ATOM 4338 C CA . THR B 1 250 ? -10.703 -13.688 -9.75 1 87.81 250 THR B CA 1
ATOM 4339 C C . THR B 1 250 ? -10.742 -14.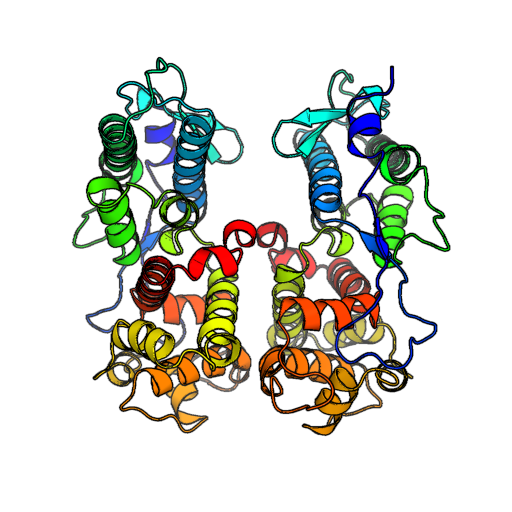172 -8.305 1 87.81 250 THR B C 1
ATOM 4341 O O . THR B 1 250 ? -10.875 -13.375 -7.379 1 87.81 250 THR B O 1
ATOM 4344 N N . LEU B 1 251 ? -10.562 -15.438 -8.125 1 92.62 251 LEU B N 1
ATOM 4345 C CA . LEU B 1 251 ? -10.758 -15.969 -6.777 1 92.62 251 LEU B CA 1
ATOM 4346 C C . LEU B 1 251 ? -9.414 -16.219 -6.098 1 92.62 251 LEU B C 1
ATOM 4348 O O . LEU B 1 251 ? -9.367 -16.531 -4.906 1 92.62 251 LEU B O 1
ATOM 4352 N N . TYR B 1 252 ? -8.438 -16.047 -6.828 1 94.38 252 TYR B N 1
ATOM 4353 C CA . TYR B 1 252 ? -7.148 -16.531 -6.344 1 94.38 252 TYR B CA 1
ATOM 4354 C C . TYR B 1 252 ? -6.738 -15.812 -5.066 1 94.38 252 TYR B C 1
ATOM 4356 O O . TYR B 1 252 ? -6.496 -16.438 -4.035 1 94.38 252 TYR B O 1
ATOM 4364 N N . LEU B 1 253 ? -6.738 -14.492 -5.07 1 97.06 253 LEU B N 1
ATOM 4365 C CA . LEU B 1 253 ? -6.266 -13.742 -3.912 1 97.06 253 LEU B CA 1
ATOM 4366 C C . LEU B 1 253 ? -7.266 -13.836 -2.764 1 97.06 253 LEU B C 1
ATOM 4368 O O . LEU B 1 253 ? -6.875 -13.875 -1.595 1 97.06 253 LEU B O 1
ATOM 4372 N N . ALA B 1 254 ? -8.516 -13.867 -3.105 1 96.88 254 ALA B N 1
ATOM 4373 C CA . ALA B 1 254 ? -9.539 -13.992 -2.07 1 96.88 254 ALA B CA 1
ATOM 4374 C C . ALA B 1 254 ? -9.406 -15.312 -1.32 1 96.88 254 ALA B C 1
ATOM 4376 O O . ALA B 1 254 ? -9.469 -15.344 -0.089 1 96.88 254 ALA B O 1
ATOM 4377 N N . MET B 1 255 ? -9.18 -16.359 -2.023 1 96.81 255 MET B N 1
ATOM 4378 C CA . MET B 1 255 ? -9.047 -17.672 -1.407 1 96.81 255 MET B CA 1
ATOM 4379 C C . MET B 1 255 ? -7.73 -17.781 -0.644 1 96.81 255 MET B C 1
ATOM 4381 O O . MET B 1 255 ? -7.668 -18.438 0.398 1 96.81 255 MET B O 1
ATOM 4385 N N . LEU B 1 256 ? -6.723 -17.188 -1.21 1 97.5 256 LEU B N 1
ATOM 4386 C CA . LEU B 1 256 ? -5.457 -17.141 -0.488 1 97.5 256 LEU B CA 1
ATOM 4387 C C . LEU B 1 256 ? -5.617 -16.438 0.85 1 97.5 256 LEU B C 1
ATOM 4389 O O . LEU B 1 256 ? -5.168 -16.938 1.884 1 97.5 256 LEU B O 1
ATOM 4393 N N . GLU B 1 257 ? -6.273 -15.312 0.828 1 98.25 257 GLU B N 1
ATOM 4394 C CA . GLU B 1 257 ? -6.523 -14.547 2.047 1 98.25 257 GLU B CA 1
ATOM 4395 C C . GLU B 1 257 ? -7.344 -15.352 3.047 1 98.25 257 GLU B C 1
ATOM 4397 O O . GLU B 1 257 ? -7.004 -15.414 4.23 1 98.25 257 GLU B O 1
ATOM 4402 N N . ASP B 1 258 ? -8.352 -15.977 2.545 1 97.56 258 ASP B N 1
ATOM 4403 C CA . ASP B 1 258 ? -9.211 -16.812 3.381 1 97.56 258 ASP B CA 1
ATOM 4404 C C . ASP B 1 258 ? -8.422 -17.953 4.008 1 97.56 258 ASP B C 1
ATOM 4406 O O . ASP B 1 258 ? -8.586 -18.266 5.191 1 97.56 258 ASP B O 1
ATOM 4410 N N . SER B 1 259 ? -7.609 -18.578 3.236 1 97.81 259 SER B N 1
ATOM 4411 C CA . SER B 1 259 ? -6.816 -19.703 3.73 1 97.81 259 SER B CA 1
ATOM 4412 C C . SER B 1 259 ? -5.836 -19.25 4.809 1 97.81 259 SER B C 1
ATOM 4414 O O . SER B 1 259 ? -5.641 -19.953 5.805 1 97.81 259 SER B O 1
ATOM 4416 N N . LEU B 1 260 ? -5.266 -18.141 4.605 1 98.25 260 LEU B N 1
ATOM 4417 C CA . LEU B 1 260 ? -4.352 -17.578 5.598 1 98.25 260 LEU B CA 1
ATOM 4418 C C . LEU B 1 260 ? -5.09 -17.266 6.895 1 98.25 260 LEU B C 1
ATOM 4420 O O . LEU B 1 260 ? -4.57 -17.5 7.988 1 98.25 260 LEU B O 1
ATOM 4424 N N . ASP B 1 261 ? -6.227 -16.75 6.75 1 98.06 261 ASP B N 1
ATOM 4425 C CA . ASP B 1 261 ? -7.039 -16.438 7.922 1 98.06 261 ASP B CA 1
ATOM 4426 C C . ASP B 1 261 ? -7.41 -17.703 8.688 1 98.06 261 ASP B C 1
ATOM 4428 O O . ASP B 1 261 ? -7.281 -17.75 9.914 1 98.06 261 ASP B O 1
ATOM 4432 N N . LYS B 1 262 ? -7.785 -18.719 8.016 1 97.12 262 LYS B N 1
ATOM 4433 C CA . LYS B 1 262 ? -8.188 -19.984 8.625 1 97.12 262 LYS B CA 1
ATOM 4434 C C . LYS B 1 262 ? -7.035 -20.594 9.414 1 97.12 262 LYS B C 1
ATOM 4436 O O . LYS B 1 262 ? -7.254 -21.234 10.445 1 97.12 262 LYS B O 1
ATOM 4441 N N . GLU B 1 263 ? -5.879 -20.359 8.961 1 97.69 263 GLU B N 1
ATOM 4442 C CA . GLU B 1 263 ? -4.703 -20.938 9.609 1 97.69 263 GLU B CA 1
ATOM 4443 C C . GLU B 1 263 ? -4.121 -19.984 10.648 1 97.69 263 GLU B C 1
ATOM 4445 O O . GLU B 1 263 ? -3.064 -20.25 11.227 1 97.69 263 GLU B O 1
ATOM 4450 N N . GLY B 1 264 ? -4.688 -18.828 10.844 1 96.5 264 GLY B N 1
ATOM 4451 C CA . GLY B 1 264 ? -4.246 -17.859 11.844 1 96.5 264 GLY B CA 1
ATOM 4452 C C . GLY B 1 264 ? -3 -17.109 11.438 1 96.5 264 GLY B C 1
ATOM 4453 O O . GLY B 1 264 ? -2.238 -16.641 12.289 1 96.5 264 GLY B O 1
ATOM 4454 N N . GLU B 1 265 ? -2.789 -16.984 10.109 1 97.19 265 GLU B N 1
ATOM 4455 C CA . GLU B 1 265 ? -1.544 -16.406 9.617 1 97.19 265 GLU B CA 1
ATOM 4456 C C . GLU B 1 265 ? -1.774 -15.016 9.039 1 97.19 265 GLU B C 1
ATOM 4458 O O . GLU B 1 265 ? -0.828 -14.242 8.875 1 97.19 265 GLU B O 1
ATOM 4463 N N . LEU B 1 266 ? -3.006 -14.602 8.766 1 97.75 266 LEU B N 1
ATOM 4464 C CA . LEU B 1 266 ? -3.314 -13.398 8.008 1 97.75 266 LEU B CA 1
ATOM 4465 C C . LEU B 1 266 ? -2.883 -12.148 8.766 1 97.75 266 LEU B C 1
ATOM 4467 O O . LEU B 1 266 ? -2.264 -11.25 8.195 1 97.75 266 LEU B O 1
ATOM 4471 N N . GLU B 1 267 ? -3.131 -12.078 10.062 1 95.31 267 GLU B N 1
ATOM 4472 C CA . GLU B 1 267 ? -2.834 -10.883 10.852 1 95.31 267 GLU B CA 1
ATOM 4473 C C . GLU B 1 267 ? -1.329 -10.641 10.93 1 95.31 267 GLU B C 1
ATOM 4475 O O . GLU B 1 267 ? -0.888 -9.492 11.031 1 95.31 267 GLU B O 1
ATOM 4480 N N . LYS B 1 268 ? -0.582 -11.672 10.82 1 93.5 268 LYS B N 1
ATOM 4481 C CA . LYS B 1 268 ? 0.873 -11.562 10.875 1 93.5 268 LYS B CA 1
ATOM 4482 C C . LYS B 1 268 ? 1.412 -10.812 9.656 1 93.5 268 LYS B C 1
ATOM 4484 O O . LYS B 1 268 ? 2.531 -10.289 9.688 1 93.5 268 LYS B O 1
ATOM 4489 N N . LEU B 1 269 ? 0.594 -10.758 8.633 1 95.12 269 LEU B N 1
ATOM 4490 C CA . LEU B 1 269 ? 1.025 -10.102 7.402 1 95.12 269 LEU B CA 1
ATOM 4491 C C . LEU B 1 269 ? 0.795 -8.594 7.477 1 95.12 269 LEU B C 1
ATOM 4493 O O . LEU B 1 269 ? 1.244 -7.852 6.602 1 95.12 269 LEU B O 1
ATOM 4497 N N . GLU B 1 270 ? 0.07 -8.117 8.445 1 93.06 270 GLU B N 1
ATOM 4498 C CA . GLU B 1 270 ? -0.235 -6.699 8.625 1 93.06 270 GLU B CA 1
ATOM 4499 C C . GLU B 1 270 ? -0.851 -6.098 7.367 1 93.06 270 GLU B C 1
ATOM 4501 O O . GLU B 1 270 ? -0.409 -5.051 6.891 1 93.06 270 GLU B O 1
ATOM 4506 N N . VAL B 1 271 ? -1.842 -6.816 6.859 1 94.62 271 VAL B N 1
ATOM 4507 C CA . VAL B 1 271 ? -2.428 -6.449 5.574 1 94.62 271 VAL B CA 1
ATOM 4508 C C . VAL B 1 271 ? -3.129 -5.098 5.688 1 94.62 271 VAL B C 1
ATOM 4510 O O . VAL B 1 271 ? -3.336 -4.414 4.684 1 94.62 271 VAL B O 1
ATOM 4513 N N . HIS B 1 272 ? -3.455 -4.613 6.891 1 92.38 272 HIS B N 1
ATOM 4514 C CA . HIS B 1 272 ? -4.18 -3.365 7.113 1 92.38 272 HIS B CA 1
ATOM 4515 C C . HIS B 1 272 ? -3.371 -2.166 6.629 1 92.38 272 HIS B C 1
ATOM 4517 O O . HIS B 1 272 ? -3.936 -1.11 6.336 1 92.38 272 HIS B O 1
ATOM 4523 N N . VAL B 1 273 ? -2.102 -2.334 6.438 1 90.06 273 VAL B N 1
ATOM 4524 C CA . VAL B 1 273 ? -1.237 -1.236 6.02 1 90.06 273 VAL B CA 1
ATOM 4525 C C . VAL B 1 273 ? -1.394 -1.003 4.516 1 90.06 273 VAL B C 1
ATOM 4527 O O . VAL B 1 273 ? -0.966 0.03 3.996 1 90.06 273 VAL B O 1
ATOM 4530 N N . MET B 1 274 ? -2.059 -1.914 3.818 1 92.12 274 MET B N 1
ATOM 4531 C CA . MET B 1 274 ? -2.1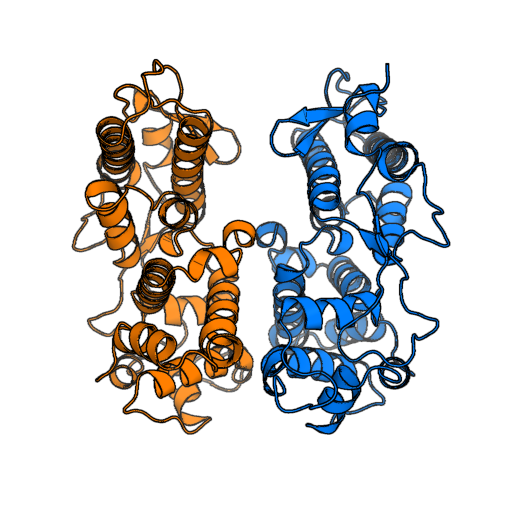74 -1.871 2.363 1 92.12 274 MET B CA 1
ATOM 4532 C C . MET B 1 274 ? -3.484 -1.219 1.939 1 92.12 274 MET B C 1
ATOM 4534 O O . MET B 1 274 ? -3.986 -1.478 0.845 1 92.12 274 MET B O 1
ATOM 4538 N N . PHE B 1 275 ? -4.117 -0.521 2.854 1 89.06 275 PHE B N 1
ATOM 4539 C CA . PHE B 1 275 ? -5.379 0.139 2.537 1 89.06 275 PHE B CA 1
ATOM 4540 C C . PHE B 1 275 ? -5.316 1.62 2.889 1 89.06 275 PHE B C 1
ATOM 4542 O O . PHE B 1 275 ? -4.645 2.01 3.846 1 89.06 275 PHE B O 1
#

Solvent-accessible surface area (backbone atoms only — not comparable to full-atom values): 29921 Å² total; per-residue (Å²): 130,76,37,67,50,46,60,65,32,69,54,81,41,62,42,74,55,65,85,51,77,31,52,81,40,88,52,91,74,39,39,54,27,40,74,31,63,67,53,25,47,21,55,31,32,37,43,44,45,52,48,50,39,47,74,72,59,27,27,57,46,89,60,51,55,82,27,39,46,66,49,98,84,47,40,29,38,78,45,100,57,55,78,37,78,58,44,73,68,40,50,45,48,42,32,35,33,50,35,48,33,45,50,67,44,51,40,51,92,50,48,67,85,74,44,45,33,64,34,50,50,51,52,44,46,34,30,60,73,55,38,81,93,29,58,68,54,64,46,57,29,66,68,46,43,51,75,82,43,48,60,56,52,50,50,54,50,48,48,40,47,68,58,67,28,54,89,38,55,68,59,37,47,54,41,48,69,61,38,72,54,40,86,49,52,70,65,60,32,51,40,22,57,52,55,43,51,52,52,69,73,49,93,63,52,74,77,37,46,63,22,51,54,48,44,54,50,52,40,62,74,46,59,58,74,50,44,61,68,39,76,89,51,33,75,69,50,72,63,51,52,47,45,48,47,47,31,51,44,44,51,44,62,47,38,48,50,50,36,31,45,74,70,70,48,41,73,80,64,51,60,65,68,60,85,131,76,39,68,50,46,60,65,32,69,53,79,41,62,43,74,55,65,84,49,76,32,53,81,37,88,53,92,75,40,39,56,26,42,74,31,63,67,52,25,46,21,54,33,32,38,44,43,44,53,47,51,41,48,74,73,59,26,28,55,45,88,60,52,55,83,27,40,45,66,50,98,84,48,39,29,36,80,44,98,59,55,78,38,78,59,43,73,68,40,51,43,48,43,32,33,31,50,35,48,32,46,50,66,45,50,40,51,92,51,48,67,85,75,44,46,33,64,34,50,50,50,52,44,47,33,29,59,73,55,39,81,94,28,57,69,53,64,44,55,30,67,71,46,42,52,74,82,44,49,61,58,53,50,52,53,51,48,48,40,48,68,58,66,30,54,88,38,54,68,59,36,47,56,40,47,69,60,37,72,55,41,87,50,53,71,66,58,33,51,40,22,57,53,53,43,51,52,52,71,72,50,92,60,52,77,77,37,45,64,22,51,55,48,44,55,50,52,39,61,73,47,58,60,74,49,44,63,66,38,79,89,52,33,74,70,52,73,62,51,53,46,47,48,47,48,31,50,44,42,51,47,64,47,39,47,50,49,35,30,46,76,70,71,47,41,73,80,65,51,60,68,68,59,84

pLDDT: mean 93.03, std 5.19, range [55.81, 98.69]

Foldseek 3Di:
DDAPLLVVQVDQQKDFLPDFFQFQDADPQFAGIAGDLLLLQALLLALVQQVVQVVVFWHWDADARNQWDADPSSHTHGHDTDTDGDDQVRQLRRLVRSLCRCVCRNCVPHDPVRHNFPQVNVLSCCSNPPVVVCSVCNSLPVSSFDLVLLLVLLVLLLCCLVPVCPVPVVLSCQLLVQFPCQAHLVVLQPRGRLSPVLPVVDPFDNNGSVRVSVSSNSCLVCVCVCACVDPSRHHDDSSSSSSSCCRSRVCGSRSSLVSCVVSVNNVVSVSVVRD/DDAPLLVVQVDQQKDFLPDFFQFQDADPQFAGIAGDLLLLQALLLALVQQVVQVVVFWHWDADARNQWDADPSSHTHGHDTDTDGDDQVRQLRRLVRSLCRCVCRNQVPHDPVRHDFPQVNVLSCCSNPPVVVCSVCNSLPCSSFDLVLLLVLLVLLLCCLVPVCPVPVVLSCQLLVQFPCQQHLVVLQPRGRLSPVLPVVDPFDNNGSVRVSVSSNSCLVCVQVCACVDPSRHHDDSSSSSSSCCRSRVCGSRSSLVSCVVSVNNVVSVSVVRD

Sequence (550 aa):
MGSSLEELTKTNVLRPAKRLVGEYQAHRLQDEFVVEDHIKILVRSMAKDLERHHDQGHCLAAFDHRNIQINDKGRGKITGVAYIEKSDVDIKNNYLDLHNVVLNTVFRHFSLKEQLPRERRMLLLLMRKECIGKEYLIRNNVALMPIQLRVLFFQTAYEHVMFFLRDDPAKQKRILDRLPYLNNWTDLLRGNTLLEASLAHKSHDKTTAEGFFTYYRDSNSHRLDRCHLLRTVGCYTAKQFEMNLMVGYTLYLAMLEDSLDKEGELEKLEVHVMFMGSSLEELTKTNVLRPAKRLVGEYQAHRLQDEFVVEDHIKILVRSMAKDLERHHDQGHCLAAFDHRNIQINDKGRGKITGVAYIEKSDVDIKNNYLDLHNVVLNTVFRHFSLKEQLPRERRMLLLLMRKECIGKEYLIRNNVALMPIQLRVLFFQTAYEHVMFFLRDDPAKQKRILDRLPYLNNWTDLLRGNTLLEASLAHKSHDKTTAEGFFTYYRDSNSHRLDRCHLLRTVGCYTAKQFEMNLMVGYTLYLAMLEDSLDKEGELEKLEVHVMF